Protein AF-A0A1H3NZ79-F1 (afdb_monomer)

Mean predicted aligned error: 12.65 Å

Organism: NCBI:txid405436

Nearest PDB structures (foldseek):
  2vpt-assembly1_A-2  TM=8.837E-01  e=5.316E-16  Acetivibrio thermocellus
  4rsh-assembly3_C  TM=8.344E-01  e=3.575E-07  Desulfitobacterium hafniense DCB-2
  6lfc-assembly2_B  TM=8.121E-01  e=6.796E-07  Escherichia coli
  2hsj-assembly1_D  TM=7.150E-01  e=1.111E-07  Streptococcus pneumoniae TIGR4
  2c5d-assembly1_D  TM=3.797E-01  e=3.824E-05  Homo sapiens

Radius of gyration: 38.17 Å; Cα contacts (8 Å, |Δi|>4): 890; chains: 1; bounding box: 118×93×96 Å

Structure (mmCIF, N/CA/C/O backbone):
data_AF-A0A1H3NZ79-F1
#
_entry.id   AF-A0A1H3NZ79-F1
#
loop_
_atom_site.group_PDB
_atom_site.id
_atom_site.type_symbol
_atom_site.label_atom_id
_atom_site.label_alt_id
_atom_site.label_comp_id
_atom_site.label_asym_id
_atom_site.label_entity_id
_atom_site.label_seq_id
_atom_site.pdbx_PDB_ins_code
_atom_site.Cartn_x
_atom_site.Cartn_y
_atom_site.Cartn_z
_atom_site.occupancy
_atom_site.B_iso_or_equiv
_atom_site.auth_seq_id
_atom_site.auth_comp_id
_atom_site.auth_asym_id
_atom_site.auth_atom_id
_atom_site.pdbx_PDB_model_num
ATOM 1 N N . MET A 1 1 ? 69.708 -47.196 25.493 1.00 35.94 1 MET A N 1
ATOM 2 C CA . MET A 1 1 ? 70.546 -47.863 24.471 1.00 35.94 1 MET A CA 1
ATOM 3 C C . MET A 1 1 ? 69.839 -47.774 23.120 1.00 35.94 1 MET A C 1
ATOM 5 O O . MET A 1 1 ? 68.701 -48.204 23.054 1.00 35.94 1 MET A O 1
ATOM 9 N N . LYS A 1 2 ? 70.538 -47.237 22.103 1.00 38.53 2 LYS A N 1
ATOM 10 C CA . LYS A 1 2 ? 70.333 -47.376 20.638 1.00 38.53 2 LYS A CA 1
ATOM 11 C C . LYS A 1 2 ? 69.031 -46.809 20.017 1.00 38.53 2 LYS A C 1
ATOM 13 O O . LYS A 1 2 ? 67.960 -47.356 20.210 1.00 38.53 2 LYS A O 1
ATOM 18 N N . THR A 1 3 ? 69.066 -45.615 19.402 1.00 35.41 3 THR A N 1
ATOM 19 C CA . THR A 1 3 ? 69.380 -45.296 17.969 1.00 35.41 3 THR A CA 1
ATOM 20 C C . THR A 1 3 ? 68.369 -45.891 16.974 1.00 35.41 3 THR A C 1
ATOM 22 O O . THR A 1 3 ? 68.337 -47.102 16.822 1.00 35.41 3 THR A O 1
ATOM 25 N N . ALA A 1 4 ? 67.448 -45.116 16.382 1.00 38.59 4 ALA A N 1
ATOM 26 C CA . ALA A 1 4 ? 67.584 -44.133 15.283 1.00 38.59 4 ALA A CA 1
ATOM 27 C C . ALA A 1 4 ? 67.494 -44.745 13.868 1.00 38.59 4 ALA A C 1
ATOM 29 O O . ALA A 1 4 ? 68.314 -45.592 13.529 1.00 38.59 4 ALA A O 1
ATOM 30 N N . ARG A 1 5 ? 66.601 -44.205 13.013 1.00 38.84 5 ARG A N 1
ATOM 31 C CA . ARG A 1 5 ? 66.914 -43.773 11.630 1.00 38.84 5 ARG A CA 1
ATOM 32 C C . ARG A 1 5 ? 65.796 -42.923 10.997 1.00 38.84 5 ARG A C 1
ATOM 34 O O . ARG A 1 5 ? 64.617 -43.122 11.249 1.00 38.84 5 ARG A O 1
ATOM 41 N N . ARG A 1 6 ? 66.263 -41.933 10.228 1.00 37.62 6 ARG A N 1
ATOM 42 C CA . ARG A 1 6 ? 65.600 -40.784 9.581 1.00 37.62 6 ARG A CA 1
ATOM 43 C C . ARG A 1 6 ? 65.007 -41.119 8.204 1.00 37.62 6 ARG A C 1
ATOM 45 O O . ARG A 1 6 ? 65.561 -41.978 7.530 1.00 37.62 6 ARG A O 1
ATOM 52 N N . SER A 1 7 ? 64.076 -40.278 7.732 1.00 32.34 7 SER A N 1
ATOM 53 C CA . SER A 1 7 ? 64.121 -39.595 6.412 1.00 32.34 7 SER A CA 1
ATOM 54 C C . SER A 1 7 ? 62.977 -38.553 6.323 1.00 32.34 7 SER A C 1
ATOM 56 O O . SER A 1 7 ? 61.832 -38.949 6.483 1.00 32.34 7 SER A O 1
ATOM 58 N N . ILE A 1 8 ? 63.231 -37.229 6.389 1.00 34.62 8 ILE A N 1
ATOM 59 C CA . ILE A 1 8 ? 63.292 -36.225 5.277 1.00 34.62 8 ILE A CA 1
ATOM 60 C C . ILE A 1 8 ? 61.955 -36.127 4.501 1.00 34.62 8 ILE A C 1
ATOM 62 O O . ILE A 1 8 ? 61.510 -37.141 3.991 1.00 34.62 8 ILE A O 1
ATOM 66 N N . GLY A 1 9 ? 61.265 -34.996 4.296 1.00 30.56 9 GLY A N 1
ATOM 67 C CA . GLY A 1 9 ? 61.453 -33.567 4.582 1.00 30.56 9 GLY A CA 1
ATOM 68 C C . GLY A 1 9 ? 60.351 -32.754 3.851 1.00 30.56 9 GLY A C 1
ATOM 69 O O . GLY A 1 9 ? 59.769 -33.265 2.900 1.00 30.56 9 GLY A O 1
ATOM 70 N N . GLY A 1 10 ? 60.083 -31.507 4.276 1.00 28.38 10 GLY A N 1
ATOM 71 C CA . GLY A 1 10 ? 59.357 -30.487 3.486 1.00 28.38 10 GLY A CA 1
ATOM 72 C C . GLY A 1 10 ? 58.036 -29.940 4.069 1.00 28.38 10 GLY A C 1
ATOM 73 O O . GLY A 1 10 ? 56.977 -30.511 3.845 1.00 28.38 10 GLY A O 1
ATOM 74 N N . SER A 1 11 ? 58.102 -28.791 4.752 1.00 31.02 11 SER A N 1
ATOM 75 C CA . SER A 1 11 ? 56.983 -27.872 5.087 1.00 31.02 11 SER A CA 1
ATOM 76 C C . SER A 1 11 ? 56.843 -26.768 4.008 1.00 31.02 11 SER A C 1
ATOM 78 O O . SER A 1 11 ? 57.758 -26.649 3.194 1.00 31.02 11 SER A O 1
ATOM 80 N N . PRO A 1 12 ? 55.916 -25.784 4.110 1.00 47.75 12 PRO A N 1
ATOM 81 C CA . PRO A 1 12 ? 54.467 -25.818 4.390 1.00 47.75 12 PRO A CA 1
ATOM 82 C C . PRO A 1 12 ? 53.649 -24.990 3.352 1.00 47.75 12 PRO A C 1
ATOM 84 O O . PRO A 1 12 ? 54.210 -24.147 2.664 1.00 47.75 12 PRO A O 1
ATOM 87 N N . HIS A 1 13 ? 52.314 -25.130 3.290 1.00 31.02 13 HIS A N 1
ATOM 88 C CA . HIS A 1 13 ? 51.417 -24.007 2.944 1.00 31.02 13 HIS A CA 1
ATOM 89 C C . HIS A 1 13 ? 49.943 -24.263 3.322 1.00 31.02 13 HIS A C 1
ATOM 91 O O . HIS A 1 13 ? 49.480 -25.392 3.425 1.00 31.02 13 HIS A O 1
ATOM 97 N N . VAL A 1 14 ? 49.263 -23.146 3.574 1.00 39.84 14 VAL A N 1
ATOM 98 C CA . VAL A 1 14 ? 47.965 -22.891 4.221 1.00 39.84 14 VAL A CA 1
ATOM 99 C C . VAL A 1 14 ? 46.762 -23.284 3.341 1.00 39.84 14 VAL A C 1
ATOM 101 O O . VAL A 1 14 ? 46.805 -23.063 2.134 1.00 39.84 14 VAL A O 1
ATOM 104 N N . GLY A 1 15 ? 45.661 -23.772 3.935 1.00 30.14 15 GLY A N 1
ATOM 105 C CA . GLY A 1 15 ? 44.396 -24.040 3.229 1.00 30.14 15 GLY A CA 1
ATOM 106 C C . GLY A 1 15 ? 43.170 -24.101 4.153 1.00 30.14 15 GLY A C 1
ATOM 107 O O . GLY A 1 15 ? 43.157 -24.852 5.117 1.00 30.14 15 GLY A O 1
ATOM 108 N N . ALA A 1 16 ? 42.181 -23.263 3.843 1.00 33.03 16 ALA A N 1
ATOM 109 C CA . ALA A 1 16 ? 40.995 -22.857 4.598 1.00 33.03 16 ALA A CA 1
ATOM 110 C C . ALA A 1 16 ? 39.985 -23.940 5.049 1.00 33.03 16 ALA A C 1
ATOM 112 O O . ALA A 1 16 ? 39.790 -24.970 4.411 1.00 33.03 16 ALA A O 1
ATOM 113 N N . SER A 1 17 ? 39.267 -23.587 6.119 1.00 33.16 17 SER A N 1
ATOM 114 C CA . SER A 1 17 ? 38.051 -24.189 6.679 1.00 33.16 17 SER A CA 1
ATOM 115 C C .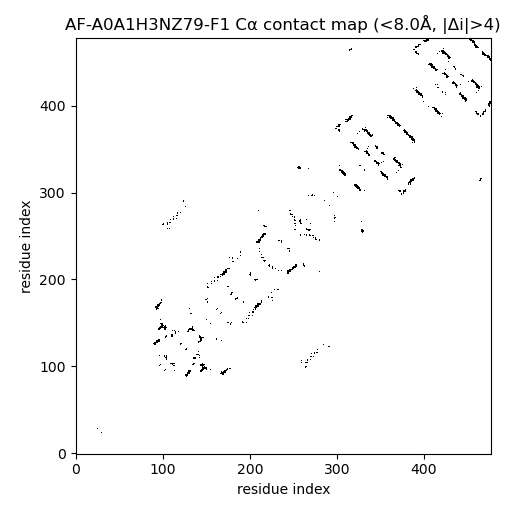 SER A 1 17 ? 36.806 -24.010 5.794 1.00 33.16 17 SER A C 1
ATOM 117 O O . SER A 1 17 ? 36.535 -22.900 5.335 1.00 33.16 17 SER A O 1
ATOM 119 N N . THR A 1 18 ? 35.986 -25.055 5.664 1.00 31.72 18 THR A N 1
ATOM 120 C CA . THR A 1 18 ? 34.616 -25.017 5.110 1.00 31.72 18 THR A CA 1
ATOM 121 C C . THR A 1 18 ? 33.564 -25.140 6.223 1.00 31.72 18 THR A C 1
ATOM 123 O O . THR A 1 18 ? 33.724 -26.028 7.063 1.00 31.72 18 THR A O 1
ATOM 126 N N . PRO A 1 19 ? 32.485 -24.329 6.240 1.00 38.72 19 PRO A N 1
ATOM 127 C CA . PRO A 1 19 ? 31.345 -24.538 7.126 1.00 38.72 19 PRO A CA 1
ATOM 128 C C . PRO A 1 19 ? 30.213 -25.350 6.470 1.00 38.72 19 PRO A C 1
ATOM 130 O O . PRO A 1 19 ? 30.104 -25.461 5.250 1.00 38.72 19 PRO A O 1
ATOM 133 N N . ASP A 1 20 ? 29.409 -25.911 7.364 1.00 32.62 20 ASP A N 1
ATOM 134 C CA . ASP A 1 20 ? 28.422 -26.975 7.230 1.00 32.62 20 ASP A CA 1
ATOM 135 C C . ASP A 1 20 ? 27.095 -26.568 6.543 1.00 32.62 20 ASP A C 1
ATOM 137 O O . ASP A 1 20 ? 26.744 -25.398 6.396 1.00 32.62 20 ASP A O 1
ATOM 141 N N . SER A 1 21 ? 26.389 -27.612 6.129 1.00 35.19 21 SER A N 1
ATOM 142 C CA . SER A 1 21 ? 25.167 -27.765 5.342 1.00 35.19 21 SER A CA 1
ATOM 143 C C . SER A 1 21 ? 23.915 -26.965 5.763 1.00 35.19 21 SER A C 1
ATOM 145 O O . SER A 1 21 ? 23.545 -26.863 6.930 1.00 35.19 21 SER A O 1
ATOM 147 N N . GLY A 1 22 ? 23.199 -26.446 4.755 1.00 31.89 22 GLY A N 1
ATOM 148 C CA . GLY A 1 22 ? 21.867 -25.846 4.883 1.00 31.89 22 GLY A CA 1
ATOM 149 C C . GLY A 1 22 ? 20.752 -26.899 4.881 1.00 31.89 22 GLY A C 1
ATOM 150 O O . GLY A 1 22 ? 20.686 -27.745 3.989 1.00 31.89 22 GLY A O 1
ATOM 151 N N . GLY A 1 23 ? 19.867 -26.831 5.877 1.00 33.03 23 GLY A N 1
ATOM 152 C CA . GLY A 1 23 ? 18.708 -27.711 6.023 1.00 33.03 23 GLY A CA 1
ATOM 153 C C . GLY A 1 23 ? 17.611 -27.434 4.990 1.00 33.03 23 GLY A C 1
ATOM 154 O O . GLY A 1 23 ? 17.175 -26.299 4.806 1.00 33.03 23 GLY A O 1
ATOM 155 N N . VAL A 1 24 ? 17.148 -28.494 4.330 1.00 39.09 24 VAL A N 1
ATOM 156 C CA . VAL A 1 24 ? 15.977 -28.496 3.444 1.00 39.09 24 VAL A CA 1
ATOM 157 C C . VAL A 1 24 ? 14.731 -28.744 4.301 1.00 39.09 24 VAL A C 1
ATOM 159 O O . VAL A 1 24 ? 14.683 -29.735 5.027 1.00 39.09 24 VAL A O 1
ATOM 162 N N . ALA A 1 25 ? 13.736 -27.852 4.230 1.00 43.53 25 ALA A N 1
ATOM 163 C CA . ALA A 1 25 ? 12.461 -27.999 4.940 1.00 43.53 25 ALA A CA 1
ATOM 164 C C . ALA A 1 25 ? 11.754 -29.311 4.559 1.00 43.53 25 ALA A C 1
ATOM 166 O O . ALA A 1 25 ? 11.796 -29.744 3.401 1.00 43.53 25 ALA A O 1
ATOM 167 N N . SER A 1 26 ? 11.112 -29.956 5.532 1.00 52.56 26 SER A N 1
ATOM 168 C CA . SER A 1 26 ? 10.487 -31.258 5.325 1.00 52.56 26 SER A CA 1
ATOM 169 C C . SER A 1 26 ? 9.241 -31.136 4.437 1.00 52.56 26 SER A C 1
ATOM 171 O O . SER A 1 26 ? 8.613 -30.081 4.320 1.00 52.56 26 SER A O 1
ATOM 173 N N . ARG A 1 27 ? 8.846 -32.236 3.784 1.00 45.25 27 ARG A N 1
ATOM 174 C CA . ARG A 1 27 ? 7.636 -32.271 2.938 1.00 45.25 27 ARG A CA 1
ATOM 175 C C . ARG A 1 27 ? 6.354 -31.947 3.718 1.00 45.25 27 ARG A C 1
ATOM 177 O O . ARG A 1 27 ? 5.392 -31.488 3.105 1.00 45.25 27 ARG A O 1
ATOM 184 N N . THR A 1 28 ? 6.358 -32.151 5.034 1.00 43.75 28 THR A N 1
ATOM 185 C CA . THR A 1 28 ? 5.252 -31.822 5.941 1.00 43.75 28 THR A CA 1
ATOM 186 C C . THR A 1 28 ? 5.120 -30.306 6.118 1.00 43.75 28 THR A C 1
ATOM 188 O O . THR A 1 28 ? 4.024 -29.776 5.955 1.00 43.75 28 THR A O 1
ATOM 191 N N . ASP A 1 29 ? 6.240 -29.590 6.270 1.00 44.69 29 ASP A N 1
ATOM 192 C CA . ASP A 1 29 ? 6.267 -28.123 6.414 1.00 44.69 29 ASP A CA 1
ATOM 193 C C . ASP A 1 29 ? 5.729 -27.410 5.157 1.00 44.69 29 ASP A C 1
ATOM 195 O O . ASP A 1 29 ? 5.048 -26.386 5.223 1.00 44.69 29 ASP A O 1
ATOM 199 N N . ILE A 1 30 ? 5.986 -27.986 3.977 1.00 48.12 30 ILE A N 1
ATOM 200 C CA . ILE A 1 30 ? 5.490 -27.467 2.693 1.00 48.12 30 ILE A CA 1
ATOM 201 C C . ILE A 1 30 ? 3.984 -27.734 2.523 1.00 48.12 30 ILE A C 1
ATOM 203 O O . 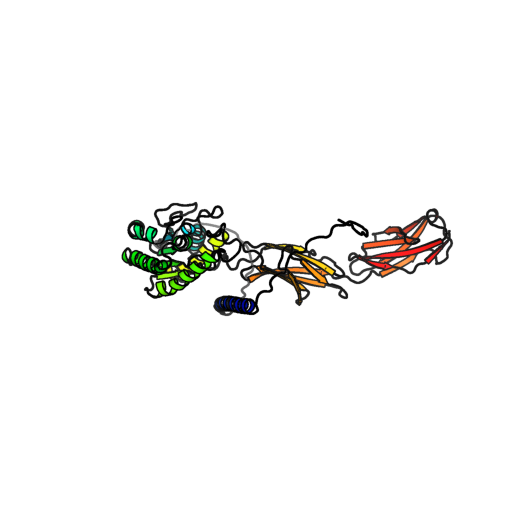ILE A 1 30 ? 3.287 -26.939 1.886 1.00 48.12 30 ILE A O 1
ATOM 207 N N . ALA A 1 31 ? 3.465 -28.836 3.071 1.00 37.81 31 ALA A N 1
ATOM 208 C CA . ALA A 1 31 ? 2.044 -29.170 3.001 1.00 37.81 31 ALA A CA 1
ATOM 209 C C . ALA A 1 31 ? 1.204 -28.275 3.929 1.00 37.81 31 ALA A C 1
ATOM 211 O O . ALA A 1 31 ? 0.175 -27.752 3.496 1.00 37.81 31 ALA A O 1
ATOM 212 N N . GLU A 1 32 ? 1.680 -28.018 5.149 1.00 42.22 32 GLU A N 1
ATOM 213 C CA . GLU A 1 32 ? 1.026 -27.116 6.107 1.00 42.22 32 GLU A CA 1
ATOM 214 C C . GLU A 1 32 ? 1.032 -25.660 5.618 1.00 42.22 32 GLU A C 1
ATOM 216 O O . GLU A 1 32 ? -0.000 -24.985 5.651 1.00 42.22 32 GLU A O 1
ATOM 221 N N . ALA A 1 33 ? 2.143 -25.197 5.033 1.00 36.69 33 ALA A N 1
ATOM 222 C CA . ALA A 1 33 ? 2.216 -23.869 4.423 1.00 36.69 33 ALA A CA 1
ATOM 223 C C . ALA A 1 33 ? 1.238 -23.701 3.242 1.00 36.69 33 ALA A C 1
ATOM 225 O O . ALA A 1 33 ? 0.646 -22.636 3.060 1.00 36.69 33 ALA A O 1
ATOM 226 N N . ARG A 1 34 ? 1.020 -24.753 2.441 1.00 43.16 34 ARG A N 1
ATOM 227 C CA . ARG A 1 34 ? 0.048 -24.733 1.332 1.00 43.16 34 ARG A CA 1
ATOM 228 C C . ARG A 1 34 ? -1.399 -24.721 1.823 1.00 43.16 34 ARG A C 1
ATOM 230 O O . ARG A 1 34 ? -2.219 -24.027 1.221 1.00 43.16 34 ARG A O 1
ATOM 237 N N . ALA A 1 35 ? -1.705 -25.434 2.907 1.00 36.12 35 ALA A N 1
ATOM 238 C CA . ALA A 1 35 ? -3.028 -25.418 3.527 1.00 36.12 35 ALA A CA 1
ATOM 239 C C . ALA A 1 35 ? -3.367 -24.028 4.102 1.00 36.12 35 ALA A C 1
ATOM 241 O O . ALA A 1 35 ? -4.444 -23.498 3.825 1.00 36.12 35 ALA A O 1
ATOM 242 N N . ALA A 1 36 ? -2.412 -23.385 4.783 1.00 38.84 36 ALA A N 1
ATOM 243 C CA . ALA A 1 36 ? -2.581 -22.037 5.330 1.00 38.84 36 ALA A CA 1
ATOM 244 C C . ALA A 1 36 ? -2.801 -20.969 4.237 1.00 38.84 36 ALA A C 1
ATOM 246 O O . ALA A 1 36 ? -3.646 -20.085 4.382 1.00 38.84 36 ALA A O 1
ATOM 247 N N . ILE A 1 37 ? -2.100 -21.071 3.100 1.00 43.22 37 ILE A N 1
ATOM 248 C CA . ILE A 1 37 ? -2.302 -20.169 1.950 1.00 43.22 37 ILE A CA 1
ATOM 249 C C . ILE A 1 37 ? -3.685 -20.383 1.307 1.00 43.22 37 ILE A C 1
ATOM 251 O O . ILE A 1 37 ? -4.330 -19.416 0.893 1.00 43.22 37 ILE A O 1
ATOM 255 N N . GLY A 1 38 ? -4.163 -21.630 1.249 1.00 31.25 38 GLY A N 1
ATOM 256 C CA . GLY A 1 38 ? -5.493 -21.961 0.733 1.00 31.25 38 GLY A CA 1
ATOM 257 C C . GLY A 1 38 ? -6.630 -21.358 1.562 1.00 31.25 38 GLY A C 1
ATOM 258 O O . GLY A 1 38 ? -7.594 -20.837 0.998 1.00 31.25 38 GLY A O 1
ATOM 259 N N . GLU A 1 39 ? -6.501 -21.354 2.890 1.00 38.91 39 GLU A N 1
ATOM 260 C CA . GLU A 1 39 ? -7.528 -20.817 3.789 1.00 38.91 39 GLU A CA 1
ATOM 261 C C . GLU A 1 39 ? -7.606 -19.279 3.741 1.00 38.91 39 GLU A C 1
ATOM 263 O O . GLU A 1 39 ? -8.697 -18.703 3.708 1.00 38.91 39 GLU A O 1
ATOM 268 N N . VAL A 1 40 ? -6.458 -18.602 3.620 1.00 39.91 40 VAL A N 1
ATOM 269 C CA . VAL A 1 40 ? -6.393 -17.140 3.430 1.00 39.91 40 VAL A CA 1
ATOM 270 C C . VAL A 1 40 ? -7.005 -16.727 2.084 1.00 39.91 40 VAL A C 1
ATOM 272 O O . VAL A 1 40 ? -7.774 -15.764 2.019 1.00 39.91 40 VAL A O 1
ATOM 275 N N . ALA A 1 41 ? -6.743 -17.485 1.014 1.00 36.12 41 ALA A N 1
ATOM 276 C CA . ALA A 1 41 ? -7.341 -17.240 -0.299 1.00 36.12 41 ALA A CA 1
ATOM 277 C C . ALA A 1 41 ? -8.867 -17.464 -0.305 1.00 36.12 41 ALA A C 1
ATOM 279 O O . ALA A 1 41 ? -9.602 -16.704 -0.940 1.00 36.12 41 ALA A O 1
ATOM 280 N N . ALA A 1 42 ? -9.362 -18.460 0.437 1.00 32.50 42 ALA A N 1
ATOM 281 C CA . ALA A 1 42 ? -10.793 -18.734 0.564 1.00 32.50 42 ALA A CA 1
ATOM 282 C C . ALA A 1 42 ? -11.542 -17.621 1.321 1.00 32.50 42 ALA A C 1
ATOM 284 O O . ALA A 1 42 ? -12.627 -17.213 0.896 1.00 32.50 42 ALA A O 1
ATOM 285 N N . ARG A 1 43 ? -10.945 -17.062 2.386 1.00 42.88 43 ARG A N 1
ATOM 286 C CA . ARG A 1 43 ? -11.524 -15.927 3.132 1.00 42.88 43 ARG A CA 1
ATOM 287 C C . ARG A 1 43 ? -11.567 -14.651 2.287 1.00 42.88 43 ARG A C 1
ATOM 289 O O . ARG A 1 43 ? -12.614 -14.001 2.235 1.00 42.88 43 ARG A O 1
ATOM 296 N N . ALA A 1 44 ? -10.503 -14.364 1.532 1.00 37.38 44 ALA A N 1
ATOM 297 C CA . ALA A 1 44 ? -10.458 -13.248 0.582 1.00 37.38 44 ALA A CA 1
ATOM 298 C C . ALA A 1 44 ? -11.505 -13.381 -0.545 1.00 37.38 44 ALA A C 1
ATOM 300 O O . ALA A 1 44 ? -12.131 -12.397 -0.941 1.00 37.38 44 ALA A O 1
ATOM 301 N N . ALA A 1 45 ? -11.764 -14.603 -1.022 1.00 34.62 45 ALA A N 1
ATOM 302 C CA . ALA A 1 45 ? -12.776 -14.869 -2.044 1.00 34.62 45 ALA A CA 1
ATOM 303 C C . ALA A 1 45 ? -14.229 -14.792 -1.530 1.00 34.62 45 ALA A C 1
ATOM 305 O O . ALA A 1 45 ? -15.146 -14.647 -2.343 1.00 34.62 45 ALA A O 1
ATOM 306 N N . SER A 1 46 ? -14.472 -14.898 -0.217 1.00 35.72 46 SER A N 1
ATOM 307 C CA . SER A 1 46 ? -15.814 -14.704 0.363 1.00 35.72 46 SER A CA 1
ATOM 308 C C . SER A 1 46 ? -16.185 -13.218 0.470 1.00 35.72 46 SER A C 1
ATOM 310 O O . SER A 1 46 ? -17.317 -12.847 0.176 1.00 35.72 46 SER A O 1
ATOM 312 N N . LEU A 1 47 ? -15.198 -12.354 0.739 1.00 42.12 47 LEU A N 1
ATOM 313 C CA . LEU A 1 47 ? -15.355 -10.894 0.775 1.00 42.12 47 LEU A CA 1
ATOM 314 C C . LEU A 1 47 ? -15.587 -10.284 -0.620 1.00 42.12 47 LEU A C 1
ATOM 316 O O . LEU A 1 47 ? -16.185 -9.219 -0.741 1.00 42.12 47 LEU A O 1
ATOM 320 N N . ALA A 1 48 ? -15.155 -10.965 -1.687 1.00 34.72 48 ALA A N 1
ATOM 321 C CA . ALA A 1 48 ? -15.315 -10.505 -3.068 1.00 34.72 48 ALA A CA 1
ATOM 322 C C . ALA A 1 48 ? -16.685 -10.834 -3.702 1.00 34.72 48 ALA A C 1
ATOM 324 O O . ALA A 1 48 ? -17.001 -10.303 -4.763 1.00 34.72 48 ALA A O 1
ATOM 325 N N . ARG A 1 49 ? -17.509 -11.701 -3.092 1.00 37.50 49 ARG A N 1
ATOM 326 C CA . ARG A 1 49 ? -18.803 -12.134 -3.671 1.00 37.50 49 ARG A CA 1
ATOM 327 C C . ARG A 1 49 ? -20.008 -11.290 -3.251 1.00 37.50 49 ARG A C 1
ATOM 329 O O . ARG A 1 49 ? -21.113 -11.543 -3.718 1.00 37.50 49 ARG A O 1
ATOM 336 N N . GLY A 1 50 ? -19.807 -10.269 -2.425 1.00 34.16 50 GLY A N 1
ATOM 337 C CA . GLY A 1 50 ? -20.862 -9.374 -1.953 1.00 34.16 50 GLY A CA 1
ATOM 338 C C . GLY A 1 50 ? -21.050 -8.109 -2.789 1.00 34.16 50 GLY A C 1
ATOM 339 O O . GLY A 1 50 ? -21.184 -7.047 -2.199 1.00 34.16 50 GLY A O 1
ATOM 340 N N . THR A 1 51 ? -20.992 -8.147 -4.127 1.00 34.84 51 THR A N 1
ATOM 341 C CA . THR A 1 51 ? -21.487 -7.030 -4.969 1.00 34.84 51 THR A CA 1
ATOM 342 C C . THR A 1 51 ? -21.617 -7.444 -6.437 1.00 34.84 51 THR A C 1
ATOM 344 O O . THR A 1 51 ? -20.693 -7.312 -7.233 1.00 34.84 51 THR A O 1
ATOM 347 N N . VAL A 1 52 ? -22.797 -7.928 -6.819 1.00 27.89 52 VAL A N 1
ATOM 348 C CA . VAL A 1 52 ? -23.264 -7.875 -8.210 1.00 27.89 52 VAL A CA 1
ATOM 349 C C . VAL A 1 52 ? -24.675 -7.305 -8.179 1.00 27.89 52 VAL A C 1
ATOM 351 O O . VAL A 1 52 ? -25.619 -8.028 -7.890 1.00 27.89 52 VAL A O 1
ATOM 354 N N . VAL A 1 53 ? -24.821 -6.012 -8.475 1.00 29.05 53 VAL A N 1
ATOM 355 C CA . VAL A 1 53 ? -26.071 -5.455 -9.010 1.00 29.05 53 VAL A CA 1
ATOM 356 C C . VAL A 1 53 ? -25.713 -4.519 -10.163 1.00 29.05 53 VAL A C 1
ATOM 358 O O . VAL A 1 53 ? -24.709 -3.812 -10.134 1.00 29.05 53 VAL A O 1
ATOM 361 N N . ALA A 1 54 ? -26.508 -4.651 -11.217 1.00 26.17 54 ALA A N 1
ATOM 362 C CA . ALA A 1 54 ? -26.231 -4.317 -12.597 1.00 26.17 54 ALA A CA 1
ATOM 363 C C . ALA A 1 54 ? -26.156 -2.816 -12.922 1.00 26.17 54 ALA A C 1
ATOM 365 O O . ALA A 1 54 ? -26.799 -1.968 -12.310 1.00 26.17 54 ALA A O 1
ATOM 366 N N . VAL A 1 55 ? -25.391 -2.547 -13.979 1.00 24.73 55 VAL A N 1
ATOM 367 C CA . VAL A 1 55 ? -25.289 -1.289 -14.721 1.00 24.73 55 VAL A CA 1
ATOM 368 C C . VAL A 1 55 ? -26.596 -1.021 -15.476 1.00 24.73 55 VAL A C 1
ATOM 370 O O . VAL A 1 55 ? -27.035 -1.867 -16.252 1.00 24.73 55 VAL A O 1
ATOM 373 N N . ALA A 1 56 ? -27.151 0.183 -15.339 1.00 26.89 56 ALA A N 1
ATOM 374 C CA . ALA A 1 56 ? -28.030 0.779 -16.341 1.00 26.89 56 ALA A CA 1
ATOM 375 C C . ALA A 1 56 ? -27.580 2.225 -16.587 1.00 26.89 56 ALA A C 1
ATOM 377 O O . ALA A 1 56 ? -27.534 3.048 -15.676 1.00 26.89 56 ALA A O 1
ATOM 378 N N . ALA A 1 57 ? -27.172 2.489 -17.826 1.00 27.09 57 ALA A N 1
ATOM 379 C CA . ALA A 1 57 ? -26.738 3.786 -18.310 1.00 27.09 57 ALA A CA 1
ATOM 380 C C . ALA A 1 57 ? -27.946 4.660 -18.671 1.00 27.09 57 ALA A C 1
ATOM 382 O O . ALA A 1 57 ? -28.863 4.193 -19.341 1.00 27.09 57 ALA A O 1
ATOM 383 N N . THR A 1 58 ? -27.880 5.948 -18.337 1.00 25.11 58 THR A N 1
ATOM 384 C CA . THR A 1 58 ? -28.680 6.983 -19.002 1.00 25.11 58 THR A CA 1
ATOM 385 C C . THR A 1 58 ? -27.811 8.204 -19.256 1.00 25.11 58 THR A C 1
ATOM 387 O O . THR A 1 58 ? -27.384 8.907 -18.343 1.00 25.11 58 THR A O 1
ATOM 390 N N . THR A 1 59 ? -27.525 8.407 -20.535 1.00 26.39 59 THR A N 1
ATOM 391 C CA . THR A 1 59 ? -26.968 9.604 -21.154 1.00 26.39 59 THR A CA 1
ATOM 392 C C . THR A 1 59 ? -27.992 10.736 -21.092 1.00 26.39 59 THR A C 1
ATOM 394 O O . THR A 1 59 ? -29.104 10.583 -21.588 1.00 26.39 59 THR A O 1
ATOM 397 N N . ALA A 1 60 ? -27.601 11.898 -20.573 1.00 29.23 60 ALA A N 1
ATOM 398 C CA . ALA A 1 60 ? -28.280 13.157 -20.863 1.00 29.23 60 ALA A CA 1
ATOM 399 C C . ALA A 1 60 ? -27.227 14.256 -21.048 1.00 29.23 60 ALA A C 1
ATOM 401 O O . ALA A 1 60 ? -26.547 14.657 -20.105 1.00 29.23 60 ALA A O 1
ATOM 402 N N . LEU A 1 61 ? -27.066 14.691 -22.301 1.00 28.06 61 LEU A N 1
ATOM 403 C CA . LEU A 1 61 ? -26.389 15.933 -22.658 1.00 28.06 61 LEU A CA 1
ATOM 404 C C . LEU A 1 61 ? -27.237 17.110 -22.169 1.00 28.06 61 LEU A C 1
ATOM 406 O O . LEU A 1 61 ? -28.436 17.125 -22.433 1.00 28.06 61 LEU A O 1
ATOM 410 N N . LEU A 1 62 ? -26.605 18.142 -21.609 1.00 28.91 62 LEU A N 1
ATOM 411 C CA . LEU A 1 62 ? -27.087 19.515 -21.756 1.00 28.91 62 LEU A CA 1
ATOM 412 C C . LEU A 1 62 ? -25.909 20.473 -21.956 1.00 28.91 62 LEU A C 1
ATOM 414 O O . LEU A 1 62 ? -24.968 20.543 -21.169 1.00 28.91 62 LEU A O 1
ATOM 418 N N . THR A 1 63 ? -25.990 21.175 -23.077 1.00 31.08 63 THR A N 1
ATOM 419 C CA . THR A 1 63 ? -25.152 22.277 -23.542 1.00 31.08 63 THR A CA 1
ATOM 420 C C . THR A 1 63 ? -25.616 23.609 -22.947 1.00 31.08 63 THR A C 1
ATOM 422 O O . THR A 1 63 ? -26.820 23.832 -22.859 1.00 31.08 63 THR A O 1
ATOM 425 N N . GLY A 1 64 ? -24.680 24.536 -22.708 1.00 29.09 64 GLY A N 1
ATOM 426 C CA . GLY A 1 64 ? -24.943 25.982 -22.801 1.00 29.09 64 GLY A CA 1
ATOM 427 C C . GLY A 1 64 ? -24.822 26.794 -21.504 1.00 29.09 64 GLY A C 1
ATOM 428 O O . GLY A 1 64 ? -25.689 26.748 -20.642 1.00 29.09 64 GLY A O 1
ATOM 429 N N . ALA A 1 65 ? -23.756 27.593 -21.419 1.00 29.14 65 ALA A N 1
ATOM 430 C CA . ALA A 1 65 ? -23.590 28.764 -20.542 1.00 29.14 65 ALA A CA 1
ATOM 431 C C . ALA A 1 65 ? -24.183 30.035 -21.221 1.00 29.14 65 ALA A C 1
ATOM 433 O O . ALA A 1 65 ? -24.619 29.913 -22.367 1.00 29.14 65 ALA A O 1
ATOM 434 N N . PRO A 1 66 ? -24.034 31.280 -20.703 1.00 36.62 66 PRO A N 1
ATOM 435 C CA . PRO A 1 66 ? -24.058 31.808 -19.329 1.00 36.62 66 PRO A CA 1
ATOM 436 C C . PRO A 1 66 ? -25.055 32.998 -19.130 1.00 36.62 66 PRO A C 1
ATOM 438 O O . PRO A 1 66 ? -25.620 33.539 -20.070 1.00 36.62 66 PRO A O 1
ATOM 441 N N . SER A 1 67 ? -25.204 33.397 -17.858 1.00 32.09 67 SER A N 1
ATOM 442 C CA . SER A 1 67 ? -25.601 34.694 -17.249 1.00 32.09 67 SER A CA 1
ATOM 443 C C . SER A 1 67 ? -25.856 35.944 -18.128 1.00 32.09 67 SER A C 1
ATOM 445 O O . SER A 1 67 ? -25.014 36.299 -18.950 1.00 32.09 67 SER A O 1
ATOM 447 N N . THR A 1 68 ? -26.910 36.727 -17.822 1.00 29.41 68 THR A N 1
ATOM 448 C CA . THR A 1 68 ? -26.806 38.065 -17.161 1.00 29.41 68 THR A CA 1
ATOM 449 C C . THR A 1 68 ? -28.154 38.804 -16.980 1.00 29.41 68 THR A C 1
ATOM 451 O O . THR A 1 68 ? -28.917 38.918 -17.928 1.00 29.41 68 THR A O 1
ATOM 454 N N . ALA A 1 69 ? -28.331 39.381 -15.772 1.00 31.53 69 ALA A N 1
ATOM 455 C CA . ALA A 1 69 ? -28.995 40.663 -15.420 1.00 31.53 69 ALA A CA 1
ATOM 456 C C . ALA A 1 69 ? -30.533 40.799 -15.663 1.00 31.53 69 ALA A C 1
ATOM 458 O O . ALA A 1 69 ? -31.067 40.233 -16.599 1.00 31.53 69 ALA A O 1
ATOM 459 N N . THR A 1 70 ? -31.381 41.521 -14.914 1.00 29.38 70 THR A N 1
ATOM 460 C CA . THR A 1 70 ? -31.283 42.555 -13.863 1.00 29.38 70 THR A CA 1
ATOM 461 C C . THR A 1 70 ? -32.691 42.742 -13.239 1.00 29.38 70 THR A C 1
ATOM 463 O O . THR A 1 70 ? -33.677 42.426 -13.898 1.00 29.38 70 THR A O 1
ATOM 466 N N . ALA A 1 71 ? -32.751 43.399 -12.071 1.00 30.95 71 ALA A N 1
ATOM 467 C CA . ALA A 1 71 ? -33.856 44.197 -11.491 1.00 30.95 71 ALA A CA 1
ATOM 468 C C . ALA A 1 71 ? -34.709 43.587 -10.348 1.00 30.95 71 ALA A C 1
ATOM 470 O O . ALA A 1 71 ? -35.373 42.566 -10.481 1.00 30.95 71 ALA A O 1
ATOM 471 N N . ALA A 1 72 ? -34.681 44.306 -9.220 1.00 32.28 72 ALA A N 1
ATOM 472 C CA . ALA A 1 72 ? -35.517 44.216 -8.015 1.00 32.28 72 ALA A CA 1
ATOM 473 C C . ALA A 1 72 ? -36.627 45.302 -8.062 1.00 32.28 72 ALA A C 1
ATOM 475 O O . ALA A 1 72 ? -36.650 46.060 -9.032 1.00 32.28 72 ALA A O 1
ATOM 476 N N . PRO A 1 73 ? -37.414 45.562 -6.994 1.00 45.59 73 PRO A N 1
ATOM 477 C CA . PRO A 1 73 ? -37.997 44.697 -5.964 1.00 45.59 73 PRO A CA 1
ATOM 478 C C . PRO A 1 73 ? -39.547 44.767 -5.984 1.00 45.59 73 PRO A C 1
ATOM 480 O O . PRO A 1 73 ? -40.135 45.763 -6.398 1.00 45.59 73 PRO A O 1
ATOM 483 N N . GLY A 1 74 ? -40.224 43.733 -5.487 1.00 31.83 74 GLY A N 1
ATOM 484 C CA . GLY A 1 74 ? -41.676 43.737 -5.289 1.00 31.83 74 GLY A CA 1
ATOM 485 C C . GLY A 1 74 ? -42.007 43.110 -3.947 1.00 31.83 74 GLY A C 1
ATOM 486 O O . GLY A 1 74 ? -41.925 41.896 -3.793 1.00 31.83 74 GLY A O 1
ATOM 487 N N . ASP A 1 75 ? -42.307 43.963 -2.976 1.00 39.84 75 ASP A N 1
ATOM 488 C CA . ASP A 1 75 ? -42.689 43.597 -1.620 1.00 39.84 75 ASP A CA 1
ATOM 489 C C . ASP A 1 75 ? -44.142 43.092 -1.631 1.00 39.84 75 ASP A C 1
ATOM 491 O O . ASP A 1 75 ? -45.092 43.870 -1.730 1.00 39.84 75 ASP A O 1
ATOM 495 N N . THR A 1 76 ? -44.317 41.771 -1.602 1.00 35.28 76 THR A N 1
ATOM 496 C CA . THR A 1 76 ? -45.606 41.125 -1.333 1.00 35.28 76 THR A CA 1
ATOM 497 C C . THR A 1 76 ? -45.449 40.212 -0.130 1.00 35.28 76 THR A C 1
ATOM 499 O O . THR A 1 76 ? -44.861 39.130 -0.196 1.00 35.28 76 THR A O 1
ATOM 502 N N . THR A 1 77 ? -45.995 40.686 0.983 1.00 38.38 77 THR A N 1
ATOM 503 C CA . THR A 1 77 ? -46.152 39.993 2.256 1.00 38.38 77 THR A CA 1
ATOM 504 C C . THR A 1 77 ? -46.868 38.654 2.062 1.00 38.38 77 THR A C 1
ATOM 506 O O . THR A 1 77 ? -48.071 38.590 1.818 1.00 38.38 77 THR A O 1
ATOM 509 N N . THR A 1 78 ? -46.114 37.559 2.179 1.00 33.09 78 THR A N 1
ATOM 510 C CA . THR A 1 78 ? -46.655 36.192 2.199 1.00 33.09 78 THR A CA 1
ATOM 511 C C . THR A 1 78 ? -46.688 35.698 3.653 1.00 33.09 78 THR A C 1
ATOM 513 O O . THR A 1 78 ? -45.714 35.926 4.375 1.00 33.09 78 THR A O 1
ATOM 516 N N . PRO A 1 79 ? -47.775 35.055 4.125 1.00 38.75 79 PRO A N 1
ATOM 517 C CA . PRO A 1 79 ? -47.892 34.573 5.501 1.00 38.75 79 PRO A CA 1
ATOM 518 C C . PRO A 1 79 ? -46.761 33.606 5.857 1.00 38.75 79 PRO A C 1
ATOM 520 O O . PRO A 1 79 ? -46.427 32.720 5.072 1.00 38.75 79 PRO A O 1
ATOM 523 N N . GLY A 1 80 ? -46.185 33.782 7.047 1.00 38.97 80 GLY A N 1
ATOM 524 C CA . GLY A 1 80 ? -45.032 33.025 7.517 1.00 38.97 80 GLY A CA 1
ATOM 525 C C . GLY A 1 80 ? -45.247 31.514 7.460 1.00 38.97 80 GLY A C 1
ATOM 526 O O . GLY A 1 80 ? -45.948 30.938 8.289 1.00 38.97 80 GLY A O 1
ATOM 527 N N . THR A 1 81 ? -44.555 30.854 6.536 1.00 40.62 81 THR A N 1
ATOM 528 C CA . THR A 1 81 ? -44.118 29.477 6.740 1.00 40.62 81 THR A CA 1
ATOM 529 C C . THR A 1 81 ? -43.119 29.516 7.884 1.00 40.62 81 THR A C 1
ATOM 531 O O . THR A 1 81 ? -41.975 29.931 7.694 1.00 40.62 81 THR A O 1
ATOM 534 N N . GLY A 1 82 ? -43.572 29.152 9.085 1.00 41.50 82 GLY A N 1
ATOM 535 C CA . GLY A 1 82 ? -42.692 28.882 10.212 1.00 41.50 82 GLY A CA 1
ATOM 536 C C . GLY A 1 82 ? -41.626 27.900 9.750 1.00 41.50 82 GLY A C 1
ATOM 537 O O . GLY A 1 82 ? -41.908 26.720 9.549 1.00 41.50 82 GLY A O 1
ATOM 538 N N . GLY A 1 83 ? -40.422 28.417 9.507 1.00 39.31 83 GLY A N 1
ATOM 539 C CA . GLY A 1 83 ? -39.255 27.605 9.241 1.00 39.31 83 GLY A CA 1
ATOM 540 C C . GLY A 1 83 ? -39.026 26.771 10.484 1.00 39.31 83 GLY A C 1
ATOM 541 O O . GLY A 1 83 ? -38.509 27.268 11.481 1.00 39.31 83 GLY A O 1
ATOM 542 N N . VAL A 1 84 ? -39.464 25.516 10.450 1.00 46.94 84 VAL A N 1
ATOM 543 C CA . VAL A 1 84 ? -38.980 24.518 11.390 1.00 46.94 84 VAL A CA 1
ATOM 544 C C . VAL A 1 84 ? -37.506 24.376 11.054 1.00 46.94 84 VAL A C 1
ATOM 546 O O . VAL A 1 84 ? -37.140 23.691 10.101 1.00 46.94 84 VAL A O 1
ATOM 549 N N . THR A 1 85 ? -36.659 25.112 11.774 1.00 45.56 85 THR A N 1
ATOM 550 C CA . THR A 1 85 ? -35.217 24.893 11.756 1.00 45.56 85 THR A CA 1
ATOM 551 C C . THR A 1 85 ? -35.014 23.396 11.978 1.00 45.56 85 THR A C 1
ATOM 553 O O . THR A 1 85 ? -35.515 22.889 12.988 1.00 45.56 85 THR A O 1
ATOM 556 N N . PRO A 1 86 ? -34.363 22.665 11.054 1.00 56.56 86 PRO A N 1
ATOM 557 C CA . PRO A 1 86 ? -34.143 21.240 11.233 1.00 56.56 86 PRO A CA 1
ATOM 558 C C . PRO A 1 86 ? -33.495 21.023 12.598 1.00 56.56 86 PRO A C 1
ATOM 560 O O . PRO A 1 86 ? -32.466 21.635 12.894 1.00 56.56 86 PRO A O 1
ATOM 563 N N . THR A 1 87 ? -34.122 20.217 13.457 1.00 55.12 87 THR A N 1
ATOM 564 C CA . THR A 1 87 ? -33.519 19.856 14.741 1.00 55.12 87 THR A CA 1
ATOM 565 C C . THR A 1 87 ? -32.157 19.229 14.444 1.00 55.12 87 THR A C 1
ATOM 567 O O . THR A 1 87 ? -32.099 18.320 13.608 1.00 55.12 87 THR A O 1
ATOM 570 N N . PRO A 1 88 ? -31.062 19.707 15.066 1.00 61.03 88 PRO A N 1
ATOM 571 C CA . PRO A 1 88 ? -29.753 19.104 14.878 1.00 61.03 88 PRO A CA 1
ATOM 572 C C . PRO A 1 88 ? -29.834 17.597 15.143 1.00 61.03 88 PRO A C 1
ATOM 574 O O . PRO A 1 88 ? -30.562 17.191 16.057 1.00 61.03 88 PRO A O 1
ATOM 577 N N . PRO A 1 89 ? -29.114 16.764 14.374 1.00 66.75 89 PRO A N 1
ATOM 578 C CA . PRO A 1 89 ? -29.121 15.329 14.604 1.00 66.75 89 PRO A CA 1
ATOM 579 C C . PRO A 1 89 ? -28.748 15.033 16.066 1.00 66.75 89 PRO A C 1
ATOM 581 O O . PRO A 1 89 ? -27.854 15.698 16.616 1.00 66.75 89 PRO A O 1
ATOM 584 N N . PRO A 1 90 ? -29.440 14.071 16.709 1.00 81.00 90 PRO A N 1
ATOM 585 C CA . PRO A 1 90 ? -29.200 13.749 18.106 1.00 81.00 90 PRO A CA 1
ATOM 586 C C . PRO A 1 90 ? -27.734 13.366 18.301 1.00 81.00 90 PRO A C 1
ATOM 588 O O . PRO A 1 90 ? -27.151 12.638 17.495 1.00 81.00 90 PRO A O 1
ATOM 591 N N . ARG A 1 91 ? -27.135 13.900 19.365 1.00 92.50 91 ARG A N 1
ATOM 592 C CA . ARG A 1 91 ? -25.734 13.654 19.697 1.00 92.50 91 ARG A CA 1
ATOM 593 C C . ARG A 1 91 ? -25.545 12.203 20.139 1.00 92.50 91 ARG A C 1
ATOM 595 O O . ARG A 1 91 ? -26.321 11.716 20.955 1.00 92.50 91 ARG A O 1
ATOM 602 N N . VAL A 1 92 ? -24.511 11.544 19.623 1.00 96.69 92 VAL A N 1
ATOM 603 C CA . VAL A 1 92 ? -24.161 10.153 19.942 1.00 96.69 92 VAL A CA 1
ATOM 604 C C . VAL A 1 92 ? -22.902 10.133 20.796 1.00 96.69 92 VAL A C 1
ATOM 606 O O . VAL A 1 92 ? -21.825 10.469 20.307 1.00 96.69 92 VAL A O 1
ATOM 609 N N . ARG A 1 93 ? -23.025 9.698 22.051 1.00 98.56 93 ARG A N 1
ATOM 610 C CA . ARG A 1 93 ? -21.902 9.568 22.985 1.00 98.56 93 ARG A CA 1
ATOM 611 C C . ARG A 1 93 ? -21.228 8.222 22.817 1.00 98.56 93 ARG A C 1
ATOM 613 O O . ARG A 1 93 ? -21.791 7.175 23.146 1.00 98.56 93 ARG A O 1
ATOM 620 N N . LEU A 1 94 ? -20.016 8.265 22.301 1.00 98.75 94 LEU A N 1
ATOM 621 C CA . LEU A 1 94 ? -19.198 7.122 21.953 1.00 98.75 94 LEU A CA 1
ATOM 622 C C . LEU A 1 94 ? -18.033 7.060 22.943 1.00 98.75 94 LEU A C 1
ATOM 624 O O . LEU A 1 94 ? -17.289 8.020 23.070 1.00 98.75 94 LEU A O 1
ATOM 628 N N . MET A 1 95 ? -17.867 5.957 23.668 1.00 98.88 95 MET A N 1
ATOM 629 C CA . MET A 1 95 ? -16.748 5.769 24.598 1.00 98.88 95 MET A CA 1
ATOM 630 C C . MET A 1 95 ? -15.711 4.828 23.978 1.00 98.88 95 MET A C 1
ATOM 632 O O . MET A 1 95 ? -15.942 3.615 23.953 1.00 98.88 95 MET A O 1
ATOM 636 N N . PRO A 1 96 ? -14.565 5.339 23.493 1.00 98.88 96 PRO A N 1
ATOM 637 C CA . PRO A 1 96 ? -13.408 4.517 23.166 1.00 98.88 96 PRO A CA 1
ATOM 638 C C . PRO A 1 96 ? -12.811 3.971 24.468 1.00 98.88 96 PRO A C 1
ATOM 640 O O . PRO A 1 96 ? -12.165 4.712 25.202 1.00 98.88 96 PRO A O 1
ATOM 643 N N . LEU A 1 97 ? -13.018 2.688 24.762 1.00 98.94 97 LEU A N 1
ATOM 644 C CA . LEU A 1 97 ? -12.583 2.032 25.997 1.00 98.94 97 LEU A CA 1
ATOM 645 C C . LEU A 1 97 ? -11.501 0.991 25.699 1.00 98.94 97 LEU A C 1
ATOM 647 O O . LEU A 1 97 ? -11.684 0.107 24.858 1.00 98.94 97 LEU A O 1
ATOM 651 N N . GLY A 1 98 ? -10.365 1.070 26.389 1.00 98.75 98 GLY A N 1
ATOM 652 C CA . GLY A 1 98 ? -9.307 0.082 26.193 1.00 98.75 98 GLY A CA 1
ATOM 653 C C . GLY A 1 98 ? -7.973 0.425 26.832 1.00 98.75 98 GLY A C 1
ATOM 654 O O . GLY A 1 98 ? -7.907 1.107 27.849 1.00 98.75 98 GLY A O 1
ATOM 655 N N . ASP A 1 99 ? -6.901 -0.067 26.215 1.00 98.62 99 ASP A N 1
ATOM 656 C CA . ASP A 1 99 ? -5.525 0.090 26.689 1.00 98.62 99 ASP A CA 1
ATOM 657 C C . ASP A 1 99 ? -4.741 1.188 25.928 1.00 98.62 99 ASP A C 1
ATOM 659 O O . ASP A 1 99 ? -5.310 2.193 25.487 1.00 98.62 99 ASP A O 1
ATOM 663 N N . SER A 1 100 ? -3.419 1.018 25.775 1.00 97.94 100 SER A N 1
ATOM 664 C CA . SER A 1 100 ? -2.534 1.938 25.049 1.00 97.94 100 SER A CA 1
ATOM 665 C C . SER A 1 100 ? -2.919 2.108 23.580 1.00 97.94 100 SER A C 1
ATOM 667 O O . SER A 1 100 ? -2.688 3.182 23.020 1.00 97.94 100 SER A O 1
ATOM 669 N N . ILE A 1 101 ? -3.534 1.099 22.961 1.00 98.19 101 ILE A N 1
ATOM 670 C CA . ILE A 1 101 ? -3.973 1.164 21.565 1.00 98.19 101 ILE A CA 1
ATOM 671 C C . ILE A 1 101 ? -5.148 2.147 21.430 1.00 98.19 101 ILE A C 1
ATOM 673 O O . ILE A 1 101 ? -5.158 2.985 20.529 1.00 98.19 101 ILE A O 1
ATOM 677 N N . THR A 1 102 ? -6.104 2.123 22.364 1.00 98.50 102 THR A N 1
ATOM 678 C CA . THR A 1 102 ? -7.218 3.093 22.405 1.00 98.50 102 THR A CA 1
ATOM 679 C C . THR A 1 102 ? -6.754 4.478 22.854 1.00 98.50 102 THR A C 1
ATOM 681 O O . THR A 1 102 ? -7.162 5.491 22.277 1.00 98.50 102 THR A O 1
ATOM 684 N N . TRP A 1 103 ? -5.843 4.533 23.832 1.00 97.62 103 TRP A N 1
ATOM 685 C CA . TRP A 1 103 ? -5.213 5.781 24.271 1.00 97.62 103 TRP A CA 1
ATOM 686 C C . TRP A 1 103 ? -4.518 6.511 23.109 1.00 97.62 103 TRP A C 1
ATOM 688 O O . TRP A 1 103 ? -4.462 7.742 23.080 1.00 97.62 103 TRP A O 1
ATOM 698 N N . GLY A 1 104 ? -4.052 5.760 22.107 1.00 95.19 104 GLY A N 1
ATOM 699 C CA . GLY A 1 104 ? -3.383 6.287 20.923 1.00 95.19 104 GLY A CA 1
ATOM 700 C C . GLY A 1 104 ? -1.877 6.377 21.115 1.00 95.19 104 GLY A C 1
ATOM 701 O O . GLY A 1 104 ? -1.247 7.370 20.743 1.00 95.19 104 GLY A O 1
ATOM 702 N N . TRP A 1 105 ? -1.282 5.362 21.747 1.00 93.88 105 TRP A N 1
ATOM 703 C CA . TRP A 1 105 ? 0.166 5.275 21.850 1.00 93.88 105 TRP A CA 1
ATOM 704 C C . TRP A 1 105 ? 0.727 5.018 20.449 1.00 93.88 105 TRP A C 1
ATOM 706 O O . TRP A 1 105 ? 0.538 3.944 19.883 1.00 93.88 105 TRP A O 1
ATOM 716 N N . ALA A 1 106 ? 1.347 6.046 19.871 1.00 89.38 106 ALA A N 1
ATOM 717 C CA . ALA A 1 106 ? 2.293 5.981 18.762 1.00 89.38 106 ALA A CA 1
ATOM 718 C C . ALA A 1 106 ? 2.880 7.380 18.523 1.00 89.38 106 ALA A C 1
ATOM 720 O O . ALA A 1 106 ? 2.118 8.346 18.412 1.00 89.38 106 ALA A O 1
ATOM 721 N N . PRO A 1 107 ? 4.205 7.521 18.338 1.00 85.69 107 PRO A N 1
ATOM 722 C CA . PRO A 1 107 ? 4.801 8.804 17.961 1.00 85.69 107 PRO A CA 1
ATOM 723 C C . PRO A 1 107 ? 4.250 9.355 16.638 1.00 85.69 107 PRO A C 1
ATOM 725 O O . PRO A 1 107 ? 4.126 10.562 16.461 1.00 85.69 107 PRO A O 1
ATOM 728 N N . THR A 1 108 ? 3.889 8.468 15.708 1.00 81.31 108 THR A N 1
ATOM 729 C CA . THR A 1 108 ? 3.408 8.825 14.366 1.00 81.31 108 THR A CA 1
ATOM 730 C C . THR A 1 108 ? 1.901 9.106 14.307 1.00 81.31 108 THR A C 1
ATOM 732 O O . THR A 1 108 ? 1.395 9.494 13.255 1.00 81.31 108 THR A O 1
ATOM 735 N N . ALA A 1 109 ? 1.158 8.847 15.387 1.00 83.69 109 ALA A N 1
ATOM 736 C CA . ALA A 1 109 ? -0.302 8.945 15.425 1.00 83.69 109 ALA A CA 1
ATOM 737 C C . ALA A 1 109 ? -0.801 9.171 16.868 1.00 83.69 109 ALA A C 1
ATOM 739 O O . ALA A 1 109 ? -1.379 8.266 17.469 1.00 83.69 109 ALA A O 1
ATOM 740 N N . PRO A 1 110 ? -0.606 10.373 17.442 1.00 83.31 110 PRO A N 1
ATOM 741 C CA . PRO A 1 110 ? -0.855 10.633 18.866 1.00 83.31 110 PRO A CA 1
ATOM 742 C C . PRO A 1 110 ? -2.330 10.527 19.306 1.00 83.31 110 PRO A C 1
ATOM 744 O O . PRO A 1 110 ? -2.602 10.558 20.505 1.00 83.31 110 PRO A O 1
ATOM 747 N N . ASN A 1 111 ? -3.264 10.415 18.354 1.00 91.75 111 ASN A N 1
ATOM 748 C CA . ASN A 1 111 ? -4.705 10.229 18.573 1.00 91.75 111 ASN A CA 1
ATOM 749 C C . ASN A 1 111 ? -5.169 8.774 18.376 1.00 91.75 111 ASN A C 1
ATOM 751 O O . ASN A 1 111 ? -6.360 8.481 18.491 1.00 91.75 111 ASN A O 1
ATOM 755 N N . GLY A 1 112 ? -4.259 7.861 18.022 1.00 95.69 112 GLY A N 1
ATOM 756 C CA . GLY A 1 112 ? -4.628 6.520 17.583 1.00 95.69 112 GLY A CA 1
ATOM 757 C C . GLY A 1 112 ? -5.572 6.560 16.378 1.00 95.69 112 GLY A C 1
ATOM 758 O O . GLY A 1 112 ? -5.350 7.308 15.426 1.00 95.69 112 GLY A O 1
ATOM 759 N N . TYR A 1 113 ? -6.651 5.779 16.441 1.00 98.00 113 TYR A N 1
ATOM 760 C CA . TYR A 1 113 ? -7.695 5.730 15.410 1.00 98.00 113 TYR A CA 1
ATOM 761 C C . TYR A 1 113 ? -8.768 6.826 15.555 1.00 98.00 113 TYR A C 1
ATOM 763 O O . TYR A 1 113 ? -9.598 6.986 14.661 1.00 98.00 113 TYR A O 1
ATOM 771 N N . ARG A 1 114 ? -8.803 7.547 16.686 1.00 98.19 114 ARG A N 1
ATOM 772 C CA . ARG A 1 114 ? -9.980 8.325 17.113 1.00 98.19 114 ARG A CA 1
ATOM 773 C C . ARG A 1 114 ? -10.304 9.487 16.174 1.00 98.19 114 ARG A C 1
ATOM 775 O O . ARG A 1 114 ? -11.461 9.639 15.805 1.00 98.19 114 ARG A O 1
ATOM 782 N N . ASN A 1 115 ? -9.303 10.237 15.710 1.00 95.56 115 ASN A N 1
ATOM 783 C CA . ASN A 1 115 ? -9.545 11.356 14.789 1.00 95.56 115 ASN A CA 1
ATOM 784 C C . ASN A 1 115 ? -10.033 10.900 13.410 1.00 95.56 115 ASN A C 1
ATOM 786 O O . ASN A 1 115 ? -11.000 11.454 12.910 1.00 95.56 115 ASN A O 1
ATOM 790 N N . ASP A 1 116 ? -9.410 9.877 12.814 1.00 96.81 116 ASP A N 1
ATOM 791 C CA . ASP A 1 116 ? -9.866 9.351 11.515 1.00 96.81 116 ASP A CA 1
ATOM 792 C C . ASP A 1 116 ? -11.298 8.800 11.637 1.00 96.81 116 ASP A C 1
ATOM 794 O O . ASP A 1 116 ? -12.149 9.039 10.785 1.00 96.81 116 ASP A O 1
ATOM 798 N N . LEU A 1 117 ? -11.622 8.142 12.756 1.00 98.12 117 LEU A N 1
ATOM 799 C CA . LEU A 1 117 ? -12.995 7.725 13.032 1.00 98.12 117 LEU A CA 1
ATOM 800 C C . LEU A 1 117 ? -13.955 8.922 13.165 1.00 98.12 117 LEU A C 1
ATOM 802 O O . LEU A 1 117 ? -15.043 8.884 12.592 1.00 98.12 117 LEU A O 1
ATOM 806 N N . TYR A 1 118 ? -13.562 9.973 13.888 1.00 97.50 118 TYR A N 1
ATOM 807 C CA . TYR A 1 118 ? -14.351 11.197 14.040 1.00 97.50 118 TYR A CA 1
ATOM 808 C C . TYR A 1 118 ? -14.649 11.845 12.684 1.00 97.50 118 TYR A C 1
ATOM 810 O O . TYR A 1 118 ? -15.807 12.135 12.378 1.00 97.50 118 TYR A O 1
ATOM 818 N N . ASP A 1 119 ? -13.629 12.010 11.842 1.00 96.69 119 ASP A N 1
ATOM 819 C CA . ASP A 1 119 ? -13.755 12.606 10.510 1.00 96.69 119 ASP A CA 1
ATOM 820 C C . ASP A 1 119 ? -14.684 11.772 9.614 1.00 96.69 119 ASP A C 1
ATOM 822 O O . ASP A 1 119 ? -15.530 12.313 8.899 1.00 96.69 119 ASP A O 1
ATOM 826 N N . ARG A 1 120 ? -14.595 10.438 9.689 1.00 97.12 120 ARG A N 1
ATOM 827 C CA . ARG A 1 120 ? -15.482 9.530 8.943 1.00 97.12 120 ARG A CA 1
ATOM 828 C C . ARG A 1 120 ? -16.936 9.631 9.394 1.00 97.12 120 ARG A C 1
ATOM 830 O O . ARG A 1 120 ? -17.824 9.682 8.547 1.00 97.12 120 ARG A O 1
ATOM 837 N N . LEU A 1 121 ? -17.185 9.660 10.704 1.00 96.88 121 LEU A N 1
ATOM 838 C CA . LEU A 1 121 ? -18.534 9.742 11.273 1.00 96.88 121 LEU A CA 1
ATOM 839 C C . LEU A 1 121 ? -19.182 11.105 10.999 1.00 96.88 121 LEU A C 1
ATOM 841 O O . LEU A 1 121 ? -20.311 11.172 10.512 1.00 96.88 121 LEU A O 1
ATOM 845 N N . THR A 1 122 ? -18.457 12.194 11.245 1.00 95.50 122 THR A N 1
ATOM 846 C CA . THR A 1 122 ? -18.951 13.549 10.959 1.00 95.50 122 THR A CA 1
ATOM 847 C C . THR A 1 122 ? -19.125 13.788 9.460 1.00 95.50 122 THR A C 1
ATOM 849 O O . THR A 1 122 ? -20.102 14.413 9.050 1.00 95.50 122 THR A O 1
ATOM 852 N N . GLY A 1 123 ? -18.259 13.206 8.623 1.00 94.56 123 GLY A N 1
ATOM 853 C CA . GLY A 1 123 ? -18.365 13.251 7.165 1.00 94.56 123 GLY A CA 1
ATOM 854 C C . GLY A 1 123 ? -19.628 12.596 6.593 1.00 94.56 123 GLY A C 1
ATOM 855 O O . GLY A 1 123 ? -20.023 12.927 5.474 1.00 94.56 123 GLY A O 1
ATOM 856 N N . VAL A 1 124 ? -20.287 11.712 7.351 1.00 94.06 124 VAL A N 1
ATOM 857 C CA . VAL A 1 124 ? -21.600 11.131 7.008 1.00 94.06 124 VAL A CA 1
ATOM 858 C C . VAL A 1 124 ? -22.752 11.716 7.835 1.00 94.06 124 VAL A C 1
ATOM 860 O O . VAL A 1 124 ? -23.863 11.193 7.814 1.00 94.06 124 VAL A O 1
ATOM 863 N N . GLY A 1 125 ? -22.509 12.828 8.534 1.00 93.25 125 GLY A N 1
ATOM 864 C CA . GLY A 1 125 ? -23.528 13.585 9.262 1.00 93.25 125 GLY A CA 1
ATOM 865 C C . GLY A 1 125 ? -23.826 13.084 10.677 1.00 93.25 125 GLY A C 1
ATOM 866 O O . GLY A 1 125 ? -24.787 13.554 11.287 1.00 93.25 125 GLY A O 1
ATOM 867 N N . ILE A 1 126 ? -23.025 12.163 11.227 1.00 95.19 126 ILE A N 1
ATOM 868 C CA . ILE A 1 126 ? -23.168 11.756 12.629 1.00 95.19 126 ILE A CA 1
ATOM 869 C C . ILE A 1 126 ? -22.594 12.847 13.535 1.00 95.19 126 ILE A C 1
ATOM 871 O O . ILE A 1 126 ? -21.409 13.172 13.478 1.00 95.19 126 ILE A O 1
ATOM 875 N N . ASN A 1 127 ? -23.437 13.371 14.423 1.00 95.44 127 ASN A N 1
ATOM 876 C CA . ASN A 1 127 ? -23.034 14.261 15.508 1.00 95.44 127 ASN A CA 1
ATOM 877 C C . ASN A 1 127 ? -22.458 13.434 16.666 1.00 95.44 127 ASN A C 1
ATOM 879 O O . ASN A 1 127 ? -23.173 13.065 17.598 1.00 95.44 127 ASN A O 1
ATOM 883 N N . VAL A 1 128 ? -21.180 13.078 16.560 1.00 97.06 128 VAL A N 1
ATOM 884 C CA . VAL A 1 128 ? -20.488 12.251 17.554 1.00 97.06 128 VAL A CA 1
ATOM 885 C C . VAL A 1 128 ? -19.893 13.094 18.690 1.00 97.06 128 VAL A C 1
ATOM 887 O O . VAL A 1 128 ? -19.456 14.231 18.499 1.00 97.06 128 VAL A O 1
ATOM 890 N N . ASP A 1 129 ? -19.898 12.512 19.882 1.00 98.25 129 ASP A N 1
ATOM 891 C CA . ASP A 1 129 ? -19.244 12.978 21.101 1.00 98.25 129 ASP A CA 1
ATOM 892 C C . ASP A 1 129 ? -18.395 11.844 21.650 1.00 98.25 129 ASP A C 1
ATOM 894 O O . ASP A 1 129 ? -18.954 10.821 22.053 1.00 98.25 129 ASP A O 1
ATOM 898 N N . PHE A 1 130 ? -17.074 11.974 21.654 1.00 98.69 130 PHE A N 1
ATOM 899 C CA . PHE A 1 130 ? -16.281 11.028 22.416 1.00 98.69 130 PHE A CA 1
ATOM 900 C C . PHE A 1 130 ? -16.392 11.353 23.902 1.00 98.69 130 PHE A C 1
ATOM 902 O O . PHE A 1 130 ? -16.377 12.505 24.313 1.00 98.69 130 PHE A O 1
ATOM 909 N N . VAL A 1 131 ? -16.535 10.320 24.728 1.00 98.81 131 VAL A N 1
ATOM 910 C CA . VAL A 1 131 ? -16.670 10.491 26.175 1.00 98.81 131 VAL A CA 1
ATOM 911 C C . VAL A 1 131 ? -15.717 9.576 26.928 1.00 98.81 131 VAL A C 1
ATOM 913 O O . VAL A 1 131 ? -15.438 8.452 26.504 1.00 98.81 131 VAL A O 1
ATOM 916 N N . GLY A 1 132 ? -15.232 10.064 28.064 1.00 98.56 132 GLY A N 1
ATOM 917 C CA . GLY A 1 132 ? -14.338 9.347 28.965 1.00 98.56 132 GLY A CA 1
ATOM 918 C C . GLY A 1 132 ? -13.482 10.304 29.791 1.00 98.56 132 GLY A C 1
ATOM 919 O O . GLY A 1 132 ? -13.482 11.518 29.577 1.00 98.56 132 GLY A O 1
ATOM 920 N N . SER A 1 133 ? -12.768 9.756 30.767 1.00 98.56 133 SER A N 1
ATOM 921 C CA . SER A 1 133 ? -11.959 10.514 31.722 1.00 98.56 133 SER A CA 1
ATOM 922 C C . SER A 1 133 ? -10.616 10.972 31.166 1.00 98.56 133 SER A C 1
ATOM 924 O O . SER A 1 133 ? -10.032 11.947 31.646 1.00 98.56 133 SER A O 1
ATOM 926 N N . VAL A 1 134 ? -10.124 10.300 30.128 1.00 98.31 134 VAL A N 1
ATOM 927 C CA . VAL A 1 134 ? -8.815 10.559 29.546 1.00 98.31 134 VAL A CA 1
ATOM 928 C C . VAL A 1 134 ? -8.933 11.570 28.414 1.00 98.31 134 VAL A C 1
ATOM 930 O O . VAL A 1 134 ? -9.640 11.353 27.436 1.00 98.31 134 VAL A O 1
ATOM 933 N N . LYS A 1 135 ? -8.147 12.648 28.494 1.00 96.06 135 LYS A N 1
ATOM 934 C CA . LYS A 1 135 ? -7.959 13.611 27.400 1.00 96.06 135 LYS A CA 1
ATOM 935 C C . LYS A 1 135 ? -6.588 13.406 26.779 1.00 96.06 135 LYS A C 1
ATOM 937 O O . LYS A 1 135 ? -5.568 13.662 27.423 1.00 96.06 135 LYS A O 1
ATOM 942 N N . ARG A 1 136 ? -6.539 12.912 25.541 1.00 94.19 136 ARG A N 1
ATOM 943 C CA . ARG A 1 136 ? -5.265 12.590 24.884 1.00 94.19 136 ARG A CA 1
ATOM 944 C C . ARG A 1 136 ? -5.262 12.923 23.401 1.00 94.19 136 ARG A C 1
ATOM 946 O O . ARG A 1 136 ? -6.098 12.418 22.653 1.00 94.19 136 ARG A O 1
ATOM 953 N N . GLY A 1 137 ? -4.214 13.647 23.004 1.00 91.50 137 GLY A N 1
ATOM 954 C CA . GLY A 1 137 ? -3.892 13.983 21.624 1.00 91.50 137 GLY A CA 1
ATOM 955 C C . GLY A 1 137 ? -4.360 15.392 21.254 1.00 91.50 137 GLY A C 1
ATOM 956 O O . GLY A 1 137 ? -4.294 16.293 22.086 1.00 91.50 137 GLY A O 1
ATOM 957 N N . SER A 1 138 ? -4.775 15.597 20.011 1.00 93.06 138 SER A N 1
ATOM 958 C CA . SER A 1 138 ? -5.257 16.874 19.476 1.00 93.06 138 SER A CA 1
ATOM 959 C C . SER A 1 138 ? -6.350 16.631 18.444 1.00 93.06 138 SER A C 1
ATOM 961 O O . SER A 1 138 ? -6.333 15.611 17.763 1.00 93.06 138 SER A O 1
ATOM 963 N N . GLY A 1 139 ? -7.273 17.570 18.270 1.00 91.75 139 GLY A N 1
ATOM 964 C CA . GLY A 1 139 ? -8.372 17.418 17.322 1.00 91.75 139 GLY A CA 1
ATOM 965 C C . GLY A 1 139 ? -9.671 17.995 17.869 1.00 91.75 139 GLY A C 1
ATOM 966 O O . GLY A 1 139 ? -9.641 18.680 18.893 1.00 91.75 139 GLY A O 1
ATOM 967 N N . PRO A 1 140 ? -10.793 17.737 17.181 1.00 92.75 140 PRO A N 1
ATOM 968 C CA . PRO A 1 140 ? -12.097 18.267 17.567 1.00 92.75 140 PRO A CA 1
ATOM 969 C C . PRO A 1 140 ? -12.615 17.666 18.878 1.00 92.75 140 PRO A C 1
ATOM 971 O O . PRO A 1 140 ? -13.301 18.352 19.628 1.00 92.75 140 PRO A O 1
ATOM 974 N N . ASP A 1 141 ? -12.258 16.414 19.166 1.00 97.06 141 ASP A N 1
ATOM 975 C CA . ASP A 1 141 ? -12.641 15.723 20.388 1.00 97.06 141 ASP A CA 1
ATOM 976 C C . ASP A 1 141 ? -11.540 14.738 20.802 1.00 97.06 141 ASP A C 1
ATOM 978 O O . ASP A 1 141 ? -11.144 13.859 20.033 1.00 97.06 141 ASP A O 1
ATOM 982 N N . THR A 1 142 ? -10.994 14.925 22.002 1.00 97.00 142 THR A N 1
ATOM 983 C CA . THR A 1 142 ? -9.842 14.161 22.510 1.00 97.00 142 THR A CA 1
ATOM 984 C C . THR A 1 142 ? -10.202 13.208 23.642 1.00 97.00 142 THR A C 1
ATOM 986 O O . THR A 1 142 ? -9.309 12.536 24.178 1.00 97.00 142 THR A O 1
ATOM 989 N N . ASP A 1 143 ? -11.477 13.171 24.019 1.00 98.50 143 ASP A N 1
ATOM 990 C CA . ASP A 1 143 ? -11.961 12.416 25.164 1.00 98.50 143 ASP A CA 1
ATOM 991 C C . ASP A 1 143 ? -11.964 10.918 24.820 1.00 98.50 143 ASP A C 1
ATOM 993 O O . ASP A 1 143 ? -12.158 10.505 23.675 1.00 98.50 143 ASP A O 1
ATOM 997 N N . ASN A 1 144 ? -11.590 10.083 25.786 1.00 98.62 144 ASN A N 1
ATOM 998 C CA . ASN A 1 144 ? -11.544 8.629 25.661 1.00 98.62 144 ASN A CA 1
ATOM 999 C C . ASN A 1 144 ? -11.404 7.974 27.040 1.00 98.62 144 ASN A C 1
ATOM 1001 O O . ASN A 1 144 ? -11.200 8.640 28.050 1.00 98.62 144 ASN A O 1
ATOM 1005 N N . GLU A 1 145 ? -11.460 6.649 27.063 1.00 98.81 145 GLU A N 1
ATOM 1006 C CA . GLU A 1 145 ? -11.220 5.812 28.236 1.00 98.81 145 GLU A CA 1
ATOM 1007 C C . GLU A 1 145 ? -10.138 4.759 27.921 1.00 98.81 145 GLU A C 1
ATOM 1009 O O . GLU A 1 145 ? -10.256 3.573 28.231 1.00 98.81 145 GLU A O 1
ATOM 1014 N N . GLY A 1 146 ? -9.086 5.181 27.212 1.00 98.38 146 GLY A N 1
ATOM 1015 C CA . GLY A 1 146 ? -7.902 4.372 26.948 1.00 98.38 146 GLY A CA 1
ATOM 1016 C C . GLY A 1 146 ? -6.879 4.506 28.073 1.00 98.38 146 GLY A C 1
ATOM 1017 O O . GLY A 1 146 ? -6.474 5.615 28.405 1.00 98.38 146 GLY A O 1
ATOM 1018 N N . HIS A 1 147 ? -6.393 3.395 28.621 1.00 98.50 147 HIS A N 1
ATOM 1019 C CA . HIS A 1 147 ? -5.438 3.396 29.732 1.00 98.50 147 HIS A CA 1
ATOM 1020 C C . HIS A 1 147 ? -4.189 2.585 29.391 1.00 98.50 147 HIS A C 1
ATOM 1022 O O . HIS A 1 147 ? -4.196 1.355 29.344 1.00 98.50 147 HIS A O 1
ATOM 1028 N N . SER A 1 148 ? -3.081 3.279 29.125 1.00 97.19 148 SER A N 1
ATOM 1029 C CA . SER A 1 148 ? -1.851 2.626 28.666 1.00 97.19 148 SER A CA 1
ATOM 1030 C C . SER A 1 148 ? -1.347 1.573 29.654 1.00 97.19 148 SER A C 1
ATOM 1032 O O . SER A 1 148 ? -1.089 1.866 30.819 1.00 97.19 148 SER A O 1
ATOM 1034 N N . GLY A 1 149 ? -1.174 0.345 29.161 1.00 97.88 149 GLY A N 1
ATOM 1035 C CA . GLY A 1 149 ? -0.675 -0.779 29.948 1.00 97.88 149 GLY A CA 1
ATOM 1036 C C . GLY A 1 149 ? -1.704 -1.447 30.861 1.00 97.88 149 GLY A C 1
ATOM 1037 O O . GLY A 1 149 ? -1.287 -2.280 31.664 1.00 97.88 149 GLY A O 1
ATOM 1038 N N . TRP A 1 150 ? -2.989 -1.096 30.771 1.00 98.75 150 TRP A N 1
ATOM 1039 C CA . TRP A 1 150 ? -4.023 -1.689 31.616 1.00 98.75 150 TRP A CA 1
ATOM 1040 C C . TRP A 1 150 ? -4.526 -3.037 31.098 1.00 98.75 150 TRP A C 1
ATOM 1042 O O . TRP A 1 150 ? -4.586 -3.289 29.893 1.00 98.75 150 TRP A O 1
ATOM 1052 N N . GLU A 1 151 ? -4.886 -3.891 32.044 1.00 98.75 151 GLU A N 1
ATOM 1053 C CA . GLU A 1 151 ? -5.449 -5.228 31.853 1.00 98.75 151 GLU A CA 1
ATOM 1054 C C . GLU A 1 151 ? -6.972 -5.218 32.052 1.00 98.75 151 GLU A C 1
ATOM 1056 O O . GLU A 1 151 ? -7.545 -4.241 32.553 1.00 98.75 151 GLU A O 1
ATOM 1061 N N . ILE A 1 152 ? -7.638 -6.316 31.682 1.00 98.88 152 ILE A N 1
ATOM 1062 C CA . ILE A 1 152 ? -9.106 -6.442 31.756 1.00 98.88 152 ILE A CA 1
ATOM 1063 C C . ILE A 1 152 ? -9.637 -6.106 33.159 1.00 98.88 152 ILE A C 1
ATOM 1065 O O . ILE A 1 152 ? -10.589 -5.334 33.287 1.00 98.88 152 ILE A O 1
ATOM 1069 N N . ASP A 1 153 ? -9.007 -6.629 34.214 1.00 98.69 153 ASP A N 1
ATOM 1070 C CA . ASP A 1 153 ? -9.490 -6.451 35.592 1.00 98.69 153 ASP A CA 1
ATOM 1071 C C . ASP A 1 153 ? -9.339 -5.019 36.102 1.00 98.69 153 ASP A C 1
ATOM 1073 O O . ASP A 1 153 ? -10.152 -4.547 36.898 1.00 98.69 153 ASP A O 1
ATOM 1077 N N . GLN A 1 154 ? -8.332 -4.292 35.616 1.00 98.75 154 GLN A N 1
ATOM 1078 C CA . GLN A 1 154 ? -8.120 -2.897 35.996 1.00 98.75 154 GLN A CA 1
ATOM 1079 C C . GLN A 1 154 ? -9.204 -2.000 35.389 1.00 98.75 154 GLN A C 1
ATOM 1081 O O . GLN A 1 154 ? -9.727 -1.122 36.075 1.00 98.75 154 GLN A O 1
ATOM 1086 N N . ILE A 1 155 ? -9.605 -2.271 34.141 1.00 98.81 155 ILE A N 1
ATOM 1087 C CA . ILE A 1 155 ? -10.777 -1.635 33.525 1.00 98.81 155 ILE A CA 1
ATOM 1088 C C . ILE A 1 155 ? -12.052 -2.032 34.279 1.00 98.81 155 ILE A C 1
ATOM 1090 O O . ILE A 1 155 ? -12.843 -1.166 34.654 1.00 98.81 155 ILE A O 1
ATOM 1094 N N . ALA A 1 156 ? -12.238 -3.323 34.568 1.00 98.69 156 ALA A N 1
ATOM 1095 C CA . ALA A 1 156 ? -13.413 -3.811 35.285 1.00 98.69 156 ALA A CA 1
ATOM 1096 C C . ALA A 1 156 ? -13.568 -3.171 36.671 1.00 98.69 156 ALA A C 1
ATOM 1098 O O . ALA A 1 156 ? -14.690 -2.907 37.093 1.00 98.69 156 ALA A O 1
ATOM 1099 N N . ALA A 1 157 ? -12.473 -2.862 37.367 1.00 98.62 157 ALA A N 1
ATOM 1100 C CA . ALA A 1 157 ? -12.510 -2.204 38.671 1.00 98.62 157 ALA A CA 1
ATOM 1101 C C . ALA A 1 157 ? -13.062 -0.764 38.635 1.00 98.62 157 ALA A C 1
ATOM 1103 O O . ALA A 1 157 ? -13.490 -0.260 39.672 1.00 98.62 157 ALA A O 1
ATOM 1104 N N . ARG A 1 158 ? -13.057 -0.103 37.471 1.00 98.50 158 ARG A N 1
ATOM 1105 C CA . ARG A 1 158 ? -13.466 1.304 37.304 1.00 98.50 158 ARG A CA 1
ATOM 1106 C C . ARG A 1 158 ? -14.707 1.499 36.440 1.00 98.50 158 ARG A C 1
ATOM 1108 O O . ARG A 1 158 ? -15.297 2.574 36.460 1.00 98.50 158 ARG A O 1
ATOM 1115 N N . ILE A 1 159 ? -15.120 0.471 35.702 1.00 98.56 159 ILE A N 1
ATOM 1116 C CA . ILE A 1 159 ? -16.110 0.620 34.635 1.00 98.56 159 ILE A CA 1
ATOM 1117 C C . ILE A 1 159 ? -17.456 1.184 35.109 1.00 98.56 159 ILE A C 1
ATOM 1119 O O . ILE A 1 159 ? -18.043 2.001 34.407 1.00 98.56 159 ILE A O 1
ATOM 1123 N N . ASP A 1 160 ? -17.922 0.827 36.308 1.00 98.06 160 ASP A N 1
ATOM 1124 C CA . ASP A 1 160 ? -19.203 1.327 36.830 1.00 98.06 160 ASP A CA 1
ATOM 1125 C C . ASP A 1 160 ? -19.188 2.852 37.008 1.00 98.06 160 ASP A C 1
ATOM 1127 O O . ASP A 1 160 ? -20.157 3.523 36.656 1.00 98.06 160 ASP A O 1
ATOM 1131 N N . GLU A 1 161 ? -18.074 3.403 37.503 1.00 98.31 161 GLU A N 1
ATOM 1132 C CA . GLU A 1 161 ? -17.876 4.844 37.694 1.00 98.31 161 GLU A CA 1
ATOM 1133 C C . GLU A 1 161 ? -17.933 5.576 36.348 1.00 98.31 161 GLU A C 1
ATOM 1135 O O . GLU A 1 161 ? -18.652 6.566 36.197 1.00 98.31 161 GLU A O 1
ATOM 1140 N N . TRP A 1 162 ? -17.226 5.060 35.342 1.00 98.69 162 TRP A N 1
ATOM 1141 C CA . TRP A 1 162 ? -17.162 5.675 34.017 1.00 98.69 162 TRP A CA 1
ATOM 1142 C C . TRP A 1 162 ? -18.491 5.586 33.268 1.00 98.69 162 TRP A C 1
ATOM 1144 O O . TRP A 1 162 ? -18.938 6.575 32.684 1.00 98.69 162 TRP A O 1
ATOM 1154 N N . ILE A 1 163 ? -19.175 4.440 33.324 1.00 98.62 163 ILE A N 1
ATOM 1155 C CA . ILE A 1 163 ? -20.499 4.289 32.711 1.00 98.62 163 ILE A CA 1
ATOM 1156 C C . ILE A 1 163 ? -21.526 5.188 33.410 1.00 98.62 163 ILE A C 1
ATOM 1158 O O . ILE A 1 163 ? -22.340 5.811 32.728 1.00 98.62 163 ILE A O 1
ATOM 1162 N N . ALA A 1 164 ? -21.473 5.324 34.738 1.00 97.94 164 ALA A N 1
ATOM 1163 C CA . ALA A 1 164 ? -22.361 6.222 35.477 1.00 97.94 164 ALA A CA 1
ATOM 1164 C C . ALA A 1 164 ? -22.091 7.707 35.181 1.00 97.94 164 ALA A C 1
ATOM 1166 O O . ALA A 1 164 ? -23.041 8.481 35.077 1.00 97.94 164 ALA A O 1
ATOM 1167 N N . THR A 1 165 ? -20.823 8.089 35.018 1.00 98.44 165 THR A N 1
ATOM 1168 C CA . THR A 1 165 ? -20.396 9.483 34.810 1.00 98.44 165 THR A CA 1
ATOM 1169 C C . THR A 1 165 ? -20.641 9.949 33.378 1.00 98.44 165 THR A C 1
ATOM 1171 O O . THR A 1 165 ? -21.284 10.970 33.151 1.00 98.44 165 THR A O 1
ATOM 1174 N N . TYR A 1 166 ? -20.151 9.191 32.398 1.00 98.38 166 TYR A N 1
ATOM 1175 C CA . TYR A 1 166 ? -20.158 9.591 30.987 1.00 98.38 166 TYR A CA 1
ATOM 1176 C C . TYR A 1 166 ? -21.387 9.084 30.230 1.00 98.38 166 TYR A C 1
ATOM 1178 O O . TYR A 1 166 ? -21.745 9.614 29.174 1.00 98.38 166 TYR A O 1
ATOM 1186 N N . ARG A 1 167 ? -22.073 8.080 30.794 1.00 97.88 167 ARG A N 1
ATOM 1187 C CA . ARG A 1 167 ? -23.356 7.550 30.320 1.00 97.88 167 ARG A CA 1
ATOM 1188 C C . ARG A 1 167 ? -23.361 7.158 28.832 1.00 97.88 167 ARG A C 1
ATOM 1190 O O . ARG A 1 167 ? -24.380 7.416 28.212 1.00 97.88 167 ARG A O 1
ATOM 1197 N N . PRO A 1 168 ? -22.310 6.570 28.237 1.00 98.62 168 PRO A N 1
ATOM 1198 C CA . PRO A 1 168 ? -22.191 6.436 26.781 1.00 98.62 168 PRO A CA 1
ATOM 1199 C C . PRO A 1 168 ? -23.376 5.712 26.130 1.00 98.62 168 PRO A C 1
ATOM 1201 O O . PRO A 1 168 ? -23.911 4.750 26.684 1.00 98.62 168 PRO A O 1
ATOM 1204 N N . ASP A 1 169 ? -23.738 6.133 24.919 1.00 98.50 169 ASP A N 1
ATOM 1205 C CA . ASP A 1 169 ? -24.733 5.442 24.092 1.00 98.50 169 ASP A CA 1
ATOM 1206 C C . ASP A 1 169 ? -24.120 4.184 23.457 1.00 98.50 169 ASP A C 1
ATOM 1208 O O . ASP A 1 169 ? -24.790 3.156 23.316 1.00 98.50 169 ASP A O 1
ATOM 1212 N N . ILE A 1 170 ? -22.826 4.247 23.119 1.00 98.81 170 ILE A N 1
ATOM 1213 C CA . ILE A 1 170 ? -22.046 3.133 22.576 1.00 98.81 170 ILE A CA 1
ATOM 1214 C C . ILE A 1 170 ? -20.670 3.081 23.254 1.00 98.81 170 ILE A C 1
ATOM 1216 O O . ILE A 1 170 ? -19.948 4.075 23.282 1.00 98.81 170 ILE A O 1
ATOM 1220 N N . VAL A 1 171 ? -20.272 1.907 23.744 1.00 98.94 171 VAL A N 1
ATOM 1221 C CA . VAL A 1 171 ? -18.902 1.597 24.174 1.00 98.94 171 VAL A CA 1
ATOM 1222 C C . VAL A 1 171 ? -18.188 0.824 23.070 1.00 98.94 171 VAL A C 1
ATOM 1224 O O . VAL A 1 171 ? -18.664 -0.218 22.620 1.00 98.94 171 VAL A O 1
ATOM 1227 N N . MET A 1 172 ? -17.023 1.313 22.663 1.00 98.88 172 MET A N 1
ATOM 1228 C CA . MET A 1 172 ? -16.088 0.622 21.779 1.00 98.88 172 MET A CA 1
ATOM 1229 C C . MET A 1 172 ? -14.999 -0.025 22.631 1.00 98.88 172 MET A C 1
ATOM 1231 O O . MET A 1 172 ? -14.099 0.667 23.098 1.00 98.88 172 MET A O 1
ATOM 1235 N N . LEU A 1 173 ? -15.098 -1.334 22.862 1.00 98.94 173 LEU A N 1
ATOM 1236 C CA . LEU A 1 173 ? -14.255 -2.062 23.808 1.00 98.94 173 LEU A CA 1
ATOM 1237 C C . LEU A 1 173 ? -13.159 -2.849 23.085 1.00 98.94 173 LEU A C 1
ATOM 1239 O O . LEU A 1 173 ? -13.455 -3.819 22.390 1.00 98.94 173 LEU A O 1
ATOM 1243 N N . GLN A 1 174 ? -11.897 -2.485 23.313 1.00 98.88 174 GLN A N 1
ATOM 1244 C CA . GLN A 1 174 ? -10.736 -3.299 22.946 1.00 98.88 174 GLN A CA 1
ATOM 1245 C C . GLN A 1 174 ? -9.789 -3.417 24.143 1.00 98.88 174 GLN A C 1
ATOM 1247 O O . GLN A 1 174 ? -9.124 -2.450 24.509 1.00 98.88 174 GLN A O 1
ATOM 1252 N N . ILE A 1 175 ? -9.728 -4.597 24.761 1.00 98.81 175 ILE A N 1
ATOM 1253 C CA . ILE A 1 175 ? -8.909 -4.843 25.954 1.00 98.81 175 ILE A CA 1
ATOM 1254 C C . ILE A 1 175 ? -8.487 -6.314 26.033 1.00 98.81 175 ILE A C 1
ATOM 1256 O O . ILE A 1 175 ? -9.182 -7.190 25.521 1.00 98.81 175 ILE A O 1
ATOM 1260 N N . GLY A 1 176 ? -7.351 -6.577 26.678 1.00 98.50 176 GLY A N 1
ATOM 1261 C CA . GLY A 1 176 ? -6.771 -7.915 26.828 1.00 98.50 176 GLY A CA 1
ATOM 1262 C C . GLY A 1 176 ? -5.349 -8.023 26.282 1.00 98.50 176 GLY A C 1
ATOM 1263 O O . GLY A 1 176 ? -4.633 -8.964 26.611 1.00 98.50 176 GLY A O 1
ATOM 1264 N N . THR A 1 177 ? -4.886 -7.043 25.499 1.00 98.25 177 THR A N 1
ATOM 1265 C CA . THR A 1 177 ? -3.525 -7.024 24.938 1.00 98.25 177 THR A CA 1
ATOM 1266 C C . THR A 1 177 ? -2.456 -7.213 26.020 1.00 98.25 177 THR A C 1
ATOM 1268 O O . THR A 1 177 ? -1.539 -8.023 25.861 1.00 98.25 177 THR A O 1
ATOM 1271 N N . ASN A 1 178 ? -2.585 -6.491 27.138 1.00 98.62 178 ASN A N 1
ATOM 1272 C CA . ASN A 1 178 ? -1.624 -6.537 28.241 1.00 98.62 178 ASN A CA 1
ATOM 1273 C C . ASN A 1 178 ? -1.691 -7.855 29.017 1.00 98.62 178 ASN A C 1
ATOM 1275 O O . ASN A 1 178 ? -0.635 -8.397 29.343 1.00 98.62 178 ASN A O 1
ATOM 1279 N N . ASP A 1 179 ? -2.886 -8.416 29.220 1.00 98.75 179 ASP A N 1
ATOM 1280 C CA . ASP A 1 179 ? -3.073 -9.729 29.842 1.00 98.75 179 ASP A CA 1
ATOM 1281 C C . ASP A 1 179 ? -2.279 -10.805 29.084 1.00 98.75 179 ASP A C 1
ATOM 1283 O O . ASP A 1 179 ? -1.456 -11.532 29.651 1.00 98.75 179 ASP A O 1
ATOM 1287 N N . LEU A 1 180 ? -2.444 -10.841 27.758 1.00 98.44 180 LEU A N 1
ATOM 1288 C CA . LEU A 1 180 ? -1.766 -11.800 26.882 1.00 98.44 180 LEU A CA 1
ATOM 1289 C C . LEU A 1 180 ? -0.252 -11.547 26.802 1.00 98.44 180 LEU A C 1
ATOM 1291 O O . LEU A 1 180 ? 0.549 -12.494 26.826 1.00 98.44 180 LEU A O 1
ATOM 1295 N N . GLY A 1 181 ? 0.142 -10.273 26.710 1.00 97.56 181 GLY A N 1
ATOM 1296 C CA . GLY A 1 181 ? 1.535 -9.834 26.619 1.00 97.56 181 GLY A CA 1
ATOM 1297 C C . GLY A 1 181 ? 2.348 -10.122 27.881 1.00 97.56 181 GLY A C 1
ATOM 1298 O O . GLY A 1 181 ? 3.515 -10.501 27.780 1.00 97.56 181 GLY A O 1
ATOM 1299 N N . ARG A 1 182 ? 1.730 -10.006 29.061 1.00 97.88 182 ARG A N 1
ATOM 1300 C CA . ARG A 1 182 ? 2.384 -10.178 30.370 1.00 97.88 182 ARG A CA 1
ATOM 1301 C C . ARG A 1 182 ? 2.164 -11.547 31.006 1.00 97.88 182 ARG A C 1
ATOM 1303 O O . ARG A 1 182 ? 2.792 -11.842 32.016 1.00 97.88 182 ARG A O 1
ATOM 1310 N N . ASN A 1 183 ? 1.357 -12.409 30.387 1.00 97.81 183 ASN A N 1
ATOM 1311 C CA . ASN A 1 183 ? 0.952 -13.712 30.927 1.00 97.81 183 ASN A CA 1
ATOM 1312 C C . ASN A 1 183 ? 0.075 -13.622 32.182 1.00 97.81 183 ASN A C 1
ATOM 1314 O O . ASN A 1 183 ? 0.180 -14.466 33.070 1.00 97.81 183 ASN A O 1
ATOM 1318 N N . VAL A 1 184 ? -0.799 -12.622 32.248 1.00 98.19 184 VAL A N 1
ATOM 1319 C CA . VAL A 1 184 ? -1.745 -12.477 33.355 1.00 98.19 184 VAL A CA 1
ATOM 1320 C C . VAL A 1 184 ? -3.010 -13.251 33.025 1.00 98.19 184 VAL A C 1
ATOM 1322 O O . VAL A 1 184 ? -3.748 -12.881 32.116 1.00 98.19 184 VAL A O 1
ATOM 1325 N N . ASP A 1 185 ? -3.219 -14.350 33.752 1.00 97.50 185 ASP A N 1
ATOM 1326 C CA . ASP A 1 185 ? -4.449 -15.148 33.747 1.00 97.50 185 ASP A CA 1
ATOM 1327 C C . ASP A 1 185 ? -5.067 -15.334 32.345 1.00 97.50 185 ASP A C 1
ATOM 1329 O O . ASP A 1 185 ? -6.222 -14.988 32.075 1.00 97.50 185 ASP A O 1
ATOM 1333 N N . ILE A 1 186 ? -4.242 -15.829 31.414 1.00 97.75 186 ILE A N 1
ATOM 1334 C CA . ILE A 1 186 ? -4.607 -15.972 29.997 1.00 97.75 186 ILE A CA 1
ATOM 1335 C C . ILE A 1 186 ? -5.806 -16.913 29.844 1.00 97.75 186 ILE A C 1
ATOM 1337 O O . ILE A 1 186 ? -6.701 -16.643 29.047 1.00 97.75 186 ILE A O 1
ATOM 1341 N N . ALA A 1 187 ? -5.835 -18.002 30.620 1.00 97.25 187 ALA A N 1
ATOM 1342 C CA . ALA A 1 187 ? -6.871 -19.026 30.526 1.00 97.25 187 ALA A CA 1
ATOM 1343 C C . ALA A 1 187 ? -8.272 -18.467 30.815 1.00 97.25 187 ALA A C 1
ATOM 1345 O O . ALA A 1 187 ? -9.226 -18.845 30.139 1.00 97.25 187 ALA A O 1
ATOM 1346 N N . ASN A 1 188 ? -8.393 -17.533 31.766 1.00 98.44 188 ASN A N 1
ATOM 1347 C CA . ASN A 1 188 ? -9.678 -16.925 32.108 1.00 98.44 188 ASN A CA 1
ATOM 1348 C C . ASN A 1 188 ? -9.897 -15.554 31.457 1.00 98.44 188 ASN A C 1
ATOM 1350 O O . ASN A 1 188 ? -10.970 -14.977 31.629 1.00 98.44 188 ASN A O 1
ATOM 1354 N N . ALA A 1 189 ? -8.943 -15.023 30.684 1.00 98.69 189 ALA A N 1
ATOM 1355 C CA . ALA A 1 189 ? -9.085 -13.719 30.036 1.00 98.69 189 ALA A CA 1
ATOM 1356 C C . ALA A 1 189 ? -10.379 -13.593 29.194 1.00 98.69 189 ALA A C 1
ATOM 1358 O O . ALA A 1 189 ? -11.065 -12.577 29.337 1.00 98.69 189 ALA A O 1
ATOM 1359 N N . PRO A 1 190 ? -10.803 -14.596 28.388 1.00 98.75 190 PRO A N 1
ATOM 1360 C CA . PRO A 1 190 ? -12.088 -14.528 27.684 1.00 98.75 190 PRO A CA 1
ATOM 1361 C C . PRO A 1 190 ? -13.294 -14.420 28.630 1.00 98.75 190 PRO A C 1
ATOM 1363 O O . PRO A 1 190 ? -14.222 -13.652 28.376 1.00 98.75 190 PRO A O 1
ATOM 1366 N N . GLN A 1 191 ? -13.274 -15.141 29.756 1.00 98.75 191 GLN A N 1
ATOM 1367 C CA . GLN A 1 191 ? -14.336 -15.058 30.761 1.00 98.75 191 GLN A CA 1
ATOM 1368 C C . GLN A 1 191 ? -14.339 -13.695 31.463 1.00 98.75 191 GLN A C 1
ATOM 1370 O O . GLN A 1 191 ? -15.407 -13.134 31.693 1.00 98.75 191 GLN A O 1
ATOM 1375 N N . ARG A 1 192 ? -13.168 -13.124 31.762 1.00 98.81 192 ARG A N 1
ATOM 1376 C CA . ARG A 1 192 ? -13.053 -11.778 32.344 1.00 98.81 192 ARG A CA 1
ATOM 1377 C C . ARG A 1 192 ? -13.588 -10.707 31.386 1.00 98.81 192 ARG A C 1
ATOM 1379 O O . ARG A 1 192 ? -14.352 -9.843 31.814 1.00 98.81 192 ARG A O 1
ATOM 1386 N N . LEU A 1 193 ? -13.299 -10.817 30.084 1.00 98.88 193 LEU A N 1
ATOM 1387 C CA . LEU A 1 193 ? -13.898 -9.960 29.050 1.00 98.88 193 LEU A CA 1
ATOM 1388 C C . LEU A 1 193 ? -15.429 -10.112 29.000 1.00 98.88 193 LEU A C 1
ATOM 1390 O O . LEU A 1 193 ? -16.146 -9.115 28.960 1.00 98.88 193 LEU A O 1
ATOM 1394 N N . SER A 1 194 ? -15.931 -11.348 29.032 1.00 98.75 194 SER A N 1
ATOM 1395 C CA . SER A 1 194 ? -17.366 -11.657 29.085 1.00 98.75 194 SER A CA 1
ATOM 1396 C C . SER A 1 194 ? -18.043 -10.953 30.273 1.00 98.75 194 SER A C 1
ATOM 1398 O O . SER A 1 194 ? -18.972 -10.168 30.082 1.00 98.75 194 SER A O 1
ATOM 1400 N N . THR A 1 195 ? -17.514 -11.131 31.486 1.00 98.75 195 THR A N 1
ATOM 1401 C CA . THR A 1 195 ? -18.027 -10.477 32.701 1.00 98.75 195 THR A CA 1
ATOM 1402 C C . THR A 1 195 ? -17.971 -8.947 32.614 1.00 98.75 195 THR A C 1
ATOM 1404 O O . THR A 1 195 ? -18.900 -8.271 33.056 1.00 98.75 195 THR A O 1
ATOM 1407 N N . LEU A 1 196 ? -16.917 -8.377 32.020 1.00 98.88 196 LEU A N 1
ATOM 1408 C CA . LEU A 1 196 ? -16.806 -6.932 31.807 1.00 98.88 196 LEU A CA 1
ATOM 1409 C C . LEU A 1 196 ? -17.934 -6.393 30.910 1.00 98.88 196 LEU A C 1
ATOM 1411 O O . LEU A 1 196 ? -18.523 -5.358 31.223 1.00 98.88 196 LEU A O 1
ATOM 1415 N N . ILE A 1 197 ? -18.274 -7.102 29.828 1.00 98.75 197 ILE A N 1
ATOM 1416 C CA . ILE A 1 197 ? -19.385 -6.724 28.938 1.00 98.75 197 ILE A CA 1
ATOM 1417 C C . ILE A 1 197 ? -20.712 -6.724 29.707 1.00 98.75 197 ILE A C 1
ATOM 1419 O O . ILE A 1 197 ? -21.494 -5.777 29.582 1.00 98.75 197 ILE A O 1
ATOM 1423 N N . ASP A 1 198 ? -20.959 -7.747 30.530 1.00 98.44 198 ASP A N 1
ATOM 1424 C CA . ASP A 1 198 ? -22.186 -7.828 31.333 1.00 98.44 198 ASP A CA 1
ATOM 1425 C C . ASP A 1 198 ? -22.268 -6.696 32.353 1.00 98.44 198 ASP A C 1
ATOM 1427 O O . ASP A 1 198 ? -23.330 -6.098 32.524 1.00 98.44 198 ASP A O 1
ATOM 1431 N N . ARG A 1 199 ? -21.141 -6.340 32.973 1.00 98.38 199 ARG A N 1
ATOM 1432 C CA . ARG A 1 199 ? -21.063 -5.235 33.929 1.00 98.38 199 ARG A CA 1
ATOM 1433 C C . ARG A 1 199 ? -21.389 -3.886 33.282 1.00 98.38 199 ARG A C 1
ATOM 1435 O O . ARG A 1 199 ? -22.213 -3.147 33.817 1.00 98.38 199 ARG A O 1
ATOM 1442 N N . ILE A 1 200 ? -20.851 -3.605 32.089 1.00 98.56 200 ILE A N 1
ATOM 1443 C CA . ILE A 1 200 ? -21.198 -2.402 31.304 1.00 98.56 200 ILE A CA 1
ATOM 1444 C C . ILE A 1 200 ? -22.707 -2.348 31.037 1.00 98.56 200 ILE A C 1
ATOM 1446 O O . ILE A 1 200 ? -23.360 -1.325 31.256 1.00 98.56 200 ILE A O 1
ATOM 1450 N N . ARG A 1 201 ? -23.276 -3.467 30.577 1.00 97.56 201 ARG A N 1
ATOM 1451 C CA . ARG A 1 201 ? -24.697 -3.573 30.228 1.00 97.56 201 ARG A CA 1
ATOM 1452 C C . ARG A 1 201 ? -25.610 -3.492 31.450 1.00 97.56 201 ARG A C 1
ATOM 1454 O O . ARG A 1 201 ? -26.698 -2.938 31.337 1.00 97.56 201 ARG A O 1
ATOM 1461 N N . ALA A 1 202 ? -25.178 -3.992 32.604 1.00 97.00 202 ALA A N 1
ATOM 1462 C CA . ALA A 1 202 ? -25.908 -3.862 33.860 1.00 97.00 202 ALA A CA 1
ATOM 1463 C C . ALA A 1 202 ? -25.920 -2.408 34.359 1.00 97.00 202 ALA A C 1
ATOM 1465 O O . ALA A 1 202 ? -26.974 -1.905 34.744 1.00 97.00 202 ALA A O 1
ATOM 1466 N N . ALA A 1 203 ? -24.779 -1.712 34.287 1.00 96.81 203 ALA A N 1
ATOM 1467 C CA . ALA A 1 203 ? -24.663 -0.309 34.687 1.00 96.81 203 ALA A CA 1
ATOM 1468 C C . ALA A 1 203 ? -25.447 0.641 33.761 1.00 96.81 203 ALA A C 1
ATOM 1470 O O . ALA A 1 203 ? -26.002 1.643 34.217 1.00 96.81 203 ALA A O 1
ATOM 1471 N N . HIS A 1 204 ? -25.542 0.323 32.464 1.00 96.75 204 HIS A N 1
ATOM 1472 C CA . HIS A 1 204 ? -26.383 1.056 31.519 1.00 96.75 204 HIS A CA 1
ATOM 1473 C C . HIS A 1 204 ? -27.101 0.114 30.529 1.00 96.75 204 HIS A C 1
ATOM 1475 O O . HIS A 1 204 ? -26.616 -0.120 29.419 1.00 96.75 204 HIS A O 1
ATOM 1481 N N . PRO A 1 205 ? -28.335 -0.335 30.844 1.00 95.88 205 PRO A N 1
ATOM 1482 C CA . PRO A 1 205 ? -29.081 -1.293 30.013 1.00 95.88 205 PRO A CA 1
ATOM 1483 C C . PRO A 1 205 ? -29.437 -0.825 28.592 1.00 95.88 205 PRO A C 1
ATOM 1485 O O . PRO A 1 205 ? -29.806 -1.640 27.747 1.00 95.88 205 PRO A O 1
ATOM 1488 N N . GLY A 1 206 ? -29.312 0.468 28.285 1.00 94.69 206 GLY A N 1
ATOM 1489 C CA . GLY A 1 206 ? -29.481 1.023 26.935 1.00 94.69 206 GLY A CA 1
ATOM 1490 C C . GLY A 1 206 ? -28.190 1.096 26.107 1.00 94.69 206 GLY A C 1
ATOM 1491 O O . GLY A 1 206 ? -28.269 1.210 24.8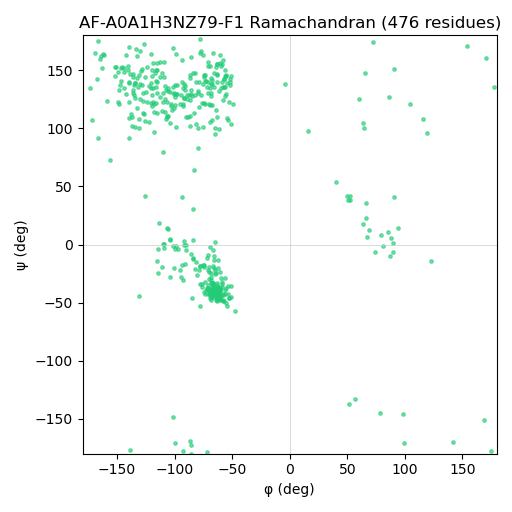90 1.00 94.69 206 GLY A O 1
ATOM 1492 N N . CYS A 1 207 ? -27.017 0.987 26.740 1.00 96.19 207 CYS A N 1
ATOM 1493 C CA . CYS A 1 207 ? -25.713 1.213 26.113 1.00 96.19 207 CYS A CA 1
ATOM 1494 C C . CYS A 1 207 ? -25.300 0.066 25.181 1.00 96.19 207 CYS A C 1
ATOM 1496 O O . CYS A 1 207 ? -25.185 -1.079 25.619 1.00 96.19 207 CYS A O 1
ATOM 1498 N N . ARG A 1 208 ? -25.041 0.338 23.903 1.00 98.50 208 ARG A N 1
ATOM 1499 C CA . ARG A 1 208 ? -24.510 -0.688 22.992 1.00 98.50 208 ARG A CA 1
ATOM 1500 C C . ARG A 1 208 ? -23.035 -0.945 23.288 1.00 98.50 208 ARG A C 1
ATOM 1502 O O . ARG A 1 208 ? -22.304 -0.015 23.602 1.00 98.50 208 ARG A O 1
ATOM 1509 N N . VAL A 1 209 ? -22.576 -2.182 23.135 1.00 98.88 209 VAL A N 1
ATOM 1510 C CA . VAL A 1 209 ? -21.157 -2.541 23.270 1.00 98.88 209 VAL A CA 1
ATOM 1511 C C . VAL A 1 209 ? -20.676 -3.155 21.964 1.00 98.88 209 VAL A C 1
ATOM 1513 O O . VAL A 1 209 ? -21.218 -4.157 21.500 1.00 98.88 209 VAL A O 1
ATOM 1516 N N . VAL A 1 210 ? -19.657 -2.554 21.362 1.00 98.88 210 VAL A N 1
ATOM 1517 C CA . VAL A 1 210 ? -18.970 -3.090 20.186 1.00 98.88 210 VAL A CA 1
ATOM 1518 C C . VAL A 1 210 ? -17.615 -3.613 20.648 1.00 98.88 210 VAL A C 1
ATOM 1520 O O . VAL A 1 210 ? -16.752 -2.839 21.059 1.00 98.88 210 VAL A O 1
ATOM 1523 N N . VAL A 1 211 ? -17.451 -4.933 20.632 1.00 98.88 211 VAL A N 1
ATOM 1524 C CA . VAL A 1 211 ? -16.274 -5.636 21.153 1.00 98.88 211 VAL A CA 1
ATOM 1525 C C . VAL A 1 211 ? -15.301 -5.901 20.013 1.00 98.88 211 VAL A C 1
ATOM 1527 O O . VAL A 1 211 ? -15.648 -6.559 19.033 1.00 98.88 211 VAL A O 1
ATOM 1530 N N . ALA A 1 212 ? -14.080 -5.398 20.126 1.00 98.88 212 ALA A N 1
ATOM 1531 C CA . ALA A 1 212 ? -13.039 -5.646 19.146 1.00 98.88 212 ALA A CA 1
ATOM 1532 C C . ALA A 1 212 ? -12.270 -6.930 19.441 1.00 98.88 212 ALA A C 1
ATOM 1534 O O . ALA A 1 212 ? -11.938 -7.222 20.591 1.00 98.88 212 ALA A O 1
ATOM 1535 N N . THR A 1 213 ? -11.888 -7.642 18.385 1.00 98.81 213 THR A N 1
ATOM 1536 C CA . THR A 1 213 ? -10.738 -8.545 18.471 1.00 98.81 213 THR A CA 1
ATOM 1537 C C . THR A 1 213 ? -9.460 -7.750 18.757 1.00 98.81 213 THR A C 1
ATOM 1539 O O . THR A 1 213 ? -9.348 -6.580 18.395 1.00 98.81 213 THR A O 1
ATOM 1542 N N . ILE A 1 214 ? -8.452 -8.382 19.350 1.00 98.50 214 ILE A N 1
ATOM 1543 C CA . ILE A 1 214 ? -7.120 -7.791 19.514 1.00 98.50 214 ILE A CA 1
ATOM 1544 C C . ILE A 1 214 ? -6.392 -7.753 18.161 1.00 98.50 214 ILE A C 1
ATOM 1546 O O . ILE A 1 214 ? -6.499 -8.688 17.361 1.00 98.50 214 ILE A O 1
ATOM 1550 N N . THR A 1 215 ? -5.665 -6.662 17.906 1.00 98.06 215 THR A N 1
ATOM 1551 C CA . THR A 1 215 ? -4.810 -6.472 16.720 1.00 98.06 215 THR A CA 1
ATOM 1552 C C . THR A 1 215 ? -3.665 -7.487 16.685 1.00 98.06 215 THR A C 1
ATOM 1554 O O . THR A 1 215 ? -3.244 -7.987 17.724 1.00 98.06 215 THR A O 1
ATOM 1557 N N . GLN A 1 216 ? -3.119 -7.787 15.508 1.00 96.56 216 GLN A N 1
ATOM 1558 C CA . GLN A 1 216 ? -1.994 -8.711 15.371 1.00 96.56 216 GLN A CA 1
ATOM 1559 C C . GLN A 1 216 ? -0.626 -8.122 15.729 1.00 96.56 216 GLN A C 1
ATOM 1561 O O . GLN A 1 216 ? -0.428 -6.912 15.800 1.00 96.56 216 GLN A O 1
ATOM 1566 N N . THR A 1 217 ? 0.332 -9.032 15.917 1.00 96.50 217 THR A N 1
ATOM 1567 C CA . THR A 1 217 ? 1.739 -8.773 16.221 1.00 96.50 217 THR A CA 1
ATOM 1568 C C . THR A 1 217 ? 2.647 -9.683 15.384 1.00 96.50 217 THR A C 1
ATOM 1570 O O . THR A 1 217 ? 2.315 -10.847 15.156 1.00 96.50 217 THR A O 1
ATOM 1573 N N . PRO A 1 218 ? 3.849 -9.225 14.986 1.00 95.31 218 PRO A N 1
ATOM 1574 C CA . PRO A 1 218 ? 4.865 -10.100 14.400 1.00 95.31 218 PRO A CA 1
ATOM 1575 C C . PRO A 1 218 ? 5.492 -11.071 15.421 1.00 95.31 218 PRO A C 1
ATOM 1577 O O . PRO A 1 218 ? 6.249 -11.965 15.041 1.00 95.31 218 PRO A O 1
ATOM 1580 N N . THR A 1 219 ? 5.212 -10.920 16.721 1.00 96.25 219 THR A N 1
ATOM 1581 C CA . THR A 1 219 ? 5.782 -11.773 17.774 1.00 96.25 219 THR A CA 1
ATOM 1582 C C . THR A 1 219 ? 5.041 -13.108 17.852 1.00 96.25 219 THR A C 1
ATOM 1584 O O . THR A 1 219 ? 3.996 -13.200 18.492 1.00 96.25 219 THR A O 1
ATOM 1587 N N . ALA A 1 220 ? 5.603 -14.175 17.275 1.00 96.12 220 ALA A N 1
ATOM 1588 C CA . ALA A 1 220 ? 4.940 -15.483 17.139 1.00 96.12 220 ALA A CA 1
ATOM 1589 C C . ALA A 1 220 ? 4.342 -16.062 18.442 1.00 96.12 220 ALA A C 1
ATOM 1591 O O . ALA A 1 220 ? 3.290 -16.703 18.425 1.00 96.12 220 ALA A O 1
ATOM 1592 N N . ALA A 1 221 ? 4.993 -15.852 19.592 1.00 95.69 221 ALA A N 1
ATOM 1593 C CA . ALA A 1 221 ? 4.475 -16.313 20.883 1.00 95.69 221 ALA A CA 1
ATOM 1594 C C . ALA A 1 221 ? 3.209 -15.556 21.319 1.00 95.69 221 ALA A C 1
ATOM 1596 O O . ALA A 1 221 ? 2.264 -16.177 21.798 1.00 95.69 221 ALA A O 1
ATOM 1597 N N . LEU A 1 222 ? 3.178 -14.234 21.136 1.00 96.88 222 LEU A N 1
ATOM 1598 C CA . LEU A 1 222 ? 2.014 -13.411 21.462 1.00 96.88 222 LEU A CA 1
ATOM 1599 C C . LEU A 1 222 ? 0.907 -13.569 20.408 1.00 96.88 222 LEU A C 1
ATOM 1601 O O . LEU A 1 222 ? -0.258 -13.666 20.776 1.00 96.88 222 LEU A O 1
ATOM 1605 N N . ALA A 1 223 ? 1.263 -13.703 19.128 1.00 97.56 223 ALA A N 1
ATOM 1606 C CA . ALA A 1 223 ? 0.319 -13.912 18.031 1.00 97.56 223 ALA A CA 1
ATOM 1607 C C . ALA A 1 223 ? -0.571 -15.150 18.240 1.00 97.56 223 ALA A C 1
ATOM 1609 O O . ALA A 1 223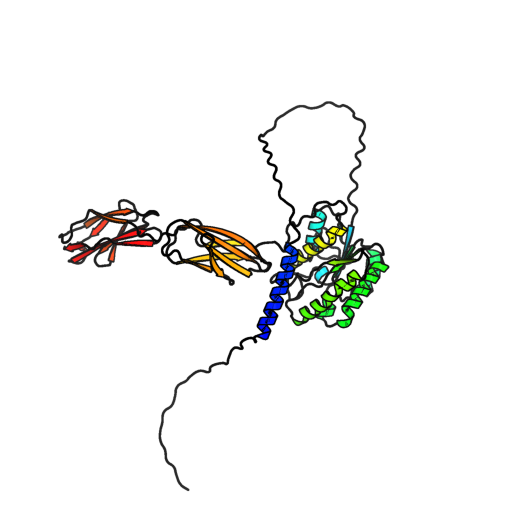 ? -1.769 -15.083 17.974 1.00 97.56 223 ALA A O 1
ATOM 1610 N N . ARG A 1 224 ? -0.012 -16.251 18.771 1.00 97.31 224 ARG A N 1
ATOM 1611 C CA . ARG A 1 224 ? -0.781 -17.460 19.125 1.00 97.31 224 ARG A CA 1
ATOM 1612 C C . ARG A 1 224 ? -1.804 -17.197 20.227 1.00 97.31 224 ARG A C 1
ATOM 1614 O O . ARG A 1 224 ? -2.975 -17.492 20.044 1.00 97.31 224 ARG A O 1
ATOM 1621 N N . LYS A 1 225 ? -1.393 -16.549 21.320 1.00 98.38 225 LYS A N 1
ATOM 1622 C CA . LYS A 1 225 ? -2.307 -16.183 22.415 1.00 98.38 225 LYS A CA 1
ATOM 1623 C C . LYS A 1 225 ? -3.418 -15.242 21.949 1.00 98.38 225 LYS A C 1
ATOM 1625 O O . LYS A 1 225 ? -4.558 -15.381 22.374 1.00 98.38 225 LYS A O 1
ATOM 1630 N N . ILE A 1 226 ? -3.082 -14.286 21.080 1.00 98.50 226 ILE A N 1
ATOM 1631 C CA . ILE A 1 226 ? -4.055 -13.383 20.456 1.00 98.50 226 ILE A CA 1
ATOM 1632 C C . ILE A 1 226 ? -5.038 -14.176 19.598 1.00 98.50 226 ILE A C 1
ATOM 1634 O O . ILE A 1 226 ? -6.232 -13.909 19.667 1.00 98.50 226 ILE A O 1
ATOM 1638 N N . ALA A 1 227 ? -4.567 -15.152 18.817 1.00 98.19 227 ALA A N 1
ATOM 1639 C CA . ALA A 1 227 ? -5.443 -16.006 18.020 1.00 98.19 227 ALA A CA 1
ATOM 1640 C C . ALA A 1 227 ? -6.422 -16.795 18.906 1.00 98.19 227 ALA A C 1
ATOM 1642 O O . ALA A 1 227 ? -7.622 -16.764 18.639 1.00 98.19 227 ALA A O 1
ATOM 1643 N N . ASP A 1 228 ? -5.934 -17.411 19.987 1.00 98.19 228 ASP A N 1
ATOM 1644 C CA . ASP A 1 228 ? -6.764 -18.170 20.932 1.00 98.19 228 ASP A CA 1
ATOM 1645 C C . ASP A 1 228 ? -7.801 -17.271 21.630 1.00 98.19 228 ASP A C 1
ATOM 1647 O O . ASP A 1 228 ? -8.985 -17.602 21.688 1.00 98.19 228 ASP A O 1
ATOM 1651 N N . PHE A 1 229 ? -7.383 -16.094 22.109 1.00 98.75 229 PHE A N 1
ATOM 1652 C CA . PHE A 1 229 ? -8.279 -15.120 22.736 1.00 98.75 229 PHE A CA 1
ATOM 1653 C C . PHE A 1 229 ? -9.332 -14.593 21.751 1.00 98.75 229 PHE A C 1
ATOM 1655 O O . PHE A 1 229 ? -10.524 -14.584 22.057 1.00 98.75 229 PHE A O 1
ATOM 1662 N N . ASN A 1 230 ? -8.915 -14.208 20.540 1.00 98.75 230 ASN A N 1
ATOM 1663 C CA . ASN A 1 230 ? -9.815 -13.705 19.503 1.00 98.75 230 ASN A CA 1
ATOM 1664 C C . ASN A 1 230 ? -10.829 -14.761 19.050 1.00 98.75 230 ASN A C 1
ATOM 1666 O O . ASN A 1 230 ? -11.965 -14.405 18.745 1.00 98.75 230 ASN A O 1
ATOM 1670 N N . ALA A 1 231 ? -10.456 -16.044 19.037 1.00 98.50 231 ALA A N 1
ATOM 1671 C CA . ALA A 1 231 ? -11.358 -17.137 18.677 1.00 98.50 231 ALA A CA 1
ATOM 1672 C C . ALA A 1 231 ? -12.536 -17.299 19.658 1.00 98.50 231 ALA A C 1
ATOM 1674 O O . ALA A 1 231 ? -13.592 -17.792 19.262 1.00 98.50 231 ALA A O 1
ATOM 1675 N N . ALA A 1 232 ? -12.396 -16.850 20.911 1.00 98.62 232 ALA A N 1
ATOM 1676 C CA . ALA A 1 232 ? -13.469 -16.899 21.906 1.00 98.62 232 ALA A CA 1
ATOM 1677 C C . ALA A 1 232 ? -14.495 -15.754 21.765 1.00 98.62 232 ALA A C 1
ATOM 1679 O O . ALA A 1 232 ? -15.658 -15.913 22.146 1.00 98.62 232 ALA A O 1
ATOM 1680 N N . ILE A 1 233 ? -14.096 -14.605 21.205 1.00 98.75 233 ILE A N 1
ATOM 1681 C CA . ILE A 1 233 ? -14.921 -13.383 21.159 1.00 98.75 233 ILE A CA 1
ATOM 1682 C C . ILE A 1 233 ? -16.248 -13.577 20.402 1.00 98.75 233 ILE A C 1
ATOM 1684 O O . ILE A 1 233 ? -17.273 -13.137 20.927 1.00 98.75 233 ILE A O 1
ATOM 1688 N N . PRO A 1 234 ? -16.308 -14.258 19.237 1.00 98.62 234 PRO A N 1
ATOM 1689 C CA . PRO A 1 234 ? -17.575 -14.481 18.543 1.00 98.62 234 PRO A CA 1
ATOM 1690 C C . PRO A 1 234 ? -18.625 -15.189 19.405 1.00 98.62 234 PRO A C 1
ATOM 1692 O O . PRO A 1 234 ? -19.780 -14.772 19.417 1.00 98.62 234 PRO A O 1
ATOM 1695 N N . ALA A 1 235 ? -18.232 -16.217 20.168 1.00 98.25 235 ALA A N 1
ATOM 1696 C CA . ALA A 1 235 ? -19.145 -16.937 21.057 1.00 98.25 235 ALA A CA 1
ATOM 1697 C C . ALA A 1 235 ? -19.590 -16.069 22.246 1.00 98.25 235 ALA A C 1
ATOM 1699 O O . ALA A 1 235 ? -20.766 -16.070 22.603 1.00 98.25 235 ALA A O 1
ATOM 1700 N N . ILE A 1 236 ? -18.672 -15.276 22.814 1.00 98.50 236 ILE A N 1
ATOM 1701 C CA . ILE A 1 236 ? -18.972 -14.295 23.869 1.00 98.50 236 ILE A CA 1
ATOM 1702 C C . ILE A 1 236 ? -20.022 -13.289 23.377 1.00 98.50 236 ILE A C 1
ATOM 1704 O O . ILE A 1 236 ? -21.005 -13.030 24.069 1.00 98.50 236 ILE A O 1
ATOM 1708 N N . VAL A 1 237 ? -19.852 -12.729 22.180 1.00 98.50 237 VAL A N 1
ATOM 1709 C CA . VAL A 1 237 ? -20.801 -11.759 21.613 1.00 98.50 237 VAL A CA 1
ATOM 1710 C C . VAL A 1 237 ? -22.136 -12.428 21.270 1.00 98.50 237 VAL A C 1
ATOM 1712 O O . VAL A 1 237 ? -23.183 -11.901 21.633 1.00 98.50 237 VAL A O 1
ATOM 1715 N N . ALA A 1 238 ? -22.116 -13.605 20.638 1.00 97.50 238 ALA A N 1
ATOM 1716 C CA . ALA A 1 238 ? -23.323 -14.327 20.225 1.00 97.50 238 ALA A CA 1
ATOM 1717 C C . ALA A 1 238 ? -24.197 -14.798 21.400 1.00 97.50 238 ALA A C 1
ATOM 1719 O O . ALA A 1 238 ? -25.406 -14.947 21.241 1.00 97.50 238 ALA A O 1
ATOM 1720 N N . ALA A 1 239 ? -23.614 -15.001 22.586 1.00 97.56 239 ALA A N 1
ATOM 1721 C CA . ALA A 1 239 ? -24.354 -15.328 23.805 1.00 97.56 239 ALA A CA 1
ATOM 1722 C C . ALA A 1 239 ? -25.211 -14.161 24.343 1.00 97.56 239 ALA A C 1
ATOM 1724 O O . ALA A 1 239 ? -25.890 -14.313 25.359 1.00 97.56 239 ALA A O 1
ATOM 1725 N N . ARG A 1 240 ? -25.168 -12.984 23.704 1.00 96.44 240 ARG A N 1
ATOM 1726 C CA . ARG A 1 240 ? -25.823 -11.753 24.159 1.00 96.44 240 ARG A CA 1
ATOM 1727 C C . ARG A 1 240 ? -26.822 -11.236 23.125 1.00 96.44 240 ARG A C 1
ATOM 1729 O O . ARG A 1 240 ? -26.846 -11.643 21.970 1.00 96.44 240 ARG A O 1
ATOM 1736 N N . GLY A 1 241 ? -27.691 -10.335 23.581 1.00 91.81 241 GLY A N 1
ATOM 1737 C CA . GLY A 1 241 ? -28.715 -9.711 22.745 1.00 91.81 241 GLY A CA 1
ATOM 1738 C C . GLY A 1 241 ? -28.159 -8.698 21.728 1.00 91.81 241 GLY A C 1
ATOM 1739 O O . GLY A 1 241 ? -26.964 -8.411 21.713 1.00 91.81 241 GLY A O 1
ATOM 1740 N N . PRO A 1 242 ? -29.040 -8.051 20.942 1.00 93.81 242 PRO A N 1
ATOM 1741 C CA . PRO A 1 242 ? -28.677 -7.210 19.789 1.00 93.81 242 PRO A CA 1
ATOM 1742 C C . PRO A 1 242 ? -27.907 -5.924 20.134 1.00 93.81 242 PRO A C 1
ATOM 1744 O O . PRO A 1 242 ? -27.508 -5.174 19.248 1.00 93.81 242 PRO A O 1
ATOM 1747 N N . LEU A 1 243 ? -27.730 -5.635 21.423 1.00 97.38 243 LEU A N 1
ATOM 1748 C CA . LEU A 1 243 ? -26.987 -4.476 21.910 1.00 97.38 243 LEU A CA 1
ATOM 1749 C C . LEU A 1 243 ? -25.499 -4.782 22.112 1.00 97.38 243 LEU A C 1
ATOM 1751 O O . LEU A 1 243 ? -24.755 -3.887 22.500 1.00 97.38 243 LEU A O 1
ATOM 1755 N N . VAL A 1 244 ? -25.057 -6.012 21.840 1.00 98.69 244 VAL A N 1
ATOM 1756 C CA . VAL A 1 244 ? -23.641 -6.382 21.814 1.00 98.69 244 VAL A CA 1
ATOM 1757 C C . VAL A 1 244 ? -23.289 -6.880 20.418 1.00 98.69 244 VAL A C 1
ATOM 1759 O O . VAL A 1 244 ? -23.980 -7.719 19.851 1.00 98.69 244 VAL A O 1
ATOM 1762 N N . SER A 1 245 ? -22.225 -6.329 19.846 1.00 98.69 245 SER A N 1
ATOM 1763 C CA . SER A 1 245 ? -21.745 -6.661 18.501 1.00 98.69 245 SER A CA 1
ATOM 1764 C C . SER A 1 245 ? -20.220 -6.740 18.487 1.00 98.69 245 SER A C 1
ATOM 1766 O O . SER A 1 245 ? -19.573 -6.391 19.474 1.00 98.69 245 SER A O 1
ATOM 1768 N N . MET A 1 246 ? -19.643 -7.228 17.389 1.00 98.38 246 MET A N 1
ATOM 1769 C CA . MET A 1 246 ? -18.199 -7.418 17.247 1.00 98.38 246 MET A CA 1
ATOM 1770 C C . MET A 1 246 ? -17.631 -6.545 16.125 1.00 98.38 246 MET A C 1
ATOM 1772 O O . MET A 1 246 ? -18.288 -6.351 15.103 1.00 98.38 246 MET A O 1
ATOM 1776 N N . VAL A 1 247 ? -16.384 -6.099 16.280 1.00 98.75 247 VAL A N 1
ATOM 1777 C CA . VAL A 1 247 ? -15.550 -5.591 15.184 1.00 98.75 247 VAL A CA 1
ATOM 1778 C C . VAL A 1 247 ? -14.276 -6.427 15.059 1.00 98.75 247 VAL A C 1
ATOM 1780 O O . VAL A 1 247 ? -13.618 -6.744 16.049 1.00 98.75 247 VAL A O 1
ATOM 1783 N N . ASP A 1 248 ? -13.916 -6.794 13.832 1.00 98.31 248 ASP A N 1
ATOM 1784 C CA . ASP A 1 248 ? -12.679 -7.524 13.558 1.00 98.31 248 ASP A CA 1
ATOM 1785 C C . ASP A 1 248 ? -11.524 -6.550 13.277 1.00 98.31 248 ASP A C 1
ATOM 1787 O O . ASP A 1 248 ? -11.471 -5.888 12.238 1.00 98.31 248 ASP A O 1
ATOM 1791 N N . GLN A 1 249 ? -10.584 -6.481 14.215 1.00 98.44 249 GLN A N 1
ATOM 1792 C CA . GLN A 1 249 ? -9.327 -5.737 14.113 1.00 98.44 249 GLN A CA 1
ATOM 1793 C C . GLN A 1 249 ? -8.115 -6.651 13.859 1.00 98.44 249 GLN A C 1
ATOM 1795 O O . GLN A 1 249 ? -6.982 -6.174 13.823 1.00 98.44 249 GLN A O 1
ATOM 1800 N N . SER A 1 250 ? -8.311 -7.960 13.667 1.00 95.06 250 SER A N 1
ATOM 1801 C CA . SER A 1 250 ? -7.220 -8.942 13.560 1.00 95.06 250 SER A CA 1
ATOM 1802 C C . SER A 1 250 ? -6.321 -8.744 12.332 1.00 95.06 250 SER A C 1
ATOM 1804 O O . SER A 1 250 ? -5.160 -9.152 12.340 1.00 95.06 250 SER A O 1
ATOM 1806 N N . MET A 1 251 ? -6.818 -8.063 11.292 1.00 93.31 251 MET A N 1
ATOM 1807 C CA . MET A 1 251 ? -6.025 -7.683 10.116 1.00 93.31 251 MET A CA 1
ATOM 1808 C C . MET A 1 251 ? -5.071 -6.510 10.375 1.00 93.31 251 MET A C 1
ATOM 1810 O O . MET A 1 251 ? -4.133 -6.302 9.602 1.00 93.31 251 MET A O 1
ATOM 1814 N N . VAL A 1 252 ? -5.280 -5.732 11.436 1.00 96.88 252 VAL A N 1
ATOM 1815 C CA . VAL A 1 252 ? -4.384 -4.635 11.816 1.00 96.88 252 VAL A CA 1
ATOM 1816 C C . VAL A 1 252 ? -3.148 -5.224 12.477 1.00 96.88 252 VAL A C 1
ATOM 1818 O O . VAL A 1 252 ? -3.266 -6.025 13.394 1.00 96.88 252 VAL A O 1
ATOM 1821 N N . GLY A 1 253 ? -1.962 -4.830 12.015 1.00 94.50 253 GLY A N 1
ATOM 1822 C CA . GLY A 1 253 ? -0.693 -5.344 12.539 1.00 94.50 253 GLY A CA 1
ATOM 1823 C C . GLY A 1 253 ? -0.188 -6.600 11.830 1.00 94.50 253 GLY A C 1
ATOM 1824 O O . GLY A 1 253 ? 0.878 -7.110 12.164 1.00 94.50 253 GLY A O 1
ATOM 1825 N N . SER A 1 254 ? -0.921 -7.077 10.818 1.00 92.69 254 SER A N 1
ATOM 1826 C CA . SER A 1 254 ? -0.553 -8.250 10.015 1.00 92.69 254 SER A CA 1
ATOM 1827 C C . SER A 1 254 ? 0.466 -7.944 8.911 1.00 92.69 254 SER A C 1
ATOM 1829 O O . SER A 1 254 ? 1.065 -8.862 8.350 1.00 92.69 254 SER A O 1
ATOM 1831 N N . LEU A 1 255 ? 0.678 -6.665 8.582 1.00 93.50 255 LEU A N 1
ATOM 1832 C CA . LEU A 1 255 ? 1.544 -6.246 7.485 1.00 93.50 255 LEU A CA 1
ATOM 1833 C C . LEU A 1 255 ? 2.642 -5.278 7.941 1.00 93.50 255 LEU A C 1
ATOM 1835 O O . LEU A 1 255 ? 2.439 -4.497 8.873 1.00 93.50 255 LEU A O 1
ATOM 1839 N N . PRO A 1 256 ? 3.795 -5.248 7.241 1.00 90.25 256 PRO A N 1
ATOM 1840 C CA . PRO A 1 256 ? 4.815 -4.227 7.466 1.00 90.25 256 PRO A CA 1
ATOM 1841 C C . PRO A 1 256 ? 4.212 -2.821 7.428 1.00 90.25 256 PRO A C 1
ATOM 1843 O O . PRO A 1 256 ? 3.277 -2.581 6.671 1.00 90.25 256 PRO A O 1
ATOM 1846 N N . GLY A 1 257 ? 4.718 -1.903 8.249 1.00 90.06 257 GLY A N 1
ATOM 1847 C CA . GLY A 1 257 ? 4.217 -0.526 8.318 1.00 90.06 257 GLY A CA 1
ATOM 1848 C C . GLY A 1 257 ? 2.867 -0.346 9.026 1.00 90.06 257 GLY A C 1
ATOM 1849 O O . GLY A 1 257 ? 2.470 0.797 9.247 1.00 90.06 257 GLY A O 1
ATOM 1850 N N . ASP A 1 258 ? 2.171 -1.424 9.417 1.00 95.56 258 ASP A N 1
ATOM 1851 C CA . ASP A 1 258 ? 0.979 -1.302 10.268 1.00 95.56 258 ASP A CA 1
ATOM 1852 C C . ASP A 1 258 ? 1.339 -0.899 11.696 1.00 95.56 258 ASP A C 1
ATOM 1854 O O . ASP A 1 258 ? 0.575 -0.159 12.307 1.00 95.56 258 ASP A O 1
ATOM 1858 N N . LEU A 1 259 ? 2.479 -1.364 12.215 1.00 96.12 259 LEU A N 1
ATOM 1859 C CA . LEU A 1 259 ? 2.921 -1.130 13.590 1.00 96.12 259 LEU A CA 1
ATOM 1860 C C . LEU A 1 259 ? 4.211 -0.298 13.640 1.00 96.12 259 LEU A C 1
ATOM 1862 O O . LEU A 1 259 ? 5.036 -0.371 12.726 1.00 96.12 259 LEU A O 1
ATOM 1866 N N . VAL A 1 260 ? 4.386 0.475 14.715 1.00 95.62 260 VAL A N 1
ATOM 1867 C CA . VAL A 1 260 ? 5.623 1.237 15.007 1.00 95.62 260 VAL A CA 1
ATOM 1868 C C . VAL A 1 260 ? 6.579 0.490 15.933 1.00 95.62 260 VAL A C 1
ATOM 1870 O O . VAL A 1 260 ? 7.778 0.754 15.930 1.00 95.62 260 VAL A O 1
ATOM 1873 N N . ASP A 1 261 ? 6.055 -0.460 16.696 1.00 95.06 261 ASP A N 1
ATOM 1874 C CA . ASP A 1 261 ? 6.797 -1.451 17.467 1.00 95.06 261 ASP A CA 1
ATOM 1875 C C . ASP A 1 261 ? 6.072 -2.810 17.329 1.00 95.06 261 ASP A C 1
ATOM 1877 O O . ASP A 1 261 ? 5.108 -2.907 16.571 1.00 95.06 261 ASP A O 1
ATOM 1881 N N . PRO A 1 262 ? 6.497 -3.898 17.989 1.00 94.62 262 PRO A N 1
ATOM 1882 C CA . PRO A 1 262 ? 5.806 -5.181 17.863 1.00 94.62 262 PRO A CA 1
ATOM 1883 C C . PRO A 1 262 ? 4.364 -5.234 18.406 1.00 94.62 262 PRO A C 1
ATOM 1885 O O . PRO A 1 262 ? 3.784 -6.317 18.382 1.00 94.62 262 PRO A O 1
ATOM 1888 N N . LEU A 1 263 ? 3.783 -4.142 18.910 1.00 95.31 263 LEU A N 1
ATOM 1889 C CA . LEU A 1 263 ? 2.471 -4.122 19.562 1.00 95.31 263 LEU A CA 1
ATOM 1890 C C . LEU A 1 263 ? 1.543 -3.015 19.045 1.00 95.31 263 LEU A C 1
ATOM 1892 O O . LEU A 1 263 ? 0.360 -3.253 18.817 1.00 95.31 263 LEU A O 1
ATOM 1896 N N . HIS A 1 264 ? 2.062 -1.804 18.881 1.00 97.31 264 HIS A N 1
ATOM 1897 C CA . HIS A 1 264 ? 1.263 -0.604 18.709 1.00 97.31 264 HIS A CA 1
ATOM 1898 C C . HIS A 1 264 ? 1.146 -0.200 17.238 1.00 97.31 264 HIS A C 1
ATOM 1900 O O . HIS A 1 264 ? 2.168 -0.050 16.553 1.00 97.31 264 HIS A O 1
ATOM 1906 N N . PRO A 1 265 ? -0.082 0.039 16.743 1.00 97.75 265 PRO A N 1
ATOM 1907 C CA . PRO A 1 265 ? -0.294 0.548 15.399 1.00 97.75 265 PRO A CA 1
ATOM 1908 C C . PRO A 1 265 ? 0.424 1.879 15.150 1.00 97.75 265 PRO A C 1
ATOM 1910 O O . PRO A 1 265 ? 0.504 2.745 16.013 1.00 97.75 265 PRO A O 1
ATOM 1913 N N . GLY A 1 266 ? 0.953 2.053 13.943 1.00 95.69 266 GLY A N 1
ATOM 1914 C CA . GLY A 1 266 ? 1.377 3.346 13.418 1.00 95.69 266 GLY A CA 1
ATOM 1915 C C . GLY A 1 266 ? 0.226 4.083 12.748 1.00 95.69 266 GLY A C 1
ATOM 1916 O O . GLY A 1 266 ? -0.927 3.661 12.806 1.00 95.69 266 GLY A O 1
ATOM 1917 N N . THR A 1 267 ? 0.536 5.164 12.029 1.00 93.81 267 THR A N 1
ATOM 1918 C CA . THR A 1 267 ? -0.469 5.956 11.293 1.00 93.81 267 THR A CA 1
ATOM 1919 C C . THR A 1 267 ? -1.344 5.085 10.394 1.00 93.81 267 THR A C 1
ATOM 1921 O O . THR A 1 267 ? -2.563 5.213 10.395 1.00 93.81 267 THR A O 1
ATOM 1924 N N . TRP A 1 268 ? -0.729 4.161 9.656 1.00 93.81 268 TRP A N 1
ATOM 1925 C CA . TRP A 1 268 ? -1.438 3.318 8.701 1.00 93.81 268 TRP A CA 1
ATOM 1926 C C . TRP A 1 268 ? -2.270 2.214 9.371 1.00 93.81 2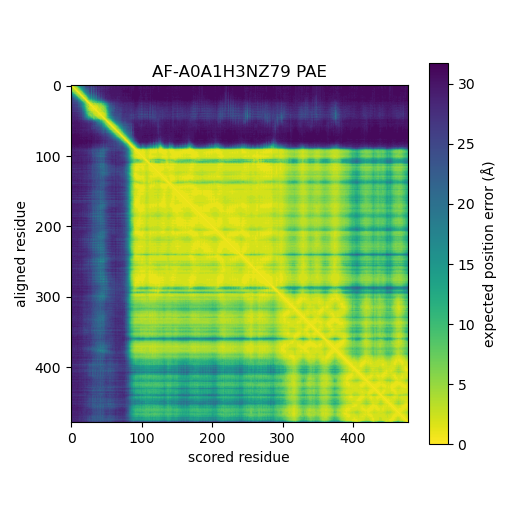68 TRP A C 1
ATOM 1928 O O . TRP A 1 268 ? -3.416 1.980 8.986 1.00 93.81 268 TRP A O 1
ATOM 1938 N N . GLY A 1 269 ? -1.736 1.574 10.417 1.00 97.00 269 GLY A N 1
ATOM 1939 C CA . GLY A 1 269 ? -2.492 0.604 11.211 1.00 97.00 269 GLY A CA 1
ATOM 1940 C C . GLY A 1 269 ? -3.702 1.239 11.898 1.00 97.00 269 GLY A C 1
ATOM 1941 O O . GLY A 1 269 ? -4.796 0.683 11.839 1.00 97.00 269 GLY A O 1
ATOM 1942 N N . TYR A 1 270 ? -3.557 2.442 12.460 1.00 97.94 270 TYR A N 1
ATOM 1943 C CA . TYR A 1 270 ? -4.684 3.159 13.058 1.00 97.94 270 TYR A CA 1
ATOM 1944 C C . TYR A 1 270 ? -5.737 3.603 12.036 1.00 97.94 270 TYR A C 1
ATOM 1946 O O . TYR A 1 270 ? -6.920 3.564 12.362 1.00 97.94 270 TYR A O 1
ATOM 1954 N N . GLN A 1 271 ? -5.358 3.944 10.799 1.00 96.69 271 GLN A N 1
ATOM 1955 C CA . GLN A 1 271 ? -6.333 4.202 9.727 1.00 96.69 271 GLN A CA 1
ATOM 1956 C C . GLN A 1 271 ? -7.165 2.953 9.409 1.00 96.69 271 GLN A C 1
ATOM 1958 O O . GLN A 1 271 ? -8.387 3.024 9.274 1.00 96.69 271 GLN A O 1
ATOM 1963 N N . LYS A 1 272 ? -6.526 1.775 9.346 1.00 97.75 272 LYS A N 1
ATOM 1964 C CA . LYS A 1 272 ? -7.240 0.494 9.209 1.00 97.75 272 LYS A CA 1
ATOM 1965 C C . LYS A 1 272 ? -8.191 0.252 10.378 1.00 97.75 272 LYS A C 1
ATOM 1967 O O . LYS A 1 272 ? -9.339 -0.118 10.144 1.00 97.75 272 LYS A O 1
ATOM 1972 N N . MET A 1 273 ? -7.744 0.516 11.608 1.00 98.50 273 MET A N 1
ATOM 1973 C CA . MET A 1 273 ? -8.599 0.387 12.790 1.00 98.50 273 MET A CA 1
ATOM 1974 C C . MET A 1 273 ? -9.811 1.308 12.742 1.00 98.50 273 MET A C 1
ATOM 1976 O O . MET A 1 273 ? -10.928 0.853 12.987 1.00 98.50 273 MET A O 1
ATOM 1980 N N . ALA A 1 274 ? -9.596 2.585 12.417 1.00 98.50 274 ALA A N 1
ATOM 1981 C CA . ALA A 1 274 ? -10.650 3.582 12.287 1.00 98.50 274 ALA A CA 1
ATOM 1982 C C . ALA A 1 274 ? -11.678 3.162 11.236 1.00 98.50 274 ALA A C 1
ATOM 1984 O O . ALA A 1 274 ? -12.879 3.238 11.485 1.00 98.50 274 ALA A O 1
ATOM 1985 N N . TYR A 1 275 ? -11.216 2.652 10.090 1.00 98.44 275 TYR A N 1
ATOM 1986 C CA . TYR A 1 275 ? -12.092 2.141 9.043 1.00 98.44 275 TYR A CA 1
ATOM 1987 C C . TYR A 1 275 ? -12.949 0.964 9.528 1.00 98.44 275 TYR A C 1
ATOM 1989 O O . TYR A 1 275 ? -14.160 0.975 9.316 1.00 98.44 275 TYR A O 1
ATOM 1997 N N . GLN A 1 276 ? -12.364 -0.015 10.224 1.00 98.56 276 GLN A N 1
ATOM 1998 C CA . GLN A 1 276 ? -13.118 -1.157 10.758 1.00 98.56 276 GLN A CA 1
ATOM 1999 C C . GLN A 1 276 ? -14.152 -0.723 11.804 1.00 98.56 276 GLN A C 1
ATOM 2001 O O . GLN A 1 276 ? -15.297 -1.171 11.750 1.00 98.56 276 GLN A O 1
ATOM 2006 N N . TRP A 1 277 ? -13.796 0.202 12.703 1.00 98.75 277 TRP A N 1
ATOM 2007 C CA . TRP A 1 277 ? -14.749 0.798 13.644 1.00 98.75 277 TRP A CA 1
ATOM 2008 C C . TRP A 1 277 ? -15.883 1.529 12.922 1.00 98.75 277 TRP A C 1
ATOM 2010 O O . TRP A 1 277 ? -17.050 1.294 13.219 1.00 98.75 277 TRP A O 1
ATOM 2020 N N . TYR A 1 278 ? -15.560 2.356 11.928 1.00 98.56 278 TYR A N 1
ATOM 2021 C CA . TYR A 1 278 ? -16.542 3.068 11.111 1.00 98.56 278 TYR A CA 1
ATOM 2022 C C . TYR A 1 278 ? -17.515 2.109 10.410 1.00 98.56 278 TYR A C 1
ATOM 2024 O O . TYR A 1 278 ? -18.719 2.354 10.408 1.00 98.56 278 TYR A O 1
ATOM 2032 N N . ARG A 1 279 ? -17.032 0.987 9.859 1.00 97.75 279 ARG A N 1
ATOM 2033 C CA . ARG A 1 279 ? -17.905 -0.042 9.26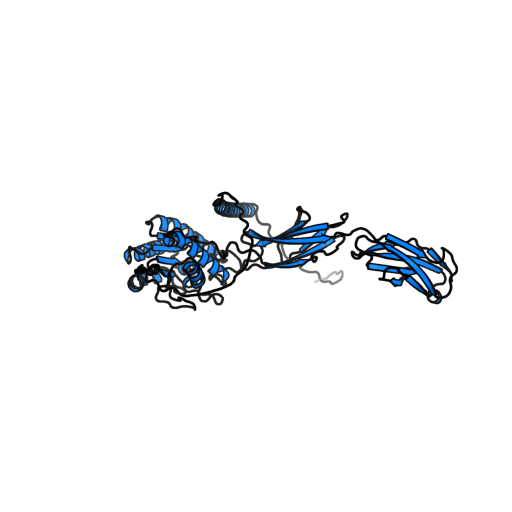7 1.00 97.75 279 ARG A CA 1
ATOM 2034 C C . ARG A 1 279 ? -18.764 -0.753 10.314 1.00 97.75 279 ARG A C 1
ATOM 2036 O O . ARG A 1 279 ? -19.934 -1.003 10.052 1.00 97.75 279 ARG A O 1
ATOM 2043 N N . ALA A 1 280 ? -18.222 -1.046 11.496 1.00 98.12 280 ALA A N 1
ATOM 2044 C CA . ALA A 1 280 ? -18.973 -1.698 12.571 1.00 98.12 280 ALA A CA 1
ATOM 2045 C C . ALA A 1 280 ? -20.067 -0.800 13.180 1.00 98.12 280 ALA A C 1
ATOM 2047 O O . ALA A 1 280 ? -21.079 -1.302 13.666 1.00 98.12 280 ALA A O 1
ATOM 2048 N N . LEU A 1 281 ? -19.885 0.523 13.141 1.00 98.19 281 LEU A N 1
ATOM 2049 C CA . LEU A 1 281 ? -20.853 1.493 13.657 1.00 98.19 281 LEU A CA 1
ATOM 2050 C C . LEU A 1 281 ? -21.997 1.800 12.679 1.00 98.19 281 LEU A C 1
ATOM 2052 O O . LEU A 1 281 ? -23.059 2.230 13.125 1.00 98.19 281 LEU A O 1
ATOM 2056 N N . GLU A 1 282 ? -21.827 1.546 11.379 1.00 97.06 282 GLU A N 1
ATOM 2057 C CA . GLU A 1 282 ? -22.856 1.764 10.350 1.00 97.06 282 GLU A CA 1
ATOM 2058 C C . GLU A 1 282 ? -24.237 1.197 10.727 1.00 97.06 282 GLU A C 1
ATOM 2060 O O . GLU A 1 282 ? -25.183 1.982 10.802 1.00 97.06 282 GLU A O 1
ATOM 2065 N N . PRO A 1 283 ? -24.403 -0.108 11.035 1.00 95.31 283 PRO A N 1
ATOM 2066 C CA . PRO A 1 283 ? -25.719 -0.658 11.372 1.00 95.31 283 PRO A CA 1
ATOM 2067 C C . PRO A 1 283 ? -26.299 -0.093 12.677 1.00 95.31 283 PRO A C 1
ATOM 2069 O O . PRO A 1 283 ? -27.477 -0.295 12.969 1.00 95.31 283 PRO A O 1
ATOM 2072 N N . LEU A 1 284 ? -25.485 0.585 13.493 1.00 95.06 284 LEU A N 1
ATOM 2073 C CA . LEU A 1 284 ? -25.925 1.178 14.751 1.00 95.06 284 LEU A CA 1
ATOM 2074 C C . LEU A 1 284 ? -26.365 2.634 14.592 1.00 95.06 284 LEU A C 1
ATOM 2076 O O . LEU A 1 284 ? -27.227 3.078 15.347 1.00 95.06 284 LEU A O 1
ATOM 2080 N N . LEU A 1 285 ? -25.771 3.353 13.637 1.00 95.12 285 LEU A N 1
ATOM 2081 C CA . LEU A 1 285 ? -25.898 4.804 13.496 1.00 95.12 285 LEU A CA 1
ATOM 2082 C C . LEU A 1 285 ? -26.630 5.235 12.220 1.00 95.12 285 LEU A C 1
ATOM 2084 O O . LEU A 1 285 ? -27.221 6.311 12.199 1.00 95.12 285 LEU A O 1
ATOM 2088 N N . ASN A 1 286 ? -26.636 4.411 11.169 1.00 92.69 286 ASN A N 1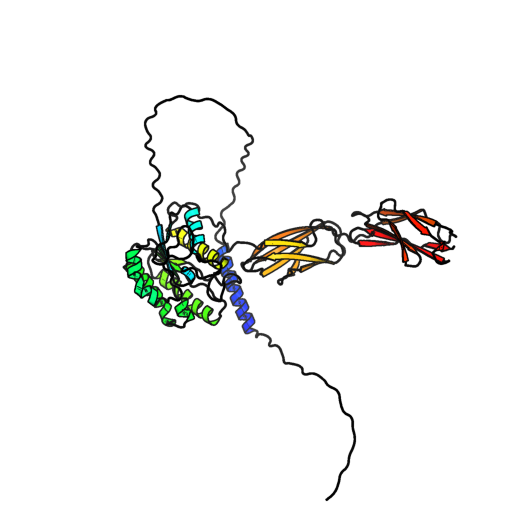
ATOM 2089 C CA . ASN A 1 286 ? -27.266 4.735 9.889 1.00 92.69 286 ASN A CA 1
ATOM 2090 C C . ASN A 1 286 ? -28.780 4.452 9.894 1.00 92.69 286 ASN A C 1
ATOM 2092 O O . ASN A 1 286 ? -29.283 3.591 9.173 1.00 92.69 286 ASN A O 1
ATOM 2096 N N . THR A 1 287 ? -29.525 5.170 10.731 1.00 86.00 287 THR A N 1
ATOM 2097 C CA . THR A 1 287 ? -30.973 4.964 10.912 1.00 86.00 287 THR A CA 1
ATOM 2098 C C . THR A 1 287 ? -31.821 5.485 9.750 1.00 86.00 287 THR A C 1
ATOM 2100 O O . THR A 1 287 ? -32.972 5.080 9.605 1.00 86.00 287 THR A O 1
ATOM 2103 N N . THR A 1 288 ? -31.265 6.357 8.906 1.00 84.69 288 THR A N 1
ATOM 2104 C CA . THR A 1 288 ? -31.955 6.966 7.758 1.00 84.69 288 THR A CA 1
ATOM 2105 C C . THR A 1 288 ? -31.680 6.253 6.434 1.00 84.69 288 THR A C 1
ATOM 2107 O O . THR A 1 288 ? -32.232 6.649 5.411 1.00 84.69 288 THR A O 1
ATOM 2110 N N . GLY A 1 289 ? -30.813 5.231 6.424 1.00 85.44 289 GLY A N 1
ATOM 2111 C CA . GLY A 1 289 ? -30.390 4.546 5.198 1.00 85.44 289 GLY A CA 1
ATOM 2112 C C . GLY A 1 289 ? -29.564 5.428 4.257 1.00 85.44 289 GLY A C 1
ATOM 2113 O O . GLY A 1 289 ? -29.517 5.178 3.052 1.00 85.44 289 GLY A O 1
ATOM 2114 N N . SER A 1 290 ? -28.926 6.474 4.789 1.00 89.06 290 SER A N 1
ATOM 2115 C CA . SER A 1 290 ? -28.060 7.359 4.013 1.00 89.06 290 SER A CA 1
ATOM 2116 C C . SER A 1 290 ? -26.837 6.596 3.488 1.00 89.06 290 SER A C 1
ATOM 2118 O O . SER A 1 290 ? -26.403 5.623 4.111 1.00 89.06 290 SER A O 1
ATOM 2120 N N . PRO A 1 291 ? -26.233 7.020 2.362 1.00 91.44 291 PRO A N 1
ATOM 2121 C CA . PRO A 1 291 ? -25.007 6.400 1.876 1.00 91.44 291 PRO A CA 1
ATOM 2122 C C . PRO A 1 291 ? -23.901 6.414 2.941 1.00 91.44 291 PRO A C 1
ATOM 2124 O O . PRO A 1 291 ? -23.572 7.470 3.477 1.00 91.44 291 PRO A O 1
ATOM 2127 N N . TRP A 1 292 ? -23.287 5.255 3.188 1.00 94.50 292 TRP A N 1
ATOM 2128 C CA . TRP A 1 292 ? -22.139 5.086 4.087 1.00 94.50 292 TRP A CA 1
ATOM 2129 C C . TRP A 1 292 ? -20.879 4.763 3.263 1.00 94.50 292 TRP A C 1
ATOM 2131 O O . TRP A 1 292 ? -20.511 3.595 3.070 1.00 94.50 292 TRP A O 1
ATOM 2141 N N . PRO A 1 293 ? -20.245 5.783 2.657 1.00 92.75 293 PRO A N 1
ATOM 2142 C CA . PRO A 1 293 ? -19.228 5.589 1.633 1.00 92.75 293 PRO A CA 1
ATOM 2143 C C . PRO A 1 293 ? -17.984 4.861 2.155 1.00 92.75 293 PRO A C 1
ATOM 2145 O O . PRO A 1 293 ? -17.523 5.098 3.269 1.00 92.75 293 PRO A O 1
ATOM 2148 N N . GLU A 1 294 ? -17.363 4.053 1.292 1.00 90.31 294 GLU A N 1
ATOM 2149 C CA . GLU A 1 294 ? -16.043 3.437 1.515 1.00 90.31 294 GLU A CA 1
ATOM 2150 C C . GLU A 1 294 ? -14.873 4.373 1.144 1.00 90.31 294 GLU A C 1
ATOM 2152 O O . GLU A 1 294 ? -13.817 3.918 0.700 1.00 90.31 294 GLU A O 1
ATOM 2157 N N . ARG A 1 295 ? -15.055 5.693 1.278 1.00 86.38 295 ARG A N 1
ATOM 2158 C CA . ARG A 1 295 ? -14.009 6.672 0.943 1.00 86.38 295 ARG A CA 1
ATOM 2159 C C . ARG A 1 295 ? -12.749 6.416 1.766 1.00 86.38 295 ARG A C 1
ATOM 2161 O O . ARG A 1 295 ? -12.819 6.073 2.950 1.00 86.38 295 ARG A O 1
ATOM 2168 N N . ASP A 1 296 ? -11.609 6.563 1.095 1.00 89.12 296 ASP A N 1
ATOM 2169 C CA . ASP A 1 296 ? -10.280 6.400 1.682 1.00 89.12 296 ASP A CA 1
ATOM 2170 C C . ASP A 1 296 ? -10.141 5.092 2.472 1.00 89.12 296 ASP A C 1
ATOM 2172 O O . ASP A 1 296 ? -9.602 5.069 3.579 1.00 89.12 296 ASP A O 1
ATOM 2176 N N . ASN A 1 297 ? -10.683 3.998 1.918 1.00 94.94 297 ASN A N 1
ATOM 2177 C CA . ASN A 1 297 ? -10.549 2.662 2.484 1.00 94.94 297 ASN A CA 1
ATOM 2178 C C . ASN A 1 297 ? -9.060 2.254 2.482 1.00 94.94 297 ASN A C 1
ATOM 2180 O O . ASN A 1 297 ? -8.504 1.970 1.411 1.00 94.94 297 ASN A O 1
ATOM 2184 N N . PRO A 1 298 ? -8.406 2.167 3.655 1.00 94.81 298 PRO A N 1
ATOM 2185 C CA . PRO A 1 298 ? -6.982 1.858 3.737 1.00 94.81 298 PRO A CA 1
ATOM 2186 C C . PRO A 1 298 ? -6.670 0.430 3.273 1.00 94.81 298 PRO A C 1
ATOM 2188 O O . PRO A 1 298 ? -5.541 0.143 2.892 1.00 94.81 298 PRO A O 1
ATOM 2191 N N . PHE A 1 299 ? -7.653 -0.470 3.224 1.00 95.06 299 PHE A N 1
ATOM 2192 C CA . PHE A 1 299 ? -7.459 -1.823 2.704 1.00 95.06 299 PHE A CA 1
ATOM 2193 C C . PHE A 1 299 ? -7.434 -1.889 1.172 1.00 95.06 299 PHE A C 1
ATOM 2195 O O . PHE A 1 299 ? -6.927 -2.862 0.620 1.00 95.06 299 PHE A O 1
ATOM 2202 N N . ARG A 1 300 ? -7.949 -0.860 0.486 1.00 94.81 300 ARG A N 1
ATOM 2203 C CA . ARG A 1 300 ? -8.018 -0.786 -0.985 1.00 94.81 300 ARG A CA 1
ATOM 2204 C C . ARG A 1 300 ? -7.066 0.243 -1.596 1.00 94.81 300 ARG A C 1
ATOM 2206 O O . ARG A 1 300 ? -7.063 0.418 -2.815 1.00 94.81 300 ARG A O 1
ATOM 2213 N N . ARG A 1 301 ? -6.273 0.945 -0.779 1.00 93.38 301 ARG A N 1
ATOM 2214 C CA . ARG A 1 301 ? -5.252 1.867 -1.288 1.00 93.38 301 ARG A CA 1
ATOM 2215 C C . ARG A 1 301 ? -4.243 1.076 -2.109 1.00 93.38 301 ARG A C 1
ATOM 2217 O O . ARG A 1 301 ? -3.769 0.040 -1.667 1.00 93.38 301 ARG A O 1
ATOM 2224 N N . THR A 1 302 ? -3.927 1.574 -3.297 1.00 95.50 302 THR A N 1
ATOM 2225 C CA . THR A 1 302 ? -2.977 0.928 -4.196 1.00 95.50 302 THR A CA 1
ATOM 2226 C C . THR A 1 302 ? -1.591 1.574 -4.100 1.00 95.50 302 THR A C 1
ATOM 2228 O O . THR A 1 302 ? -1.421 2.683 -3.584 1.00 95.50 302 THR A O 1
ATOM 2231 N N . ALA A 1 303 ? -0.571 0.878 -4.603 1.00 97.06 303 ALA A N 1
ATOM 2232 C CA . ALA A 1 303 ? 0.798 1.384 -4.647 1.00 97.06 303 ALA A CA 1
ATOM 2233 C C . ALA A 1 303 ? 0.946 2.632 -5.537 1.00 97.06 303 ALA A C 1
ATOM 2235 O O . ALA A 1 303 ? 0.340 2.727 -6.610 1.00 97.06 303 ALA A O 1
ATOM 2236 N N . THR A 1 304 ? 1.841 3.535 -5.138 1.00 97.50 304 THR A N 1
ATOM 2237 C CA . THR A 1 304 ? 2.240 4.705 -5.927 1.00 97.50 304 THR A CA 1
ATOM 2238 C C . THR A 1 304 ? 3.421 4.345 -6.820 1.00 97.50 304 THR A C 1
ATOM 2240 O O . THR A 1 304 ? 4.457 3.905 -6.326 1.00 97.50 304 THR A O 1
ATOM 2243 N N . ILE A 1 305 ? 3.293 4.571 -8.129 1.00 97.69 305 ILE A N 1
ATOM 2244 C CA . ILE A 1 305 ? 4.376 4.397 -9.108 1.00 97.69 305 ILE A CA 1
ATOM 2245 C C . ILE A 1 305 ? 4.977 5.767 -9.421 1.00 97.69 305 ILE A C 1
ATOM 2247 O O . ILE A 1 305 ? 4.276 6.640 -9.928 1.00 97.69 305 ILE A O 1
ATOM 2251 N N . THR A 1 306 ? 6.269 5.954 -9.153 1.00 97.25 306 THR A N 1
ATOM 2252 C CA . THR A 1 306 ? 6.948 7.253 -9.321 1.00 97.25 306 THR A CA 1
ATOM 2253 C C . THR A 1 306 ? 7.830 7.317 -10.563 1.00 97.25 306 THR A C 1
ATOM 2255 O O . THR A 1 306 ? 7.998 8.389 -11.138 1.00 97.25 306 THR A O 1
ATOM 2258 N N . ALA A 1 307 ? 8.360 6.184 -11.026 1.00 97.00 307 ALA A N 1
ATOM 2259 C CA . ALA A 1 307 ? 9.180 6.127 -12.232 1.00 97.00 307 ALA A CA 1
ATOM 2260 C C . ALA A 1 307 ? 9.029 4.784 -12.947 1.00 97.00 307 ALA A C 1
ATOM 2262 O O . ALA A 1 307 ? 8.828 3.753 -12.311 1.00 97.00 307 ALA A O 1
ATOM 2263 N N . VAL A 1 308 ? 9.155 4.801 -14.276 1.00 97.44 308 VAL A N 1
ATOM 2264 C CA . VAL A 1 308 ? 9.270 3.589 -15.097 1.00 97.44 308 VAL A CA 1
ATOM 2265 C C . VAL A 1 308 ? 10.225 3.863 -16.250 1.00 97.44 308 VAL A C 1
ATOM 2267 O O . VAL A 1 308 ? 10.081 4.895 -16.911 1.00 97.44 308 VAL A O 1
ATOM 2270 N N . THR A 1 309 ? 11.140 2.932 -16.510 1.00 96.50 309 THR A N 1
ATOM 2271 C CA . THR A 1 309 ? 12.024 2.925 -17.683 1.00 96.50 309 THR A CA 1
ATOM 2272 C C . THR A 1 309 ? 11.739 1.708 -18.573 1.00 96.50 309 THR A C 1
ATOM 2274 O O . THR A 1 309 ? 11.358 0.664 -18.041 1.00 96.50 309 THR A O 1
ATOM 2277 N N . PRO A 1 310 ? 11.947 1.777 -19.901 1.00 96.25 310 PRO A N 1
ATOM 2278 C CA . PRO A 1 310 ? 12.313 2.963 -20.682 1.00 96.25 310 PRO A CA 1
ATOM 2279 C C . PRO A 1 310 ? 11.278 4.098 -20.603 1.00 96.25 310 PRO A C 1
ATOM 2281 O O . PRO A 1 310 ? 10.141 3.896 -20.169 1.00 96.25 310 PRO A O 1
ATOM 2284 N N . ALA A 1 311 ? 11.692 5.309 -20.982 1.00 95.19 311 ALA A N 1
ATOM 2285 C CA . ALA A 1 311 ? 10.782 6.447 -21.065 1.00 95.19 311 ALA A CA 1
ATOM 2286 C C . ALA A 1 311 ? 9.652 6.168 -22.072 1.00 95.19 311 ALA A C 1
ATOM 2288 O O . ALA A 1 311 ? 9.800 5.359 -22.991 1.00 95.19 311 ALA A O 1
ATOM 2289 N N . ARG A 1 312 ? 8.511 6.848 -21.910 1.00 94.94 312 ARG A N 1
ATOM 2290 C CA . ARG A 1 312 ? 7.418 6.776 -22.891 1.00 94.94 312 ARG A CA 1
ATOM 2291 C C . ARG A 1 312 ? 7.952 7.182 -24.273 1.00 94.94 312 ARG A C 1
ATOM 2293 O O . ARG A 1 312 ? 8.656 8.181 -24.382 1.00 94.94 312 ARG A O 1
ATOM 2300 N N . ASN A 1 313 ? 7.579 6.421 -25.298 1.00 93.12 313 ASN A N 1
ATOM 2301 C CA . ASN A 1 313 ? 7.989 6.573 -26.696 1.00 93.12 313 ASN A CA 1
ATOM 2302 C C . ASN A 1 313 ? 9.494 6.374 -26.950 1.00 93.12 313 ASN A C 1
ATOM 2304 O O . ASN A 1 313 ? 9.992 6.787 -27.994 1.00 93.12 313 ASN A O 1
ATOM 2308 N N . ALA A 1 314 ? 10.232 5.757 -26.022 1.00 93.94 314 ALA A N 1
ATOM 2309 C CA . ALA A 1 314 ? 11.628 5.418 -26.266 1.00 93.94 314 ALA A CA 1
ATOM 2310 C C . ALA A 1 314 ? 11.754 4.408 -27.418 1.00 93.94 314 ALA A C 1
ATOM 2312 O O . ALA A 1 314 ? 10.992 3.441 -27.488 1.00 93.94 314 ALA A O 1
ATOM 2313 N N . THR A 1 315 ? 12.758 4.603 -28.270 1.00 93.56 315 THR A N 1
ATOM 2314 C CA . THR A 1 315 ? 13.194 3.594 -29.238 1.00 93.56 315 THR A CA 1
ATOM 2315 C C . THR A 1 315 ? 14.254 2.711 -28.590 1.00 93.56 315 THR A C 1
ATOM 2317 O O . THR A 1 315 ? 15.217 3.215 -28.010 1.00 93.56 315 THR A O 1
ATOM 2320 N N . VAL A 1 316 ? 14.072 1.397 -28.658 1.00 94.25 316 VAL A N 1
ATOM 2321 C CA . VAL A 1 316 ? 14.960 0.397 -28.051 1.00 94.25 316 VAL A CA 1
ATOM 2322 C C . VAL A 1 316 ? 15.290 -0.705 -29.053 1.00 94.25 316 VAL A C 1
ATOM 2324 O O . VAL A 1 316 ? 14.577 -0.890 -30.037 1.00 94.25 316 VAL A O 1
ATOM 2327 N N . ARG A 1 317 ? 16.345 -1.473 -28.779 1.00 93.75 317 ARG A N 1
ATOM 2328 C CA . ARG A 1 317 ? 16.728 -2.648 -29.571 1.00 93.75 317 ARG A CA 1
ATOM 2329 C C . ARG A 1 317 ? 17.249 -3.764 -28.680 1.00 93.75 317 ARG A C 1
ATOM 2331 O O . ARG A 1 317 ? 17.678 -3.489 -27.559 1.00 93.75 317 ARG A O 1
ATOM 2338 N N . ALA A 1 318 ? 17.301 -4.982 -29.220 1.00 92.44 318 ALA A N 1
ATOM 2339 C CA . ALA A 1 318 ? 17.782 -6.166 -28.510 1.00 92.44 318 ALA A CA 1
ATOM 2340 C C . ALA A 1 318 ? 17.083 -6.331 -27.143 1.00 92.44 318 ALA A C 1
ATOM 2342 O O . ALA A 1 318 ? 15.869 -6.136 -27.039 1.00 92.44 318 ALA A O 1
ATOM 2343 N N . VAL A 1 319 ? 17.838 -6.679 -26.105 1.00 94.69 319 VAL A N 1
ATOM 2344 C CA . VAL A 1 319 ? 17.350 -6.767 -24.729 1.00 94.69 319 VAL A CA 1
ATOM 2345 C C . VAL A 1 319 ? 17.564 -5.431 -24.019 1.00 94.69 319 VAL A C 1
ATOM 2347 O O . VAL A 1 319 ? 18.683 -4.917 -23.981 1.00 94.69 319 VAL A O 1
ATOM 2350 N N . VAL A 1 320 ? 16.499 -4.873 -23.439 1.00 94.62 320 VAL A N 1
ATOM 2351 C CA . VAL A 1 320 ? 16.553 -3.637 -22.645 1.00 94.62 320 VAL A CA 1
ATOM 2352 C C . VAL A 1 320 ? 15.965 -3.864 -21.248 1.00 94.62 320 VAL A C 1
ATOM 2354 O O . VAL A 1 320 ? 14.849 -4.376 -21.144 1.00 94.62 320 VAL A O 1
ATOM 2357 N N . PRO A 1 321 ? 16.645 -3.453 -20.162 1.00 96.31 321 PRO A N 1
ATOM 2358 C CA . PRO A 1 321 ? 16.070 -3.542 -18.828 1.00 96.31 321 PRO A CA 1
ATOM 2359 C C . PRO A 1 321 ? 14.922 -2.543 -18.683 1.00 96.31 321 PRO A C 1
ATOM 2361 O O . PRO A 1 321 ? 15.112 -1.324 -18.784 1.00 96.31 321 PRO A O 1
ATOM 2364 N N . SER A 1 322 ? 13.724 -3.046 -18.398 1.00 97.50 322 SER A N 1
ATOM 2365 C CA . SER A 1 322 ? 12.620 -2.218 -17.934 1.00 97.50 322 SER A CA 1
ATOM 2366 C C . SER A 1 322 ? 12.613 -2.203 -16.412 1.00 97.50 322 SER A C 1
ATOM 2368 O O . SER A 1 322 ? 12.774 -3.240 -15.774 1.00 97.50 322 SER A O 1
ATOM 2370 N N . ARG A 1 323 ? 12.444 -1.024 -15.813 1.00 97.38 323 ARG A N 1
ATOM 2371 C CA . ARG A 1 323 ? 12.432 -0.854 -14.356 1.00 97.38 323 ARG A CA 1
ATOM 2372 C C . ARG A 1 323 ? 11.201 -0.091 -13.923 1.00 97.38 323 ARG A C 1
ATOM 2374 O O . ARG A 1 323 ? 10.741 0.779 -14.660 1.00 97.38 323 ARG A O 1
ATOM 2381 N N . VAL A 1 324 ? 10.724 -0.351 -12.712 1.00 97.75 324 VAL A N 1
ATOM 2382 C CA . VAL A 1 324 ? 9.697 0.463 -12.056 1.00 97.75 324 VAL A CA 1
ATOM 2383 C C . VAL A 1 324 ? 10.102 0.803 -10.627 1.00 97.75 324 VAL A C 1
ATOM 2385 O O . VAL A 1 324 ? 10.555 -0.050 -9.868 1.00 97.75 324 VAL A O 1
ATOM 2388 N N . THR A 1 325 ? 9.906 2.064 -10.253 1.00 97.62 325 THR A N 1
ATOM 2389 C CA . THR A 1 325 ? 10.015 2.532 -8.871 1.00 97.62 325 THR A CA 1
ATOM 2390 C C . THR A 1 325 ? 8.609 2.716 -8.326 1.00 97.62 325 THR A C 1
ATOM 2392 O O . THR A 1 325 ? 7.829 3.509 -8.862 1.00 97.62 325 THR A O 1
ATOM 2395 N N . ALA A 1 326 ? 8.282 1.976 -7.269 1.00 97.56 326 ALA A N 1
ATOM 2396 C CA . ALA A 1 326 ? 6.981 2.037 -6.622 1.00 97.56 326 ALA A CA 1
ATOM 2397 C C . ALA A 1 326 ? 7.093 1.867 -5.106 1.00 97.56 326 ALA A C 1
ATOM 2399 O O . ALA A 1 326 ? 8.008 1.204 -4.612 1.00 97.56 326 ALA A O 1
ATOM 2400 N N . SER A 1 327 ? 6.144 2.448 -4.376 1.00 96.00 327 SER A N 1
ATOM 2401 C CA . SER A 1 327 ? 6.061 2.362 -2.920 1.00 96.00 327 SER A CA 1
ATOM 2402 C C . SER A 1 327 ? 4.617 2.214 -2.441 1.00 96.00 327 SER A C 1
ATOM 2404 O O . SER A 1 327 ? 3.664 2.626 -3.102 1.00 96.00 327 SER A O 1
ATOM 2406 N N . HIS A 1 328 ? 4.460 1.596 -1.274 1.00 95.56 328 HIS A N 1
ATOM 2407 C CA . HIS A 1 328 ? 3.195 1.474 -0.556 1.00 95.56 328 HIS A CA 1
ATOM 2408 C C . HIS A 1 328 ? 3.501 1.368 0.949 1.00 95.56 328 HIS A C 1
ATOM 2410 O O . HIS A 1 328 ? 4.512 0.741 1.278 1.00 95.56 328 HIS A O 1
ATOM 2416 N N . PRO A 1 329 ? 2.679 1.918 1.869 1.00 91.94 329 PRO A N 1
ATOM 2417 C CA . PRO A 1 329 ? 2.925 1.822 3.315 1.00 91.94 329 PRO A CA 1
ATOM 2418 C C . PRO A 1 329 ? 3.088 0.384 3.823 1.00 91.94 329 PRO A C 1
ATOM 2420 O O . PRO A 1 329 ? 3.973 0.118 4.628 1.00 91.94 329 PRO A O 1
ATOM 2423 N N . ASN A 1 330 ? 2.313 -0.566 3.279 1.00 91.25 330 ASN A N 1
ATOM 2424 C CA . ASN A 1 330 ? 2.474 -1.996 3.585 1.00 91.25 330 ASN A CA 1
ATOM 2425 C C . ASN A 1 330 ? 3.546 -2.730 2.768 1.00 91.25 330 ASN A C 1
ATOM 2427 O O . ASN A 1 330 ? 3.718 -3.948 2.884 1.00 91.25 330 ASN A O 1
ATOM 2431 N N . GLY A 1 331 ? 4.270 -2.000 1.927 1.00 94.12 331 GLY A N 1
ATOM 2432 C CA . GLY A 1 331 ? 5.193 -2.532 0.939 1.00 94.12 331 GLY A CA 1
ATOM 2433 C C . GLY A 1 331 ? 4.511 -3.213 -0.247 1.00 94.12 331 GLY A C 1
ATOM 2434 O O . GLY A 1 331 ? 3.290 -3.368 -0.317 1.00 94.12 331 GLY A O 1
ATOM 2435 N N . ILE A 1 332 ? 5.349 -3.595 -1.203 1.00 97.38 332 ILE A N 1
ATOM 2436 C CA . ILE A 1 332 ? 4.960 -4.236 -2.458 1.00 97.38 332 ILE A CA 1
ATOM 2437 C C . ILE A 1 332 ? 5.152 -5.746 -2.308 1.00 97.38 332 ILE A C 1
ATOM 2439 O O . ILE A 1 332 ? 6.149 -6.184 -1.734 1.00 97.38 332 ILE A O 1
ATOM 2443 N N . ALA A 1 333 ? 4.200 -6.538 -2.796 1.00 97.12 333 ALA A N 1
ATOM 2444 C CA . ALA A 1 333 ? 4.311 -7.993 -2.822 1.00 97.12 333 ALA A CA 1
ATOM 2445 C C . ALA A 1 333 ? 5.060 -8.475 -4.064 1.00 97.12 333 ALA A C 1
ATOM 2447 O O . ALA A 1 333 ? 5.934 -9.332 -3.971 1.00 97.12 333 ALA A O 1
ATOM 2448 N N . ARG A 1 334 ? 4.700 -7.934 -5.231 1.00 97.69 334 ARG A N 1
ATOM 2449 C CA . ARG A 1 334 ? 5.353 -8.246 -6.503 1.00 97.69 334 ARG A CA 1
ATOM 2450 C C . ARG A 1 334 ? 5.067 -7.187 -7.550 1.00 97.69 334 ARG A C 1
ATOM 2452 O O . ARG A 1 334 ? 4.088 -6.442 -7.469 1.00 97.69 334 ARG A O 1
ATOM 2459 N N . VAL A 1 335 ? 5.878 -7.213 -8.588 1.00 98.50 335 VAL A N 1
ATOM 2460 C CA . VAL A 1 335 ? 5.710 -6.421 -9.787 1.00 98.50 335 VAL A CA 1
ATOM 2461 C C . VAL A 1 335 ? 5.770 -7.357 -10.991 1.00 98.50 335 VAL A C 1
ATOM 2463 O O . VAL A 1 335 ? 6.692 -8.150 -11.108 1.00 98.50 335 VAL A O 1
ATOM 2466 N N . ASP A 1 336 ? 4.806 -7.255 -11.901 1.00 98.50 336 ASP A N 1
ATOM 2467 C CA . ASP A 1 336 ? 4.728 -8.065 -13.117 1.00 98.50 336 ASP A CA 1
ATOM 2468 C C . ASP A 1 336 ? 4.799 -7.175 -14.365 1.00 98.50 336 ASP A C 1
ATOM 2470 O O . ASP A 1 336 ? 4.091 -6.167 -14.448 1.00 98.50 336 ASP A O 1
ATOM 2474 N N . LEU A 1 337 ? 5.602 -7.565 -15.357 1.00 98.56 337 LEU A N 1
ATOM 2475 C CA . LEU A 1 337 ? 5.672 -6.893 -16.655 1.00 98.56 337 LEU A CA 1
ATOM 2476 C C . LEU A 1 337 ? 4.943 -7.706 -17.721 1.00 98.56 337 LEU A C 1
ATOM 2478 O O . LEU A 1 337 ? 5.182 -8.904 -17.894 1.00 98.56 337 LEU A O 1
ATOM 2482 N N . TYR A 1 338 ? 4.091 -7.024 -18.478 1.00 98.38 338 TYR A N 1
ATOM 2483 C CA . TYR A 1 338 ? 3.416 -7.553 -19.654 1.00 98.38 338 TYR A CA 1
ATOM 2484 C C . TYR A 1 338 ? 3.867 -6.783 -20.891 1.00 98.38 338 TYR A C 1
ATOM 2486 O O . TYR A 1 338 ? 3.902 -5.556 -20.863 1.00 98.38 338 TYR A O 1
ATOM 2494 N N . VAL A 1 339 ? 4.156 -7.486 -21.982 1.00 97.12 339 VAL A N 1
ATOM 2495 C CA . VAL A 1 339 ? 4.447 -6.905 -23.298 1.00 97.12 339 VAL A CA 1
ATOM 2496 C C . VAL A 1 339 ? 3.377 -7.385 -24.268 1.00 97.12 339 VAL A C 1
ATOM 2498 O O . VAL A 1 339 ? 3.178 -8.586 -24.431 1.00 97.12 339 VAL A O 1
ATOM 2501 N N . ASN A 1 340 ? 2.646 -6.450 -24.876 1.00 95.88 340 ASN A N 1
ATOM 2502 C CA . ASN A 1 340 ? 1.538 -6.723 -25.802 1.00 95.88 340 ASN A CA 1
ATOM 2503 C C . ASN A 1 340 ? 0.504 -7.718 -25.235 1.00 95.88 340 ASN A C 1
ATOM 2505 O O . ASN A 1 340 ? -0.006 -8.580 -25.942 1.00 95.88 340 ASN A O 1
ATOM 2509 N N . GLY A 1 341 ? 0.215 -7.610 -23.934 1.00 96.12 341 GLY A N 1
ATOM 2510 C CA . GLY A 1 341 ? -0.743 -8.469 -23.229 1.00 96.12 341 GLY A CA 1
ATOM 2511 C C . GLY A 1 341 ? -0.170 -9.779 -22.677 1.00 96.12 341 GLY A C 1
ATOM 2512 O O . GLY A 1 341 ? -0.835 -10.419 -21.867 1.00 96.12 341 GLY A O 1
ATOM 2513 N N . VAL A 1 342 ? 1.066 -10.154 -23.022 1.00 96.38 342 VAL A N 1
ATOM 2514 C CA . VAL A 1 342 ? 1.717 -11.384 -22.539 1.00 96.38 342 VAL A CA 1
ATOM 2515 C C . VAL A 1 342 ? 2.640 -11.067 -21.366 1.00 96.38 342 VAL A C 1
ATOM 2517 O O . VAL A 1 342 ? 3.472 -10.169 -21.469 1.00 96.38 342 VAL A O 1
ATOM 2520 N N . ARG A 1 343 ? 2.526 -11.801 -20.251 1.00 97.50 343 ARG A N 1
ATOM 2521 C CA . ARG A 1 343 ? 3.443 -11.651 -19.107 1.00 97.50 343 ARG A CA 1
ATOM 2522 C C . ARG A 1 343 ? 4.842 -12.121 -19.508 1.00 97.50 343 ARG A C 1
ATOM 2524 O O . ARG A 1 343 ? 5.010 -13.289 -19.840 1.00 97.50 343 ARG A O 1
ATOM 2531 N N . VAL A 1 344 ? 5.832 -11.235 -19.434 1.00 96.62 344 VAL A N 1
ATOM 2532 C CA . VAL A 1 344 ? 7.232 -11.543 -19.783 1.00 96.62 344 VAL A CA 1
ATOM 2533 C C . VAL A 1 344 ? 8.107 -11.808 -18.561 1.00 96.62 344 VAL A C 1
ATOM 2535 O O . VAL A 1 344 ? 9.132 -12.467 -18.675 1.00 96.62 344 VAL A O 1
ATOM 2538 N N . GLY A 1 345 ? 7.695 -11.349 -17.379 1.00 97.69 345 GLY A N 1
ATOM 2539 C CA . GLY A 1 345 ? 8.438 -11.579 -16.146 1.00 97.69 345 GLY A CA 1
ATOM 2540 C C . GLY A 1 345 ? 7.828 -10.858 -14.955 1.00 97.69 345 GLY A C 1
ATOM 2541 O O . GLY A 1 345 ? 6.786 -10.207 -15.065 1.00 97.69 345 GLY A O 1
ATOM 2542 N N . GLY A 1 346 ? 8.484 -10.987 -13.809 1.00 97.31 346 GLY A N 1
ATOM 2543 C CA . GLY A 1 346 ? 8.145 -10.237 -12.611 1.00 97.31 346 GLY A CA 1
ATOM 2544 C C . GLY A 1 346 ? 9.286 -10.243 -11.607 1.00 97.31 346 GLY A C 1
ATOM 2545 O O . GLY A 1 346 ? 10.204 -11.052 -11.717 1.00 97.31 346 GLY A O 1
ATOM 2546 N N . ASP A 1 347 ? 9.198 -9.335 -10.649 1.00 97.88 347 ASP A N 1
ATOM 2547 C CA . ASP A 1 347 ? 10.206 -9.096 -9.629 1.00 97.88 347 ASP A CA 1
ATOM 2548 C C . ASP A 1 347 ? 9.522 -8.841 -8.278 1.00 97.88 347 ASP A C 1
ATOM 2550 O O . ASP A 1 347 ? 8.489 -8.171 -8.195 1.00 97.88 347 ASP A O 1
ATOM 2554 N N . THR A 1 348 ? 10.078 -9.406 -7.214 1.00 97.00 348 THR A N 1
ATOM 2555 C CA . THR A 1 348 ? 9.587 -9.275 -5.835 1.00 97.00 348 THR A CA 1
ATOM 2556 C C . THR A 1 348 ? 10.512 -8.427 -4.968 1.00 97.00 348 THR A C 1
ATOM 2558 O O . THR A 1 348 ? 10.192 -8.172 -3.808 1.00 97.00 348 THR A O 1
ATOM 2561 N N . THR A 1 349 ? 11.647 -7.974 -5.505 1.00 94.69 349 THR A N 1
ATOM 2562 C CA . THR A 1 349 ? 12.676 -7.265 -4.747 1.00 94.69 349 THR A CA 1
ATOM 2563 C C . THR A 1 349 ? 13.026 -5.951 -5.436 1.00 94.69 349 THR A C 1
ATOM 2565 O O . THR A 1 349 ? 13.402 -5.909 -6.599 1.00 94.69 349 THR A O 1
ATOM 2568 N N . ALA A 1 350 ? 12.905 -4.838 -4.710 1.00 92.56 350 ALA A N 1
ATOM 2569 C CA . ALA A 1 350 ? 13.342 -3.548 -5.234 1.00 92.56 350 ALA A CA 1
ATOM 2570 C C . ALA A 1 350 ? 14.880 -3.524 -5.392 1.00 92.56 350 ALA A C 1
ATOM 2572 O O . ALA A 1 350 ? 15.571 -4.012 -4.494 1.00 92.56 350 ALA A O 1
ATOM 2573 N N . PRO A 1 351 ? 15.438 -2.906 -6.454 1.00 94.12 351 PRO A N 1
ATOM 2574 C CA . PRO A 1 351 ? 14.763 -2.173 -7.532 1.00 94.12 351 PRO A CA 1
ATOM 2575 C C . PRO A 1 351 ? 14.130 -3.091 -8.597 1.00 94.12 351 PRO A C 1
ATOM 2577 O O . PRO A 1 351 ? 14.845 -3.784 -9.319 1.00 94.12 351 PRO A O 1
ATOM 2580 N N . TYR A 1 352 ? 12.801 -3.013 -8.755 1.00 97.56 352 TYR A N 1
ATOM 2581 C CA . TYR A 1 352 ? 12.039 -3.937 -9.603 1.00 97.56 352 TYR A CA 1
ATOM 2582 C C . TYR A 1 352 ? 12.438 -3.808 -11.072 1.00 97.56 352 TYR A C 1
ATOM 2584 O O . TYR A 1 352 ? 12.224 -2.756 -11.688 1.00 97.56 352 TYR A O 1
ATOM 2592 N N . THR A 1 353 ? 13.003 -4.877 -11.628 1.00 97.75 353 THR A N 1
ATOM 2593 C CA . THR A 1 353 ? 13.568 -4.893 -12.978 1.00 97.75 353 THR A CA 1
ATOM 2594 C C . THR A 1 353 ? 13.162 -6.161 -13.722 1.00 97.75 353 THR A C 1
ATOM 2596 O O . THR A 1 353 ? 13.285 -7.265 -13.208 1.00 97.75 353 THR A O 1
ATOM 2599 N N . VAL A 1 354 ? 12.703 -6.008 -14.964 1.00 98.06 354 VAL A N 1
ATOM 2600 C CA . VAL A 1 354 ? 12.457 -7.120 -15.890 1.00 98.06 354 VAL A CA 1
ATOM 2601 C C . VAL A 1 354 ? 13.013 -6.736 -17.256 1.00 98.06 354 VAL A C 1
ATOM 2603 O O . VAL A 1 354 ? 12.700 -5.667 -17.786 1.00 98.06 354 VAL A O 1
ATOM 2606 N N . ASP A 1 355 ? 13.831 -7.612 -17.827 1.00 97.38 355 ASP A N 1
ATOM 2607 C CA . ASP A 1 355 ? 14.377 -7.428 -19.166 1.00 97.38 355 ASP A CA 1
ATOM 2608 C C . ASP A 1 355 ? 13.300 -7.621 -20.238 1.00 97.38 355 ASP A C 1
ATOM 2610 O O . ASP A 1 355 ? 12.488 -8.548 -20.197 1.00 97.38 355 ASP A O 1
ATOM 2614 N N . VAL A 1 356 ? 13.297 -6.721 -21.216 1.00 95.94 356 VAL A N 1
ATOM 2615 C CA . VAL A 1 356 ? 12.399 -6.748 -22.367 1.00 95.94 356 VAL A CA 1
ATOM 2616 C C . VAL A 1 356 ? 13.204 -7.145 -23.585 1.00 95.94 356 VAL A C 1
ATOM 2618 O O . VAL A 1 356 ? 14.000 -6.359 -24.099 1.00 95.94 356 VAL A O 1
ATOM 2621 N N . ASP A 1 357 ? 12.971 -8.364 -24.056 1.00 94.88 357 ASP A N 1
ATOM 2622 C CA . ASP A 1 357 ? 13.566 -8.856 -25.288 1.00 94.88 357 ASP A CA 1
ATOM 2623 C C . ASP A 1 357 ? 12.758 -8.394 -26.513 1.00 94.88 357 ASP A C 1
ATOM 2625 O O . ASP A 1 357 ? 11.600 -8.784 -26.731 1.00 94.88 357 ASP A O 1
ATOM 2629 N N . THR A 1 358 ? 13.385 -7.540 -27.321 1.00 93.81 358 THR A N 1
ATOM 2630 C CA . THR A 1 358 ? 12.845 -7.055 -28.594 1.00 93.81 358 THR A CA 1
ATOM 2631 C C . THR A 1 358 ? 13.491 -7.707 -29.814 1.00 93.81 358 THR A C 1
ATOM 2633 O O . THR A 1 358 ? 13.151 -7.327 -30.934 1.00 93.81 358 THR A O 1
ATOM 2636 N N . HIS A 1 359 ? 14.389 -8.685 -29.651 1.00 90.31 359 HIS A N 1
ATOM 2637 C CA . HIS A 1 359 ? 15.033 -9.362 -30.775 1.00 90.31 359 HIS A CA 1
ATOM 2638 C C . HIS A 1 359 ? 14.011 -9.884 -31.792 1.00 90.31 359 HIS A C 1
ATOM 2640 O O . HIS A 1 359 ? 12.960 -10.425 -31.449 1.00 90.31 359 HIS A O 1
ATOM 2646 N N . GLY A 1 360 ? 14.321 -9.687 -33.077 1.00 83.12 360 GLY A N 1
ATOM 2647 C CA . GLY A 1 360 ? 13.464 -10.117 -34.185 1.00 83.12 360 GLY A CA 1
ATOM 2648 C C . GLY A 1 360 ? 12.127 -9.372 -34.296 1.00 83.12 360 GLY A C 1
ATOM 2649 O O . GLY A 1 360 ? 11.305 -9.744 -35.128 1.00 83.12 360 GLY A O 1
ATOM 2650 N N . ARG A 1 361 ? 11.891 -8.328 -33.490 1.00 86.12 361 ARG A N 1
ATOM 2651 C CA . ARG A 1 361 ? 10.666 -7.516 -33.511 1.00 86.12 361 ARG A CA 1
ATOM 2652 C C . ARG A 1 361 ? 11.003 -6.085 -33.905 1.00 86.12 361 ARG A C 1
ATOM 2654 O O . ARG A 1 361 ? 12.023 -5.537 -33.500 1.00 86.12 361 ARG A O 1
ATOM 2661 N N . SER A 1 362 ? 10.160 -5.448 -34.704 1.00 91.56 362 SER A N 1
ATOM 2662 C CA . SER A 1 362 ? 10.262 -4.011 -34.972 1.00 91.56 362 SER A CA 1
ATOM 2663 C C . SER A 1 362 ? 8.875 -3.391 -35.011 1.00 91.56 362 SER A C 1
ATOM 2665 O O . SER A 1 362 ? 7.898 -4.069 -35.325 1.00 91.56 362 SER A O 1
ATOM 2667 N N . GLY A 1 363 ? 8.793 -2.119 -34.638 1.00 92.75 363 GLY A N 1
ATOM 2668 C CA . GLY A 1 363 ? 7.539 -1.400 -34.462 1.00 92.75 363 GLY A CA 1
ATOM 2669 C C . GLY A 1 363 ? 7.080 -1.310 -33.000 1.00 92.75 363 GLY A C 1
ATOM 2670 O O . GLY A 1 363 ? 7.833 -1.640 -32.072 1.00 92.75 363 GLY A O 1
ATOM 2671 N N . PRO A 1 364 ? 5.848 -0.826 -32.776 1.00 95.19 364 PRO A N 1
ATOM 2672 C CA . PRO A 1 364 ? 5.367 -0.442 -31.454 1.00 95.19 364 PRO A CA 1
ATOM 2673 C C . PRO A 1 364 ? 5.245 -1.646 -30.516 1.00 95.19 364 PRO A C 1
ATOM 2675 O O . PRO A 1 364 ? 4.711 -2.689 -30.887 1.00 95.19 364 PRO A O 1
ATOM 2678 N N . GLN A 1 365 ? 5.711 -1.478 -29.280 1.00 95.94 365 GLN A N 1
ATOM 2679 C CA . GLN A 1 365 ? 5.527 -2.426 -28.184 1.00 95.94 365 GLN A CA 1
ATOM 2680 C C . GLN A 1 365 ? 4.817 -1.727 -27.027 1.00 95.94 365 GLN A C 1
ATOM 2682 O O . GLN A 1 365 ? 5.172 -0.611 -26.641 1.00 95.94 365 GLN A O 1
ATOM 2687 N N . ARG A 1 366 ? 3.834 -2.405 -26.437 1.00 97.00 366 ARG A N 1
ATOM 2688 C CA . ARG A 1 366 ? 3.098 -1.919 -25.271 1.00 97.00 366 ARG A CA 1
ATOM 2689 C C . ARG A 1 366 ? 3.519 -2.680 -24.027 1.00 97.00 366 ARG A C 1
ATOM 2691 O O . ARG A 1 366 ? 3.166 -3.845 -23.863 1.00 97.00 366 ARG A O 1
ATOM 2698 N N . LEU A 1 367 ? 4.226 -1.997 -23.138 1.00 97.75 367 LEU A N 1
ATOM 2699 C CA . LEU A 1 367 ? 4.593 -2.485 -21.816 1.00 97.75 367 LEU A CA 1
ATOM 2700 C C . LEU A 1 367 ? 3.511 -2.076 -20.813 1.00 97.75 367 LEU A C 1
ATOM 2702 O O . LEU A 1 367 ? 3.092 -0.919 -20.762 1.00 97.75 367 LEU A O 1
ATOM 2706 N N . VAL A 1 368 ? 3.077 -3.020 -19.988 1.00 98.38 368 VAL A N 1
ATOM 2707 C CA . VAL A 1 368 ? 2.192 -2.773 -18.849 1.00 98.38 368 VAL A CA 1
ATOM 2708 C C . VAL A 1 368 ? 2.848 -3.354 -17.610 1.00 98.38 368 VAL A C 1
ATOM 2710 O O . VAL A 1 368 ? 2.963 -4.570 -17.469 1.00 98.38 368 VAL A O 1
ATOM 2713 N N . TRP A 1 369 ? 3.257 -2.472 -16.708 1.00 98.25 369 TRP A N 1
ATOM 2714 C CA . TRP A 1 369 ? 3.684 -2.848 -15.370 1.00 98.25 369 TRP A CA 1
ATOM 2715 C C . TRP A 1 369 ? 2.467 -2.962 -14.466 1.00 98.25 369 TRP A C 1
ATOM 2717 O O . TRP A 1 369 ? 1.681 -2.021 -14.390 1.00 98.25 369 TRP A O 1
ATOM 2727 N N . LYS A 1 370 ? 2.320 -4.087 -13.770 1.00 98.56 370 LYS A N 1
ATOM 2728 C CA . LYS A 1 370 ? 1.336 -4.284 -12.702 1.00 98.56 370 LYS A CA 1
ATOM 2729 C C . LYS A 1 370 ? 2.074 -4.393 -11.375 1.00 98.56 370 LYS A C 1
ATOM 2731 O O . LYS A 1 370 ? 2.833 -5.334 -11.169 1.00 98.56 370 LYS A O 1
ATOM 2736 N N . VAL A 1 371 ? 1.854 -3.437 -10.483 1.00 98.62 371 VAL A N 1
ATOM 2737 C CA . VAL A 1 371 ? 2.427 -3.410 -9.134 1.00 98.62 371 VAL A CA 1
ATOM 2738 C C . VAL A 1 371 ? 1.360 -3.889 -8.163 1.00 98.62 371 VAL A C 1
ATOM 2740 O O . VAL A 1 371 ? 0.314 -3.255 -8.055 1.00 98.62 371 VAL A O 1
ATOM 2743 N N . THR A 1 372 ? 1.624 -5.005 -7.485 1.00 98.44 372 THR A N 1
ATOM 2744 C CA . THR A 1 372 ? 0.711 -5.615 -6.509 1.00 98.44 372 THR A CA 1
ATOM 2745 C C . THR A 1 372 ? 1.245 -5.379 -5.101 1.00 98.44 372 THR A C 1
ATOM 2747 O O . THR A 1 372 ? 2.376 -5.772 -4.801 1.00 98.44 372 THR A O 1
ATOM 2750 N N . ASP A 1 373 ? 0.464 -4.744 -4.231 1.00 97.31 373 ASP A N 1
ATOM 2751 C CA . ASP A 1 373 ? 0.815 -4.593 -2.814 1.00 97.31 373 ASP A CA 1
ATOM 2752 C C . ASP A 1 373 ? 0.561 -5.882 -2.004 1.00 97.31 373 ASP A C 1
ATOM 2754 O O . ASP A 1 373 ? 0.086 -6.890 -2.531 1.00 97.31 373 ASP A O 1
ATOM 2758 N N . ARG A 1 374 ? 0.907 -5.875 -0.710 1.00 95.44 374 ARG A N 1
ATOM 2759 C CA . ARG A 1 374 ? 0.718 -7.038 0.179 1.00 95.44 374 ARG A CA 1
ATOM 2760 C C . ARG A 1 374 ? -0.732 -7.334 0.570 1.00 95.44 374 ARG A C 1
ATOM 2762 O O . ARG A 1 374 ? -0.987 -8.408 1.101 1.00 95.44 374 ARG A O 1
ATOM 2769 N N . LEU A 1 375 ? -1.662 -6.424 0.292 1.00 94.44 375 LEU A N 1
ATOM 2770 C CA . LEU A 1 375 ? -3.104 -6.658 0.410 1.00 94.44 375 LEU A CA 1
ATOM 2771 C C . LEU A 1 375 ? -3.702 -7.194 -0.900 1.00 94.44 375 LEU A C 1
ATOM 2773 O O . LEU A 1 375 ? -4.872 -7.562 -0.938 1.00 94.44 375 LEU A O 1
ATOM 2777 N N . GLY A 1 376 ? -2.898 -7.280 -1.963 1.00 95.94 376 GLY A N 1
ATOM 2778 C CA . GLY A 1 376 ? -3.317 -7.762 -3.270 1.00 95.94 376 GLY A CA 1
ATOM 2779 C C . GLY A 1 376 ? -3.896 -6.676 -4.175 1.00 95.94 376 GLY A C 1
ATOM 2780 O O . GLY A 1 376 ? -4.338 -7.010 -5.276 1.00 95.94 376 GLY A O 1
ATOM 2781 N N . ASN A 1 377 ? -3.876 -5.397 -3.776 1.00 97.25 377 ASN A N 1
ATOM 2782 C CA . ASN A 1 377 ? -4.349 -4.335 -4.660 1.00 97.25 377 ASN A CA 1
ATOM 2783 C C . ASN A 1 377 ? -3.324 -4.064 -5.762 1.00 97.25 377 ASN A C 1
ATOM 2785 O O . ASN A 1 377 ? -2.110 -4.129 -5.549 1.00 97.25 377 ASN A O 1
ATOM 2789 N N . VAL A 1 378 ? -3.824 -3.751 -6.959 1.00 98.25 378 VAL A N 1
ATOM 2790 C CA . VAL A 1 378 ? -3.005 -3.621 -8.166 1.00 98.25 378 VAL A CA 1
ATOM 2791 C C . VAL A 1 378 ? -3.099 -2.209 -8.734 1.00 98.25 378 VAL A C 1
ATOM 2793 O O . VAL A 1 378 ? -4.175 -1.772 -9.134 1.00 98.25 378 VAL A O 1
ATOM 2796 N N . THR A 1 379 ? -1.956 -1.536 -8.873 1.00 98.44 379 THR A N 1
ATOM 2797 C CA . THR A 1 379 ? -1.810 -0.362 -9.751 1.00 98.44 379 THR A CA 1
ATOM 2798 C C . THR A 1 379 ? -1.151 -0.800 -11.049 1.00 98.44 379 THR A C 1
ATOM 2800 O O . THR A 1 379 ? -0.184 -1.561 -11.033 1.00 98.44 379 THR A O 1
ATOM 2803 N N . SER A 1 380 ? -1.642 -0.305 -12.184 1.00 97.88 380 SER A N 1
ATOM 2804 C CA . SER A 1 380 ? -1.009 -0.543 -13.482 1.00 97.88 380 SER A CA 1
ATOM 2805 C C . SER A 1 380 ? -0.396 0.730 -14.048 1.00 97.88 380 SER A C 1
ATOM 2807 O O . SER A 1 380 ? -0.938 1.816 -13.860 1.00 97.88 380 SER A O 1
ATOM 2809 N N . GLN A 1 381 ? 0.706 0.590 -14.780 1.00 97.50 381 GLN A N 1
ATOM 2810 C CA . GLN A 1 381 ? 1.323 1.687 -15.508 1.00 97.50 381 GLN A CA 1
ATOM 2811 C C . GLN A 1 381 ? 1.697 1.260 -16.923 1.00 97.50 381 GLN A C 1
ATOM 2813 O O . GLN A 1 381 ? 2.411 0.280 -17.131 1.00 97.50 381 GLN A O 1
ATOM 2818 N N . LEU A 1 382 ? 1.210 2.027 -17.896 1.00 96.81 382 LEU A N 1
ATOM 2819 C CA . LEU A 1 382 ? 1.414 1.767 -19.316 1.00 96.81 382 LEU A CA 1
ATOM 2820 C C . LEU A 1 382 ? 2.628 2.536 -19.848 1.00 96.81 382 LEU A C 1
ATOM 2822 O O . LEU A 1 382 ? 2.860 3.705 -19.508 1.00 96.81 382 LEU A O 1
ATOM 2826 N N . ARG A 1 383 ? 3.398 1.874 -20.710 1.00 96.12 383 ARG A N 1
ATOM 2827 C CA . ARG A 1 383 ? 4.523 2.432 -21.458 1.00 96.12 383 ARG A CA 1
ATOM 2828 C C . ARG A 1 383 ? 4.490 1.923 -22.890 1.00 96.12 383 ARG A C 1
ATOM 2830 O O . ARG A 1 383 ? 4.717 0.746 -23.135 1.00 96.12 383 ARG A O 1
ATOM 2837 N N . ASP A 1 384 ? 4.231 2.820 -23.829 1.00 96.38 384 ASP A N 1
ATOM 2838 C CA . ASP A 1 384 ? 4.452 2.530 -25.243 1.00 96.38 384 ASP A CA 1
ATOM 2839 C C . ASP A 1 384 ? 5.920 2.836 -25.574 1.00 96.38 384 ASP A C 1
ATOM 2841 O O . ASP A 1 384 ? 6.442 3.879 -25.167 1.00 96.38 384 ASP A O 1
ATOM 2845 N N . ILE A 1 385 ? 6.584 1.917 -26.269 1.00 95.62 385 ILE A N 1
ATOM 2846 C CA . ILE A 1 385 ? 7.954 2.045 -26.786 1.00 95.62 385 ILE A CA 1
ATOM 2847 C C . ILE A 1 385 ? 7.981 1.578 -28.244 1.00 95.62 385 ILE A C 1
ATOM 2849 O O . ILE A 1 385 ? 7.044 0.928 -28.709 1.00 95.62 385 ILE A O 1
ATOM 2853 N N . THR A 1 386 ? 9.075 1.842 -28.946 1.00 95.31 386 THR A N 1
ATOM 2854 C CA . THR A 1 386 ? 9.299 1.335 -30.303 1.00 95.31 386 THR A CA 1
ATOM 2855 C C . THR A 1 386 ? 10.495 0.397 -30.299 1.00 95.31 386 THR A C 1
ATOM 2857 O O . THR A 1 386 ? 11.593 0.795 -29.919 1.00 95.31 386 THR A O 1
ATOM 2860 N N . ALA A 1 387 ? 10.295 -0.853 -30.713 1.00 95.81 387 ALA A N 1
ATOM 2861 C CA . ALA A 1 387 ? 11.406 -1.745 -31.013 1.00 95.81 387 ALA A CA 1
ATOM 2862 C C . ALA A 1 387 ? 11.946 -1.412 -32.407 1.00 95.81 387 ALA A C 1
ATOM 2864 O O . ALA A 1 387 ? 11.175 -1.352 -33.365 1.00 95.81 387 ALA A O 1
ATOM 2865 N N . ASP A 1 388 ? 13.254 -1.234 -32.531 1.00 95.12 388 ASP A N 1
ATOM 2866 C CA . ASP A 1 388 ? 13.916 -1.009 -33.809 1.00 95.12 388 ASP A CA 1
ATOM 2867 C C . ASP A 1 388 ? 15.164 -1.882 -33.921 1.00 95.12 388 ASP A C 1
ATOM 2869 O O . ASP A 1 388 ? 16.214 -1.594 -33.349 1.00 95.12 388 ASP A O 1
ATOM 2873 N N . ASN A 1 389 ? 15.025 -2.983 -34.654 1.00 94.38 389 ASN A N 1
ATOM 2874 C CA . ASN A 1 389 ? 16.098 -3.943 -34.897 1.00 94.38 389 ASN A CA 1
ATOM 2875 C C . ASN A 1 389 ? 16.510 -3.965 -36.380 1.00 94.38 389 ASN A C 1
ATOM 2877 O O . ASN A 1 389 ? 17.119 -4.936 -36.837 1.00 94.38 389 ASN A O 1
ATOM 2881 N N . VAL A 1 390 ? 16.162 -2.925 -37.149 1.00 93.69 390 VAL A N 1
ATOM 2882 C CA . VAL A 1 390 ? 16.476 -2.829 -38.578 1.00 93.69 390 VAL A CA 1
ATOM 2883 C C . VAL A 1 390 ? 17.645 -1.873 -38.766 1.00 93.69 390 VAL A C 1
ATOM 2885 O O . VAL A 1 390 ? 17.571 -0.713 -38.410 1.00 93.69 390 VAL A O 1
ATOM 2888 N N . ALA A 1 391 ? 18.744 -2.355 -39.350 1.00 94.56 391 ALA A N 1
ATOM 2889 C CA . ALA A 1 391 ? 19.883 -1.493 -39.657 1.00 94.56 391 ALA A CA 1
ATOM 2890 C C . ALA A 1 391 ? 19.564 -0.477 -40.767 1.00 94.56 391 ALA A C 1
ATOM 2892 O O . ALA A 1 391 ? 18.961 -0.876 -41.775 1.00 94.56 391 ALA A O 1
ATOM 2893 N N . PRO A 1 392 ? 20.093 0.761 -40.678 1.00 96.75 392 PRO A N 1
ATOM 2894 C CA . PRO A 1 392 ? 19.835 1.805 -41.662 1.00 96.75 392 PRO A CA 1
ATOM 2895 C C . PRO A 1 392 ? 20.293 1.386 -43.062 1.00 96.75 392 PRO A C 1
ATOM 2897 O O . P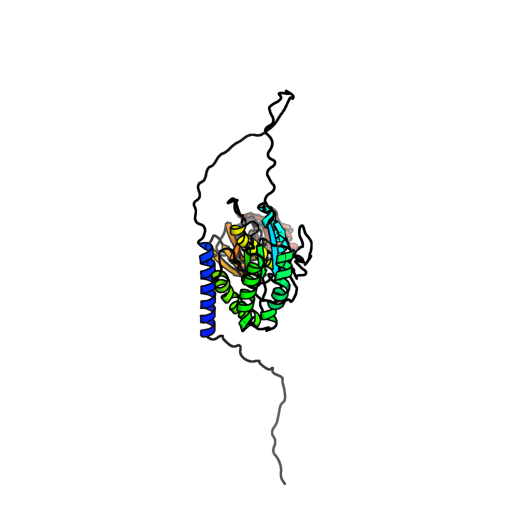RO A 1 392 ? 21.231 0.600 -43.237 1.00 96.75 392 PRO A O 1
ATOM 2900 N N . TYR A 1 393 ? 19.673 1.954 -44.091 1.00 97.06 393 TYR A N 1
ATOM 2901 C CA . TYR A 1 393 ? 20.225 1.967 -45.441 1.00 97.06 393 TYR A CA 1
ATOM 2902 C C . TYR A 1 393 ? 21.432 2.913 -45.501 1.00 97.06 393 TYR A C 1
ATOM 2904 O O . TYR A 1 393 ? 21.394 4.006 -44.935 1.00 97.06 393 TYR A O 1
ATOM 2912 N N . VAL A 1 394 ? 22.487 2.523 -46.223 1.00 97.94 394 VAL A N 1
ATOM 2913 C CA . VAL A 1 394 ? 23.661 3.371 -46.477 1.00 97.94 394 VAL A CA 1
ATOM 2914 C C . VAL A 1 394 ? 24.277 3.064 -47.840 1.00 97.94 394 VAL A C 1
ATOM 2916 O O . VAL A 1 394 ? 24.506 1.903 -48.182 1.00 97.94 394 VAL A O 1
ATOM 2919 N N . SER A 1 395 ? 24.579 4.109 -48.610 1.00 97.00 395 SER A N 1
ATOM 2920 C CA . SER A 1 395 ? 25.257 4.018 -49.905 1.00 97.00 395 SER A CA 1
ATOM 2921 C C . SER A 1 395 ? 26.136 5.236 -50.167 1.00 97.00 395 SER A C 1
ATOM 2923 O O . SER A 1 395 ? 25.703 6.371 -49.962 1.00 97.00 395 SER A O 1
ATOM 2925 N N . VAL A 1 396 ? 27.342 5.017 -50.690 1.00 97.31 396 VAL A N 1
ATOM 2926 C CA . VAL A 1 396 ? 28.199 6.101 -51.187 1.00 97.31 396 VAL A CA 1
ATOM 2927 C C . VAL A 1 396 ? 27.631 6.619 -52.508 1.00 97.31 396 VAL A C 1
ATOM 2929 O O . VAL A 1 396 ? 27.500 5.852 -53.458 1.00 97.31 396 VAL A O 1
ATOM 2932 N N . THR A 1 397 ? 27.302 7.909 -52.572 1.00 97.25 397 THR A N 1
ATOM 2933 C CA . THR A 1 397 ? 26.749 8.556 -53.776 1.00 97.25 397 THR A CA 1
ATOM 2934 C C . THR A 1 397 ? 27.824 9.224 -54.624 1.00 97.25 397 THR A C 1
ATOM 2936 O O . THR A 1 397 ? 27.677 9.321 -55.841 1.00 97.25 397 THR A O 1
ATOM 2939 N N . ARG A 1 398 ? 28.926 9.669 -54.006 1.00 97.31 398 ARG A N 1
ATOM 2940 C CA . ARG A 1 398 ? 30.083 10.238 -54.709 1.00 97.31 398 ARG A CA 1
ATOM 2941 C C . ARG A 1 398 ? 31.367 9.961 -53.938 1.00 97.31 398 ARG A C 1
ATOM 2943 O O . ARG A 1 398 ? 31.494 10.369 -52.788 1.00 97.31 398 ARG A O 1
ATOM 2950 N N . ALA A 1 399 ? 32.323 9.308 -54.591 1.00 96.81 399 ALA A N 1
ATOM 2951 C CA . ALA A 1 399 ? 33.685 9.100 -54.106 1.00 96.81 399 ALA A CA 1
ATOM 2952 C C . ALA A 1 399 ? 34.598 8.662 -55.270 1.00 96.81 399 ALA A C 1
ATOM 2954 O O . ALA A 1 399 ? 34.080 8.203 -56.293 1.00 96.81 399 ALA A O 1
ATOM 2955 N N . PRO A 1 400 ? 35.937 8.754 -55.142 1.00 97.06 400 PRO A N 1
ATOM 2956 C CA . PRO A 1 400 ? 36.849 8.091 -56.070 1.00 97.06 400 PRO A CA 1
ATOM 2957 C C . PRO A 1 400 ? 36.576 6.588 -56.173 1.00 97.06 400 PRO A C 1
ATOM 2959 O O . PRO A 1 400 ? 36.221 5.933 -55.188 1.00 97.06 400 PRO A O 1
ATOM 2962 N N . GLN A 1 401 ? 36.760 6.046 -57.374 1.00 95.81 401 GLN A N 1
ATOM 2963 C CA . GLN A 1 401 ? 36.486 4.646 -57.672 1.00 95.81 401 GLN A CA 1
ATOM 2964 C C . GLN A 1 401 ? 37.439 3.703 -56.922 1.00 95.81 401 GLN A C 1
ATOM 2966 O O . GLN A 1 401 ? 38.484 4.088 -56.388 1.00 95.81 401 GLN A O 1
ATOM 2971 N N . ASN A 1 402 ? 37.073 2.423 -56.880 1.00 97.06 402 ASN A N 1
ATOM 2972 C CA . ASN A 1 402 ? 37.956 1.403 -56.336 1.00 97.06 402 ASN A CA 1
ATOM 2973 C C . ASN A 1 402 ? 39.273 1.364 -57.133 1.00 97.06 402 ASN A C 1
ATOM 2975 O O . ASN A 1 402 ? 39.267 1.355 -58.360 1.00 97.06 402 ASN A O 1
ATOM 2979 N N . ARG A 1 403 ? 40.393 1.297 -56.415 1.00 96.38 403 ARG A N 1
ATOM 2980 C CA . ARG A 1 403 ? 41.785 1.331 -56.891 1.00 96.38 403 ARG A CA 1
ATOM 2981 C C . ARG A 1 403 ? 42.257 2.669 -57.474 1.00 96.38 403 ARG A C 1
ATOM 2983 O O . ARG A 1 403 ? 43.343 2.708 -58.044 1.00 96.38 403 ARG A O 1
ATOM 2990 N N . SER A 1 404 ? 41.512 3.762 -57.298 1.00 96.31 404 SER A N 1
ATOM 2991 C CA . SER A 1 404 ? 41.962 5.094 -57.722 1.00 96.31 404 SER A CA 1
ATOM 2992 C C . SER A 1 404 ? 43.180 5.592 -56.934 1.00 96.31 404 SER A C 1
ATOM 2994 O O . SER A 1 404 ? 43.312 5.337 -55.732 1.00 96.31 404 SER A O 1
ATOM 2996 N N . THR A 1 405 ? 44.033 6.367 -57.608 1.00 96.94 405 THR A N 1
ATOM 2997 C CA . THR A 1 405 ? 45.071 7.184 -56.968 1.00 96.94 405 THR A CA 1
ATOM 2998 C C . THR A 1 405 ? 44.478 8.531 -56.559 1.00 96.94 405 THR A C 1
ATOM 3000 O O . THR A 1 405 ? 43.830 9.192 -57.368 1.00 96.94 405 THR A O 1
ATOM 3003 N N . VAL A 1 406 ? 44.675 8.943 -55.309 1.00 96.75 406 VAL A N 1
ATOM 3004 C CA . VAL A 1 406 ? 44.045 10.123 -54.710 1.00 96.75 406 VAL A CA 1
ATOM 3005 C C . VAL A 1 406 ? 45.061 10.989 -53.967 1.00 96.75 406 VAL A C 1
ATOM 3007 O O . VAL A 1 406 ? 45.953 10.495 -53.280 1.00 96.75 406 VAL A O 1
ATOM 3010 N N . ARG A 1 407 ? 44.902 12.313 -54.034 1.00 95.12 407 ARG A N 1
ATOM 3011 C CA . ARG A 1 407 ? 45.811 13.279 -53.399 1.00 95.12 407 ARG A CA 1
ATOM 3012 C C . ARG A 1 407 ? 45.029 14.420 -52.754 1.00 95.12 407 ARG A C 1
ATOM 3014 O O . ARG A 1 407 ? 44.009 14.844 -53.281 1.00 95.12 407 ARG A O 1
ATOM 3021 N N . GLY A 1 408 ? 45.548 14.943 -51.644 1.00 94.94 408 GLY A N 1
ATOM 3022 C CA . GLY A 1 408 ? 44.960 16.084 -50.943 1.00 94.94 408 GLY A CA 1
ATOM 3023 C C . GLY A 1 408 ? 43.757 15.688 -50.086 1.00 94.94 408 GLY A C 1
ATOM 3024 O O . GLY A 1 408 ? 43.741 14.613 -49.486 1.00 94.94 408 GLY A O 1
ATOM 3025 N N . THR A 1 409 ? 42.769 16.575 -50.000 1.00 96.56 409 THR A N 1
ATOM 3026 C CA . THR A 1 409 ? 41.509 16.301 -49.300 1.00 96.56 409 THR A CA 1
ATOM 3027 C C . THR A 1 409 ? 40.485 15.766 -50.290 1.00 96.56 409 THR A C 1
ATOM 3029 O O . THR A 1 409 ? 40.144 16.439 -51.257 1.00 96.56 409 THR A O 1
ATOM 3032 N N . VAL A 1 410 ? 39.985 14.562 -50.031 1.00 97.19 410 VAL A N 1
ATOM 3033 C CA . VAL A 1 410 ? 38.966 13.891 -50.843 1.00 97.19 410 VAL A CA 1
ATOM 3034 C C . VAL A 1 410 ? 37.646 13.889 -50.086 1.00 97.19 410 VAL A C 1
ATOM 3036 O O . VAL A 1 410 ? 37.621 13.546 -48.907 1.00 97.19 410 VAL A O 1
ATOM 3039 N N . GLY A 1 411 ? 36.553 14.247 -50.755 1.00 96.19 411 GLY A N 1
ATOM 3040 C CA . GLY A 1 411 ? 35.202 14.155 -50.203 1.00 96.19 411 GLY A CA 1
ATOM 3041 C C . GLY A 1 411 ? 34.520 12.828 -50.532 1.00 96.19 411 GLY A C 1
ATOM 3042 O O . GLY A 1 411 ? 34.602 12.354 -51.667 1.00 96.19 411 GLY A O 1
ATOM 3043 N N . VAL A 1 412 ? 33.818 12.259 -49.552 1.00 98.25 412 VAL A N 1
ATOM 3044 C CA . VAL A 1 412 ? 32.890 11.135 -49.732 1.00 98.25 412 VAL A CA 1
ATOM 3045 C C . VAL A 1 412 ? 31.480 11.613 -49.397 1.00 98.25 412 VAL A C 1
ATOM 3047 O O . VAL A 1 412 ? 31.199 11.930 -48.243 1.00 98.25 412 VAL A O 1
ATOM 3050 N N . SER A 1 413 ? 30.599 11.667 -50.395 1.00 98.25 413 SER A N 1
ATOM 3051 C CA . SER A 1 413 ? 29.171 11.947 -50.196 1.00 98.25 413 SER A CA 1
ATOM 3052 C C . SER A 1 413 ? 28.405 10.644 -49.999 1.00 98.25 413 SER A C 1
ATOM 3054 O O . SER A 1 413 ? 28.633 9.663 -50.718 1.00 98.25 413 SER A O 1
ATOM 3056 N N . VAL A 1 414 ? 27.488 10.632 -49.034 1.00 98.38 414 VAL A N 1
ATOM 3057 C CA . VAL A 1 414 ? 26.750 9.435 -48.621 1.00 98.38 414 VAL A CA 1
ATOM 3058 C C . VAL A 1 414 ? 25.252 9.724 -48.580 1.00 98.38 414 VAL A C 1
ATOM 3060 O O . VAL A 1 414 ? 24.817 10.755 -48.077 1.00 98.38 414 VAL A O 1
ATOM 3063 N N . ALA A 1 415 ? 24.449 8.781 -49.067 1.00 97.44 415 ALA A N 1
ATOM 3064 C CA . ALA A 1 415 ? 23.025 8.712 -48.766 1.00 97.44 415 ALA A CA 1
ATOM 3065 C C . ALA A 1 415 ? 22.798 7.647 -47.691 1.00 97.44 415 ALA A C 1
ATOM 3067 O O . ALA A 1 415 ? 23.259 6.513 -47.830 1.00 97.44 415 ALA A O 1
ATOM 3068 N N . ALA A 1 416 ? 22.082 8.006 -46.630 1.00 97.81 416 ALA A N 1
ATOM 3069 C CA . ALA A 1 416 ? 21.650 7.080 -45.595 1.00 97.81 416 ALA A CA 1
ATOM 3070 C C . ALA A 1 416 ? 20.189 7.360 -45.239 1.00 97.81 416 ALA A C 1
ATOM 3072 O O . ALA A 1 416 ? 19.755 8.512 -45.266 1.00 97.81 416 ALA A O 1
ATOM 3073 N N . LYS A 1 417 ? 19.426 6.306 -44.946 1.00 96.88 417 LYS A N 1
ATOM 3074 C CA . LYS A 1 417 ? 17.999 6.401 -44.619 1.00 96.88 417 LYS A CA 1
ATOM 3075 C C . LYS A 1 417 ? 17.632 5.337 -43.598 1.00 96.88 417 LYS A C 1
ATOM 3077 O O . LYS A 1 417 ? 18.073 4.201 -43.721 1.00 96.88 417 LYS A O 1
ATOM 3082 N N . ASP A 1 418 ? 16.782 5.700 -42.652 1.00 95.81 418 ASP A N 1
ATOM 3083 C CA . ASP A 1 418 ? 16.180 4.769 -41.708 1.00 95.81 418 ASP A CA 1
ATOM 3084 C C . ASP A 1 418 ? 14.750 5.207 -41.369 1.00 95.81 418 ASP A C 1
ATOM 3086 O O . ASP A 1 418 ? 14.436 6.396 -41.472 1.00 95.81 418 ASP A O 1
ATOM 3090 N N . THR A 1 419 ? 13.886 4.262 -40.996 1.00 91.06 419 THR A N 1
ATOM 3091 C CA . THR A 1 419 ? 12.482 4.536 -40.641 1.00 91.06 419 THR A CA 1
ATOM 3092 C C . THR A 1 419 ? 12.371 5.369 -39.361 1.00 91.06 419 THR A C 1
ATOM 3094 O O . THR A 1 419 ? 11.485 6.215 -39.268 1.00 91.06 419 THR A O 1
ATOM 3097 N N . HIS A 1 420 ? 13.293 5.188 -38.412 1.00 88.44 420 HIS A N 1
ATOM 3098 C CA . HIS A 1 420 ? 13.361 5.936 -37.153 1.00 88.44 420 HIS A CA 1
ATOM 3099 C C . HIS A 1 420 ? 14.517 6.948 -37.130 1.00 88.44 420 HIS A C 1
ATOM 3101 O O . HIS A 1 420 ? 14.838 7.510 -36.082 1.00 88.44 420 HIS A O 1
ATOM 3107 N N . GLY A 1 421 ? 15.104 7.224 -38.297 1.00 91.94 421 GLY A N 1
ATOM 3108 C CA . GLY A 1 421 ? 16.133 8.238 -38.497 1.00 91.94 421 GLY A CA 1
ATOM 3109 C C . GLY A 1 421 ? 17.565 7.723 -38.331 1.00 91.94 421 GLY A C 1
ATOM 3110 O O . GLY A 1 421 ? 17.859 6.797 -37.579 1.00 91.94 421 GLY A O 1
ATOM 3111 N N . VAL A 1 422 ? 18.486 8.362 -39.051 1.00 96.38 422 VAL A N 1
ATOM 3112 C CA . VAL A 1 422 ? 19.919 8.057 -39.00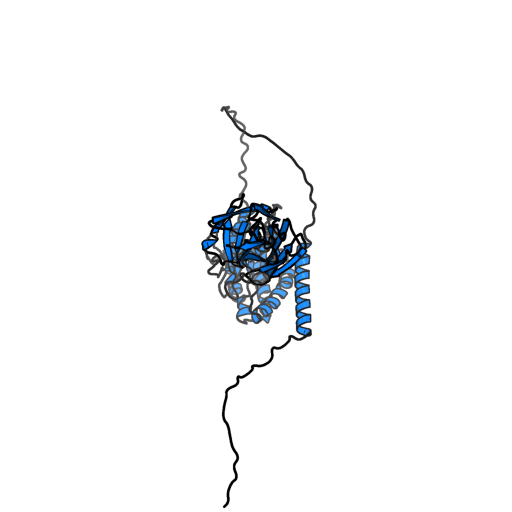7 1.00 96.38 422 VAL A CA 1
ATOM 3113 C C . VAL A 1 422 ? 20.583 8.961 -37.970 1.00 96.38 422 VAL A C 1
ATOM 3115 O O . VAL A 1 422 ? 20.593 10.179 -38.119 1.00 96.38 422 VAL A O 1
ATOM 3118 N N . ASN A 1 423 ? 21.186 8.362 -36.946 1.00 96.62 423 ASN A N 1
ATOM 3119 C CA . ASN A 1 423 ? 21.912 9.071 -35.898 1.00 96.62 423 ASN A CA 1
ATOM 3120 C C . ASN A 1 423 ? 23.210 9.702 -36.414 1.00 96.62 423 ASN A C 1
ATOM 3122 O O . ASN A 1 423 ? 23.520 10.842 -36.073 1.00 96.62 423 ASN A O 1
ATOM 3126 N N . ARG A 1 424 ? 23.998 8.948 -37.192 1.00 98.00 424 ARG A N 1
ATOM 3127 C CA . ARG A 1 424 ? 25.268 9.422 -37.768 1.00 98.00 424 ARG A CA 1
ATOM 3128 C C . ARG A 1 424 ? 25.777 8.531 -38.892 1.00 98.00 424 ARG A C 1
ATOM 3130 O O . ARG A 1 424 ? 25.488 7.336 -38.930 1.00 98.00 424 ARG A O 1
ATOM 3137 N N . VAL A 1 425 ? 26.646 9.095 -39.722 1.00 98.62 425 VAL A N 1
ATOM 3138 C CA . VAL A 1 425 ? 27.437 8.388 -40.734 1.00 98.62 425 VAL A CA 1
ATOM 3139 C C . VAL A 1 425 ? 28.923 8.609 -40.454 1.00 98.62 425 VAL A C 1
ATOM 3141 O O . VAL A 1 425 ? 29.344 9.702 -40.083 1.00 98.62 425 VAL A O 1
ATOM 3144 N N . GLU A 1 426 ? 29.732 7.564 -40.599 1.00 98.69 426 GLU A N 1
ATOM 3145 C CA . GLU A 1 426 ? 31.169 7.584 -40.328 1.00 98.69 426 GLU A CA 1
ATOM 3146 C C . GLU A 1 426 ? 31.964 7.038 -41.517 1.00 98.69 426 GLU A C 1
ATOM 3148 O O . GLU A 1 426 ? 31.612 6.004 -42.091 1.00 98.69 426 GLU A O 1
ATOM 3153 N N . LEU A 1 427 ? 33.068 7.712 -41.850 1.00 98.38 427 LEU A N 1
ATOM 3154 C CA . LEU A 1 427 ? 34.066 7.246 -42.811 1.00 98.38 427 LEU A CA 1
ATOM 3155 C C . LEU A 1 427 ? 35.184 6.531 -42.064 1.00 98.38 427 LEU A C 1
ATOM 3157 O O . LEU A 1 427 ? 35.764 7.081 -41.126 1.00 98.38 427 LEU A O 1
ATOM 3161 N N . ILE A 1 428 ? 35.511 5.326 -42.510 1.00 98.44 428 ILE A N 1
ATOM 3162 C CA . ILE A 1 428 ? 36.534 4.463 -41.935 1.00 98.44 428 ILE A CA 1
ATOM 3163 C C . ILE A 1 428 ? 37.654 4.284 -42.954 1.00 98.44 428 ILE A C 1
ATOM 3165 O O . ILE A 1 428 ? 37.396 3.927 -44.102 1.00 98.44 428 ILE A O 1
ATOM 3169 N N . VAL A 1 429 ? 38.898 4.489 -42.525 1.00 97.75 429 VAL A N 1
ATOM 3170 C CA . VAL A 1 429 ? 40.101 4.168 -43.301 1.00 97.75 429 VAL A CA 1
ATOM 3171 C C . VAL A 1 429 ? 40.972 3.231 -42.478 1.00 97.75 429 VAL A C 1
ATOM 3173 O O . VAL A 1 429 ? 41.348 3.556 -41.353 1.00 97.75 429 VAL A O 1
ATOM 3176 N N . ASN A 1 430 ? 41.282 2.053 -43.027 1.00 96.88 430 ASN A N 1
ATOM 3177 C CA . ASN A 1 430 ? 42.118 1.033 -42.377 1.00 96.88 430 ASN A CA 1
ATOM 3178 C C . ASN A 1 430 ? 41.634 0.686 -40.951 1.00 96.88 430 ASN A C 1
ATOM 3180 O O . ASN A 1 430 ? 42.425 0.589 -40.015 1.00 96.88 430 ASN A O 1
ATOM 3184 N N . GLY A 1 431 ? 40.313 0.560 -40.779 1.00 95.62 431 GLY A N 1
ATOM 3185 C CA . GLY A 1 431 ? 39.673 0.232 -39.500 1.00 95.62 431 GLY A CA 1
ATOM 3186 C C . GLY A 1 431 ? 39.495 1.403 -38.523 1.00 95.62 431 GLY A C 1
ATOM 3187 O O . GLY A 1 431 ? 38.908 1.208 -37.462 1.00 95.62 431 GLY A O 1
ATOM 3188 N N . ARG A 1 432 ? 39.947 2.621 -38.855 1.00 96.88 432 ARG A N 1
ATOM 3189 C CA . ARG A 1 432 ? 39.815 3.814 -37.996 1.00 96.88 432 ARG A CA 1
ATOM 3190 C C . ARG A 1 432 ? 38.790 4.797 -38.548 1.00 96.88 432 ARG A C 1
ATOM 3192 O O . ARG A 1 432 ? 38.813 5.087 -39.738 1.00 96.88 432 ARG A O 1
ATOM 3199 N N . VAL A 1 433 ? 37.935 5.352 -37.687 1.00 98.00 433 VAL A N 1
ATOM 3200 C CA . VAL A 1 433 ? 37.018 6.442 -38.064 1.00 98.00 433 VAL A CA 1
ATOM 3201 C C . VAL A 1 433 ? 37.833 7.714 -38.308 1.00 98.00 433 VAL A C 1
ATOM 3203 O O . VAL A 1 433 ? 38.532 8.175 -37.410 1.00 98.00 433 VAL A O 1
ATOM 3206 N N . VAL A 1 434 ? 37.752 8.269 -39.516 1.00 97.44 434 VAL A N 1
ATOM 3207 C CA . VAL A 1 434 ? 38.498 9.473 -39.929 1.00 97.44 434 VAL A CA 1
ATOM 3208 C C . VAL A 1 434 ? 37.607 10.695 -40.142 1.00 97.44 434 VAL A C 1
ATOM 3210 O O . VAL A 1 434 ? 38.109 11.814 -40.119 1.00 97.44 434 VAL A O 1
ATOM 3213 N N . ALA A 1 435 ? 36.302 10.491 -40.330 1.00 98.00 435 ALA A N 1
ATOM 3214 C CA . ALA A 1 435 ? 35.303 11.551 -40.394 1.00 98.00 435 ALA A CA 1
ATOM 3215 C C . ALA A 1 435 ? 33.951 11.029 -39.895 1.00 98.00 435 ALA A C 1
ATOM 3217 O O . ALA A 1 435 ? 33.661 9.833 -39.992 1.00 98.00 435 ALA A O 1
ATOM 3218 N N . ARG A 1 436 ? 33.125 11.935 -39.375 1.00 98.25 436 ARG A N 1
ATOM 3219 C CA . ARG A 1 436 ? 31.760 11.677 -38.913 1.00 98.25 436 ARG A CA 1
ATOM 3220 C C . ARG A 1 436 ? 30.884 12.850 -39.330 1.00 98.25 436 ARG A C 1
ATOM 3222 O O . ARG A 1 436 ? 31.312 13.990 -39.185 1.00 98.25 436 ARG A O 1
ATOM 3229 N N . ASP A 1 437 ? 29.671 12.556 -39.771 1.00 98.06 437 ASP A N 1
ATOM 3230 C CA . ASP A 1 437 ? 28.644 13.555 -40.042 1.00 98.06 437 ASP A CA 1
ATOM 3231 C C . ASP A 1 437 ? 27.305 13.098 -39.442 1.00 98.06 437 ASP A C 1
ATOM 3233 O O . ASP A 1 437 ? 26.960 11.913 -39.467 1.00 98.06 437 ASP A O 1
ATOM 3237 N N . THR A 1 438 ? 26.577 14.035 -38.848 1.00 97.25 438 THR A N 1
ATOM 3238 C CA . THR A 1 438 ? 25.265 13.833 -38.214 1.00 97.25 438 THR A CA 1
ATOM 3239 C C . THR A 1 438 ? 24.158 14.590 -38.942 1.00 97.25 438 THR A C 1
ATOM 3241 O O . THR A 1 438 ? 22.994 14.452 -38.580 1.00 97.25 438 THR A O 1
ATOM 3244 N N . THR A 1 439 ? 24.497 15.370 -39.971 1.00 94.88 439 THR A N 1
ATOM 3245 C CA . THR A 1 439 ? 23.558 16.209 -40.715 1.00 94.88 439 THR A CA 1
ATOM 3246 C C . THR A 1 439 ? 23.266 15.583 -42.076 1.00 94.88 439 THR A C 1
ATOM 3248 O O . THR A 1 439 ? 24.170 15.167 -42.801 1.00 94.88 439 THR A O 1
ATOM 3251 N N . ALA A 1 440 ? 21.984 15.494 -42.437 1.00 90.06 440 ALA A N 1
ATOM 3252 C CA . ALA A 1 440 ? 21.562 14.931 -43.717 1.00 90.06 440 ALA A CA 1
ATOM 3253 C C . ALA A 1 440 ? 22.236 15.652 -44.901 1.00 90.06 440 ALA A C 1
ATOM 3255 O O . ALA A 1 440 ? 22.450 16.862 -44.861 1.00 90.06 440 ALA A O 1
ATOM 3256 N N . SER A 1 441 ? 22.522 14.900 -45.970 1.00 92.00 441 SER A N 1
ATOM 3257 C CA . SER A 1 441 ? 23.487 15.194 -47.060 1.00 92.00 441 SER A CA 1
ATOM 3258 C C . SER A 1 441 ? 24.916 14.698 -46.815 1.00 92.00 441 SER A C 1
ATOM 3260 O O . SER A 1 441 ? 25.721 14.768 -47.740 1.00 92.00 441 SER A O 1
ATOM 3262 N N . TYR A 1 442 ? 25.190 14.174 -45.613 1.00 97.25 442 TYR A N 1
ATOM 3263 C CA . TYR A 1 442 ? 26.388 13.449 -45.170 1.00 97.25 442 TYR A CA 1
ATOM 3264 C C . TYR A 1 442 ? 27.617 13.581 -46.082 1.00 97.25 442 TYR A C 1
ATOM 3266 O O . TYR A 1 442 ? 27.776 12.845 -47.066 1.00 97.25 442 TYR A O 1
ATOM 3274 N N . TYR A 1 443 ? 28.518 14.488 -45.708 1.00 97.69 443 TYR A N 1
ATOM 3275 C CA . TYR A 1 443 ? 29.759 14.753 -46.424 1.00 97.69 443 TYR A CA 1
ATOM 3276 C C . TYR A 1 443 ? 30.975 14.496 -45.533 1.00 97.69 443 TYR A C 1
ATOM 3278 O O . TYR A 1 443 ? 31.176 15.133 -44.502 1.00 97.69 443 TYR A O 1
ATOM 3286 N N . LEU A 1 444 ? 31.819 13.554 -45.951 1.00 98.25 444 LEU A N 1
ATOM 3287 C CA . LEU A 1 444 ? 32.915 13.032 -45.140 1.00 98.25 444 LEU A CA 1
ATOM 3288 C C . LEU A 1 444 ? 34.261 13.331 -45.820 1.00 98.25 444 LEU A C 1
ATOM 3290 O O . LEU A 1 444 ? 34.667 12.590 -46.722 1.00 98.25 444 LEU A O 1
ATOM 3294 N N . PRO A 1 445 ? 34.967 14.409 -45.431 1.00 97.56 445 PRO A N 1
ATOM 3295 C CA . PRO A 1 445 ? 36.276 14.729 -45.986 1.00 97.56 445 PRO A CA 1
ATOM 3296 C C . PRO A 1 445 ? 37.380 13.864 -45.362 1.00 97.56 445 PRO A C 1
ATOM 3298 O O . PRO A 1 445 ? 37.424 13.659 -44.151 1.00 97.56 445 PRO A O 1
ATOM 3301 N N . VAL A 1 446 ? 38.336 13.417 -46.178 1.00 96.94 446 VAL A N 1
ATOM 3302 C CA . VAL A 1 446 ? 39.546 12.722 -45.722 1.00 96.94 446 VAL A CA 1
ATOM 3303 C C . VAL A 1 446 ? 40.797 13.336 -46.335 1.00 96.94 446 VAL A C 1
ATOM 3305 O O . VAL A 1 446 ? 40.944 13.434 -47.551 1.00 96.94 446 VAL A O 1
ATOM 3308 N N . ASN A 1 447 ? 41.735 13.736 -45.476 1.00 96.69 447 ASN A N 1
ATOM 3309 C CA . ASN A 1 447 ? 43.060 14.175 -45.899 1.00 96.69 447 ASN A CA 1
ATOM 3310 C C . ASN A 1 447 ? 43.949 12.948 -46.151 1.00 96.69 447 ASN A C 1
ATOM 3312 O O . ASN A 1 447 ? 44.443 12.329 -45.204 1.00 96.69 447 ASN A O 1
ATOM 3316 N N . THR A 1 448 ? 44.173 12.614 -47.423 1.00 95.81 448 THR A N 1
ATOM 3317 C CA . THR A 1 448 ? 44.918 11.413 -47.835 1.00 95.81 448 THR A CA 1
ATOM 3318 C C . THR A 1 448 ? 46.407 11.513 -47.514 1.00 95.81 448 THR A C 1
ATOM 3320 O O . THR A 1 448 ? 47.086 10.496 -47.388 1.00 95.81 448 THR A O 1
ATOM 3323 N N . ALA A 1 449 ? 46.930 12.726 -47.290 1.00 95.00 449 ALA A N 1
ATOM 3324 C CA . ALA A 1 449 ? 48.318 12.918 -46.886 1.00 95.00 449 ALA A CA 1
ATOM 3325 C C . ALA A 1 449 ? 48.604 12.394 -45.468 1.00 95.00 449 ALA A C 1
ATOM 3327 O O . ALA A 1 449 ? 49.743 12.039 -45.165 1.00 95.00 449 ALA A O 1
ATOM 3328 N N . ARG A 1 450 ? 47.565 12.320 -44.623 1.00 95.25 450 ARG A N 1
ATOM 3329 C CA . ARG A 1 450 ? 47.622 11.802 -43.246 1.00 95.25 450 ARG A CA 1
ATOM 3330 C C . ARG A 1 450 ? 47.308 10.307 -43.148 1.00 95.25 450 ARG A C 1
ATOM 3332 O O . ARG A 1 450 ? 47.246 9.777 -42.044 1.00 95.25 450 ARG A O 1
ATOM 3339 N N . GLN A 1 451 ? 47.082 9.642 -44.279 1.00 95.81 451 GLN A N 1
ATOM 3340 C CA . GLN A 1 451 ? 46.751 8.222 -44.337 1.00 95.81 451 GLN A CA 1
ATOM 3341 C C . GLN A 1 451 ? 47.915 7.403 -44.918 1.00 95.81 451 GLN A C 1
ATOM 3343 O O . GLN A 1 451 ? 48.757 7.951 -45.641 1.00 95.81 451 GLN A O 1
ATOM 3348 N N . PRO A 1 452 ? 47.981 6.090 -44.626 1.00 94.62 452 PRO A N 1
ATOM 3349 C CA . PRO A 1 452 ? 48.931 5.188 -45.269 1.00 94.62 452 PRO A CA 1
ATOM 3350 C C . PRO A 1 452 ? 48.781 5.170 -46.797 1.00 94.62 452 PRO A C 1
ATOM 3352 O O . PRO A 1 452 ? 47.717 5.479 -47.330 1.00 94.62 452 PRO A O 1
ATOM 3355 N N . ARG A 1 453 ? 49.840 4.749 -47.507 1.00 94.69 453 ARG A N 1
ATOM 3356 C CA . ARG A 1 453 ? 49.859 4.680 -48.985 1.00 94.69 453 ARG A CA 1
ATOM 3357 C C . ARG A 1 453 ? 48.700 3.875 -49.574 1.00 94.69 453 ARG A C 1
ATOM 3359 O O . ARG A 1 453 ? 48.203 4.235 -50.634 1.00 94.69 453 ARG A O 1
ATOM 3366 N N . THR A 1 454 ? 48.285 2.814 -48.887 1.00 97.31 454 THR A N 1
ATOM 3367 C CA . THR A 1 454 ? 47.109 2.011 -49.229 1.00 97.31 454 THR A CA 1
ATOM 3368 C C . THR A 1 454 ? 46.013 2.286 -48.206 1.00 97.31 454 THR A C 1
ATOM 3370 O O . THR A 1 454 ? 46.230 2.147 -46.999 1.00 97.31 454 THR A O 1
ATOM 3373 N N . MET A 1 455 ? 44.837 2.675 -48.691 1.00 98.00 455 MET A N 1
ATOM 3374 C CA . MET A 1 455 ? 43.677 3.032 -47.875 1.00 98.00 455 MET A CA 1
ATOM 3375 C C . MET A 1 455 ? 42.521 2.080 -48.178 1.00 98.00 455 MET A C 1
ATOM 3377 O O . MET A 1 455 ? 41.985 2.104 -49.281 1.00 98.00 455 MET A O 1
ATOM 3381 N N . TYR A 1 456 ? 42.123 1.270 -47.202 1.00 97.81 456 TYR A N 1
ATOM 3382 C CA . TYR A 1 456 ? 40.879 0.504 -47.205 1.00 97.81 456 TYR A CA 1
ATOM 3383 C C . TYR A 1 456 ? 39.769 1.393 -46.651 1.00 97.81 456 TYR A C 1
ATOM 3385 O O . TYR A 1 456 ? 39.704 1.628 -45.443 1.00 97.81 456 TYR A O 1
ATOM 3393 N N . VAL A 1 457 ? 38.948 1.930 -47.545 1.00 98.12 457 VAL A N 1
ATOM 3394 C CA . VAL A 1 457 ? 37.919 2.927 -47.257 1.00 98.12 457 VAL A CA 1
ATOM 3395 C C . VAL A 1 457 ? 36.556 2.254 -47.177 1.00 98.12 457 VAL A C 1
ATOM 3397 O O . VAL A 1 457 ? 36.170 1.502 -48.070 1.00 98.12 457 VAL A O 1
ATOM 3400 N N . GLN A 1 458 ? 35.813 2.533 -46.115 1.00 98.19 458 GLN A N 1
ATOM 3401 C CA . GLN A 1 458 ? 34.469 2.013 -45.893 1.00 98.19 458 GLN A CA 1
ATOM 3402 C C . GLN A 1 458 ? 33.619 3.079 -45.210 1.00 98.19 458 GLN A C 1
ATOM 3404 O O . GLN A 1 458 ? 34.127 3.864 -44.415 1.00 98.19 458 GLN A O 1
ATOM 3409 N N . VAL A 1 459 ? 32.321 3.098 -45.486 1.00 98.50 459 VAL A N 1
ATOM 3410 C CA . VAL A 1 459 ? 31.366 3.941 -44.764 1.00 98.50 459 VAL A CA 1
ATOM 3411 C C . VAL A 1 459 ? 30.480 3.057 -43.898 1.00 98.50 459 VAL A C 1
ATOM 3413 O O . VAL A 1 459 ? 30.116 1.953 -44.305 1.00 98.50 459 VAL A O 1
ATOM 3416 N N . ARG A 1 460 ? 30.101 3.543 -42.715 1.00 98.38 460 ARG A N 1
ATOM 3417 C CA . ARG A 1 460 ? 29.006 2.963 -41.929 1.00 98.38 460 ARG A CA 1
ATOM 3418 C C . ARG A 1 460 ? 28.003 4.020 -41.496 1.00 98.38 460 ARG A C 1
ATOM 3420 O O . ARG A 1 460 ? 28.386 5.162 -41.259 1.00 98.38 460 ARG A O 1
ATOM 3427 N N . ALA A 1 461 ? 26.744 3.631 -41.357 1.00 98.44 461 ALA A N 1
ATOM 3428 C CA . ALA A 1 461 ? 25.687 4.466 -40.793 1.00 98.44 461 ALA A CA 1
ATOM 3429 C C . ALA A 1 461 ? 25.095 3.799 -39.550 1.00 98.44 461 ALA A C 1
ATOM 3431 O O . ALA A 1 461 ? 24.981 2.573 -39.516 1.00 98.44 461 ALA A O 1
ATOM 3432 N N . TYR A 1 462 ? 24.720 4.614 -38.565 1.00 97.81 462 TYR A N 1
ATOM 3433 C CA . TYR A 1 462 ? 23.978 4.210 -37.373 1.00 97.81 462 TYR A CA 1
ATOM 3434 C C . TYR A 1 462 ? 22.610 4.879 -37.352 1.00 97.81 462 TYR A C 1
ATOM 3436 O O . TYR A 1 462 ? 22.528 6.070 -37.648 1.00 97.81 462 TYR A O 1
ATOM 3444 N N . ASP A 1 463 ? 21.571 4.159 -36.947 1.00 95.94 463 ASP A N 1
ATOM 3445 C CA . ASP A 1 463 ? 20.278 4.754 -36.585 1.00 95.94 463 ASP A CA 1
ATOM 3446 C C . ASP A 1 463 ? 20.244 5.204 -35.109 1.00 95.94 463 ASP A C 1
ATOM 3448 O O . ASP A 1 463 ? 21.236 5.089 -34.377 1.00 95.94 463 ASP A O 1
ATOM 3452 N N . HIS A 1 464 ? 19.109 5.758 -34.673 1.00 91.56 464 HIS A N 1
ATOM 3453 C CA . HIS A 1 464 ? 18.908 6.203 -33.289 1.00 91.56 464 HIS A CA 1
ATOM 3454 C C . HIS A 1 464 ? 18.774 5.064 -32.268 1.00 91.56 464 HIS A C 1
ATOM 3456 O O . HIS A 1 464 ? 19.054 5.289 -31.090 1.00 91.56 464 HIS A O 1
ATOM 3462 N N . ALA A 1 465 ? 18.402 3.855 -32.691 1.00 92.00 465 ALA A N 1
ATOM 3463 C CA . ALA A 1 465 ? 18.398 2.666 -31.838 1.00 92.00 465 ALA A CA 1
ATOM 3464 C C . ALA A 1 465 ? 19.815 2.079 -31.657 1.00 92.00 465 ALA A C 1
ATOM 3466 O O . ALA A 1 465 ? 20.092 1.333 -30.713 1.00 92.00 465 ALA A O 1
ATOM 3467 N N . GLY A 1 466 ? 20.742 2.451 -32.540 1.00 92.94 466 GLY A N 1
ATOM 3468 C CA . GLY A 1 466 ? 22.126 2.009 -32.580 1.00 92.94 466 GLY A CA 1
ATOM 3469 C C . GLY A 1 466 ? 22.378 0.812 -33.498 1.00 92.94 466 GLY A C 1
ATOM 3470 O O . GLY A 1 466 ? 23.455 0.216 -33.386 1.00 92.94 466 GLY A O 1
ATOM 3471 N N . ASN A 1 467 ? 21.449 0.442 -34.388 1.00 94.75 467 ASN A N 1
ATOM 3472 C CA . ASN A 1 467 ? 21.749 -0.541 -35.430 1.00 94.75 467 ASN A CA 1
ATOM 3473 C C . ASN A 1 467 ? 22.718 0.069 -36.449 1.00 94.75 467 ASN A C 1
ATOM 3475 O O . ASN A 1 467 ? 22.786 1.286 -36.622 1.00 94.75 467 ASN A O 1
ATOM 3479 N N . VAL A 1 468 ? 23.505 -0.779 -37.117 1.00 97.19 468 VAL A N 1
ATOM 3480 C CA . VAL A 1 468 ? 24.603 -0.339 -37.986 1.00 97.19 468 VAL A CA 1
ATOM 3481 C C . VAL A 1 468 ? 24.613 -1.088 -39.309 1.00 97.19 468 VAL A C 1
ATOM 3483 O O . VAL A 1 468 ? 24.448 -2.307 -39.347 1.00 97.19 468 VAL A O 1
ATOM 3486 N N . ARG A 1 469 ? 24.874 -0.364 -40.400 1.00 98.19 469 ARG A N 1
ATOM 3487 C CA . ARG A 1 469 ? 25.176 -0.948 -41.711 1.00 98.19 469 ARG A CA 1
ATOM 3488 C C . ARG A 1 469 ? 26.486 -0.403 -42.247 1.00 98.19 469 ARG A C 1
ATOM 3490 O O . ARG A 1 469 ? 26.791 0.772 -42.062 1.00 98.19 469 ARG A O 1
ATOM 3497 N N . TYR A 1 470 ? 27.227 -1.260 -42.937 1.00 98.19 470 TYR A N 1
ATOM 3498 C CA . TYR A 1 470 ? 28.480 -0.934 -43.604 1.00 98.19 470 TYR A CA 1
ATOM 3499 C C . TYR A 1 470 ? 28.310 -1.022 -45.120 1.00 98.19 470 TYR A C 1
ATOM 3501 O O . TYR A 1 470 ? 27.610 -1.903 -45.622 1.00 98.19 470 TYR A O 1
ATOM 3509 N N . THR A 1 471 ? 28.982 -0.142 -45.854 1.00 97.94 471 THR A N 1
ATOM 3510 C CA . THR A 1 471 ? 29.168 -0.296 -47.301 1.00 97.94 471 THR A CA 1
ATOM 3511 C C . THR A 1 471 ? 30.248 -1.347 -47.585 1.00 97.94 471 THR A C 1
ATOM 3513 O O . THR A 1 471 ? 31.031 -1.686 -46.691 1.00 97.94 471 THR A O 1
ATOM 3516 N N . PRO A 1 472 ? 30.375 -1.838 -48.828 1.00 97.19 472 PRO A N 1
ATOM 3517 C CA . PRO A 1 472 ? 31.580 -2.543 -49.247 1.00 97.19 472 PRO A CA 1
ATOM 3518 C C . PRO A 1 472 ? 32.834 -1.681 -49.042 1.00 97.19 472 PRO A C 1
ATOM 3520 O O . PRO A 1 472 ? 32.775 -0.449 -49.115 1.00 97.19 472 PRO A O 1
ATOM 3523 N N . THR A 1 473 ? 33.966 -2.333 -48.791 1.00 97.69 473 THR A N 1
ATOM 3524 C CA . THR A 1 473 ? 35.273 -1.674 -48.716 1.00 97.69 473 THR A CA 1
ATOM 3525 C C . THR A 1 473 ? 35.811 -1.413 -50.123 1.00 97.69 473 THR A C 1
ATOM 3527 O O . THR A 1 473 ? 35.841 -2.320 -50.954 1.00 97.69 473 THR A O 1
ATOM 3530 N N . ILE A 1 474 ? 36.288 -0.195 -50.377 1.00 97.19 474 ILE A N 1
ATOM 3531 C CA . ILE A 1 474 ? 37.038 0.171 -51.587 1.00 97.19 474 ILE A CA 1
ATOM 3532 C C . ILE A 1 474 ? 38.488 0.497 -51.231 1.00 97.19 474 ILE A C 1
ATOM 3534 O O . ILE A 1 474 ? 38.796 0.841 -50.093 1.00 97.19 474 ILE A O 1
ATOM 3538 N N . VAL A 1 475 ? 39.393 0.382 -52.197 1.00 97.94 475 VAL A N 1
ATOM 3539 C CA . VAL A 1 475 ? 40.822 0.639 -51.996 1.00 97.94 475 VAL A CA 1
ATOM 3540 C C . VAL A 1 475 ? 41.221 1.913 -52.719 1.00 97.94 475 VAL A C 1
ATOM 3542 O O . VAL A 1 475 ? 40.971 2.028 -53.911 1.00 97.94 475 VAL A O 1
ATOM 3545 N N . TRP A 1 476 ? 41.907 2.832 -52.052 1.00 97.81 476 TRP A N 1
ATOM 3546 C CA . TRP A 1 476 ? 42.602 3.939 -52.709 1.00 97.81 476 TRP A CA 1
ATOM 3547 C C . TRP A 1 476 ? 44.108 3.838 -52.506 1.00 97.81 476 TRP A C 1
ATOM 3549 O O . TRP A 1 476 ? 44.588 3.231 -51.542 1.00 97.81 476 TRP A O 1
ATOM 3559 N N . ARG A 1 477 ? 44.854 4.459 -53.418 1.00 95.38 477 ARG A N 1
ATOM 3560 C CA . ARG A 1 477 ? 46.304 4.640 -53.316 1.00 95.38 477 ARG A CA 1
ATOM 3561 C C . ARG A 1 477 ? 46.643 6.122 -53.311 1.00 95.38 477 ARG A C 1
ATOM 3563 O O . ARG A 1 477 ? 45.896 6.911 -53.876 1.00 95.38 477 ARG A O 1
ATOM 3570 N N . ARG A 1 478 ? 47.731 6.510 -52.661 1.00 88.31 478 ARG A N 1
ATOM 3571 C CA . ARG A 1 478 ? 48.237 7.888 -52.693 1.00 88.31 478 ARG A CA 1
ATOM 3572 C C . ARG A 1 478 ? 49.486 8.002 -53.549 1.00 88.31 478 ARG A C 1
ATOM 3574 O O . ARG A 1 478 ? 50.350 7.106 -53.413 1.00 88.31 478 ARG A O 1
#

InterPro domains:
  IPR013783 Immunoglobulin-like fold [G3DSA:2.60.40.10] (302-390)
  IPR013783 Immunoglobulin-like fold [G3DSA:2.60.40.10] (391-477)
  IPR013830 SGNH hydrolase-type esterase domain [PF13472] (97-271)
  IPR036514 SGNH hydrolase superfamily [G3DSA:3.40.50.1110] (90-295)
  IPR051532 Diverse Ester Hydrolysis Enzymes [PTHR30383] (53-290)

Secondary structure (DSSP, 8-state):
------------------PPPPPPPPHHHHHHHHHHHHHHHHHHHHHTTS----------------------------------PPPPPPPEEEEEEESHHHHT--TT-TTTTHHHHHHHHHHTT--EEE-SSEE-SSSS--EEEE-TT--HHHHHTTHHHHHHHH--SEEEEE--HHHHHHTSSTTTHHHHHHHHHHHHHHH-TT-EEEEEPPPP-S-HHHHHHHHHHHHHHHHHHHTS-TTEEEE--TTTTSSTTSBSSSSSB-HHHHHHHHHHHHHHHHHHH-TT------TT-TTTPPPEEEEEESPTT-EE-SEEEEEEEEE-TT-EEEEEEEETTEEEEEESSSSEEEEEE-TT--EEEEEEEEEEETT--EEEEEEEEEE--PPPEEEEEE-PPTT-B--SEEEEEEEEE-TT-EEEEEEEETTEEEEEE-STT-EEEEEGGGS-SEEEEEEEEEESS--EEEPPPEEEE-

Solvent-accessible surface area (backbone atoms only — not comparable to full-atom values): 27423 Å² total; per-residue (Å²): 135,85,85,90,88,87,80,90,85,88,89,89,86,88,83,85,90,82,86,84,85,83,85,77,83,52,77,64,60,57,50,54,54,51,51,55,53,49,53,54,53,52,55,57,55,59,71,67,68,79,77,86,81,84,89,80,90,79,90,78,90,83,86,85,86,82,89,81,90,86,88,87,88,81,96,72,93,68,83,82,76,78,75,76,70,78,76,75,68,75,75,42,34,34,21,46,32,27,16,30,64,55,37,7,54,30,96,74,25,48,35,32,28,54,58,63,30,48,54,54,40,45,74,66,65,45,42,72,37,57,33,49,88,37,77,42,62,77,72,98,69,36,38,16,40,27,38,70,79,41,33,55,66,63,50,55,75,45,44,65,60,49,46,68,72,59,55,38,50,30,37,40,40,41,73,36,68,41,22,56,72,73,64,49,63,59,91,50,42,60,58,52,51,46,53,41,54,52,50,54,35,69,70,35,80,81,32,28,37,37,40,40,38,64,60,30,35,81,46,68,75,51,36,50,50,49,50,59,50,40,67,46,46,62,59,57,36,67,78,47,61,94,52,40,45,72,33,78,32,50,74,31,29,69,46,57,54,13,37,76,53,71,71,33,43,18,52,59,14,18,47,42,45,15,50,41,51,52,60,55,42,40,91,78,66,53,84,81,72,63,83,80,77,75,72,88,42,66,82,67,60,55,43,48,76,81,47,61,40,66,52,75,69,37,66,38,38,46,72,40,74,28,36,48,44,69,51,40,78,54,35,66,50,38,34,37,38,22,50,75,86,42,76,75,45,61,30,68,56,86,82,29,56,40,71,44,79,32,68,101,38,67,49,83,43,43,37,36,40,38,38,26,24,68,81,66,31,69,33,75,48,80,34,48,29,30,28,42,70,70,50,26,48,61,43,81,76,42,61,85,57,72,69,33,77,51,74,54,73,44,64,34,32,37,49,69,48,42,97,82,39,60,50,35,38,35,36,27,46,73,89,37,80,70,30,72,32,65,55,91,75,29,65,34,59,42,58,46,80,82,48,64,58,70,33,47,35,32,42,36,30,26,23,68,53,63,34,63,33,68,46,77,74,37,38,38,34,95

pLDDT: mean 85.21, std 23.56, range [24.73, 98.94]

Sequence (478 aa):
MKTARRSIGGSPHVGASTPDSGGVASRTDIAEARAAIGEVAARAASLARGTVVAVAATTALLTGAPSTATAAPGDTTTPGTGGVTPTPPPRVRLMPLGDSITWGWAPTAPNGYRNDLYDRLTGVGINVDFVGSVKRGSGPDTDNEGHSGWEIDQIAARIDEWIATYRPDIVMLQIGTNDLGRNVDIANAPQRLSTLIDRIRAAHPGCRVVVATITQTPTAALARKIADFNAAIPAIVAARGPLVSMVDQSMVGSLPGDLVDPLHPGTWGYQKMAYQWYRALEPLLNTTGSPWPERDNPFRRTATITAVTPARNATVRAVVPSRVTASHPNGIARVDLYVNGVRVGGDTTAPYTVDVDTHGRSGPQRLVWKVTDRLGNVTSQLRDITADNVAPYVSVTRAPQNRSTVRGTVGVSVAAKDTHGVNRVELIVNGRVVARDTTASYYLPVNTARQPRTMYVQVRAYDHAGNVRYTPTIVWRR

Foldseek 3Di:
DDDDDDDDDDDDDDDDDDDDDDDDDDPVVVVVVVVVVVVVVVVVVVVVPPDDDDDDDDDDDDDDDDDDDDDDDDDDDDPDPPPPPPDQPDEAEEAAAEECQSCQPDPQTFQQLVQLLVCLCVVLRHNYAYAADDATDDDPHRHHHYHYLDALVVCLVCVLVRCLPSVGQEYEDDHHLNCLVVVPPLVCSLVSVLVSVVSSCVSHVNHAYEYEQAEAFPPVSSRVSSVVSSVSVVVSQVVDDPSYHYFYLHCQHVFALQAPDRHYGHPLSSSQVSLSVLVRCCVVGVPPVGDSDCPPVSLQDEKDWDDWPPDAAAEAEAKDKIWTDIADSRGWQKKWKDKPNHTQDIDRDPRTIDIDGQPPHFAKIKIKMWIAHPSGHTDIDIGIYTYDPDAKDKDFPDFDAFAEEDAAKTKTWMDIDDPQAWQKKFKDWPRDTQAIDRDPRDIGIDGCVPDPQKTFIKMKIAGPNGHMDIDHTGIYGD